Protein AF-0000000070552450 (afdb_homodimer)

Structure (mmCIF, N/CA/C/O backbone):
data_AF-0000000070552450-model_v1
#
loop_
_entity.id
_entity.type
_entity.pdbx_description
1 polymer 'ABC transporter substrate-binding protein'
#
loop_
_atom_site.group_PDB
_atom_site.id
_atom_site.type_symbol
_atom_site.label_atom_id
_atom_site.label_alt_id
_atom_site.label_comp_id
_atom_site.label_asym_id
_atom_site.label_entity_id
_atom_site.label_seq_id
_atom_site.pdbx_PDB_ins_code
_atom_site.Cartn_x
_atom_site.Cartn_y
_atom_site.Cartn_z
_atom_site.occupancy
_atom_site.B_iso_or_equiv
_atom_site.auth_seq_id
_atom_site.auth_comp_id
_atom_site.auth_asym_id
_atom_site.auth_atom_id
_atom_site.pdbx_PDB_model_num
ATOM 1 N N . MET A 1 1 ? 31.75 38.344 5.277 1 32.97 1 MET A N 1
ATOM 2 C CA . MET A 1 1 ? 31.078 38.344 6.57 1 32.97 1 MET A CA 1
ATOM 3 C C . MET A 1 1 ? 29.906 37.344 6.559 1 32.97 1 MET A C 1
ATOM 5 O O . MET A 1 1 ? 29.719 36.594 7.512 1 32.97 1 MET A O 1
ATOM 9 N N . ILE A 1 2 ? 29.094 37.375 5.457 1 36.75 2 ILE A N 1
ATOM 10 C CA . ILE A 1 2 ? 27.906 36.531 5.332 1 36.75 2 ILE A CA 1
ATOM 11 C C . ILE A 1 2 ? 28.328 35.062 5.145 1 36.75 2 ILE A C 1
ATOM 13 O O . ILE A 1 2 ? 27.734 34.156 5.73 1 36.75 2 ILE A O 1
ATOM 17 N N . GLU A 1 3 ? 29.312 34.781 4.375 1 39.75 3 GLU A N 1
ATOM 18 C CA . GLU A 1 3 ? 29.844 33.406 4.215 1 39.75 3 GLU A CA 1
ATOM 19 C C . GLU A 1 3 ? 30.438 32.906 5.523 1 39.75 3 GLU A C 1
ATOM 21 O O . GLU A 1 3 ? 30.312 31.719 5.84 1 39.75 3 GLU A O 1
ATOM 26 N N . TYR A 1 4 ? 31.203 33.719 6.293 1 37.31 4 TYR A N 1
ATOM 27 C CA . TYR A 1 4 ? 31.812 33.312 7.555 1 37.31 4 TYR A CA 1
ATOM 28 C C . TYR A 1 4 ? 30.766 33 8.609 1 37.31 4 TYR A C 1
ATOM 30 O O . TYR A 1 4 ? 30.875 32.031 9.359 1 37.31 4 TYR A O 1
ATOM 38 N N . ILE A 1 5 ? 29.656 33.812 8.766 1 35.19 5 ILE A N 1
ATOM 39 C CA . ILE A 1 5 ? 28.594 33.625 9.734 1 35.19 5 ILE A CA 1
ATOM 40 C C . ILE A 1 5 ? 27.828 32.344 9.414 1 35.19 5 ILE A C 1
ATOM 42 O O . ILE A 1 5 ? 27.438 31.594 10.32 1 35.19 5 ILE A O 1
ATOM 46 N N . TYR A 1 6 ? 27.672 32 8.109 1 36.88 6 TYR A N 1
ATOM 47 C CA . TYR A 1 6 ? 27.047 30.75 7.785 1 36.88 6 TYR A CA 1
ATOM 48 C C . TYR A 1 6 ? 27.859 29.578 8.305 1 36.88 6 TYR A C 1
ATOM 50 O O . TYR A 1 6 ? 27.312 28.531 8.68 1 36.88 6 TYR A O 1
ATOM 58 N N . LYS A 1 7 ? 29.125 29.641 8.266 1 39.72 7 LYS A N 1
ATOM 59 C CA . LYS A 1 7 ? 30.016 28.578 8.719 1 39.72 7 LYS A CA 1
ATOM 60 C C . LYS A 1 7 ? 29.984 28.438 10.242 1 39.72 7 LYS A C 1
ATOM 62 O O . LYS A 1 7 ? 30.109 27.344 10.781 1 39.72 7 LYS A O 1
ATOM 67 N N . ARG A 1 8 ? 30.094 29.438 11.062 1 38.69 8 ARG A N 1
ATOM 68 C CA . ARG A 1 8 ? 30.156 29.375 12.516 1 38.69 8 ARG A CA 1
ATOM 69 C C . ARG A 1 8 ? 28.828 28.906 13.102 1 38.69 8 ARG A C 1
ATOM 71 O O . ARG A 1 8 ? 28.781 28.25 14.141 1 38.69 8 ARG A O 1
ATOM 78 N N . LEU A 1 9 ? 27.625 29.453 12.703 1 36.81 9 LEU A N 1
ATOM 79 C CA . LEU A 1 9 ? 26.344 28.984 13.195 1 36.81 9 LEU A CA 1
ATOM 80 C C . LEU A 1 9 ? 26.125 27.516 12.867 1 36.81 9 LEU A C 1
ATOM 82 O O . LEU A 1 9 ? 25.297 26.844 13.477 1 36.81 9 LEU A O 1
ATOM 86 N N . ILE A 1 10 ? 26.75 27 11.805 1 35.97 10 ILE A N 1
ATOM 87 C CA . ILE A 1 10 ? 26.75 25.578 11.5 1 35.97 10 ILE A CA 1
ATOM 88 C C . ILE A 1 10 ? 27.797 24.875 12.352 1 35.97 10 ILE A C 1
ATOM 90 O O . ILE A 1 10 ? 27.984 23.656 12.242 1 35.97 10 ILE A O 1
ATOM 94 N N . LYS A 1 11 ? 28.703 25.547 12.961 1 40.5 11 LYS A N 1
ATOM 95 C CA . LYS A 1 11 ? 29.781 24.812 13.617 1 40.5 11 LYS A CA 1
ATOM 96 C C . LYS A 1 11 ? 29.219 23.844 14.656 1 40.5 11 LYS A C 1
ATOM 98 O O . LYS A 1 11 ? 29.922 22.938 15.109 1 40.5 11 LYS A O 1
ATOM 103 N N . GLY A 1 12 ? 28.281 24.156 15.328 1 39.03 12 GLY A N 1
ATOM 104 C CA . GLY A 1 12 ? 27.781 23.234 16.328 1 39.03 12 GLY A CA 1
ATOM 105 C C . GLY A 1 12 ? 27 22.078 15.742 1 39.03 12 GLY A C 1
ATOM 106 O O . GLY A 1 12 ? 26.469 21.234 16.484 1 39.03 12 GLY A O 1
ATOM 107 N N . VAL A 1 13 ? 26.203 22.203 14.562 1 44.97 13 VAL A N 1
ATOM 108 C CA . VAL A 1 13 ? 25.578 21.062 13.938 1 44.97 13 VAL A CA 1
ATOM 109 C C . VAL A 1 13 ? 26.625 20.156 13.305 1 44.97 13 VAL A C 1
ATOM 111 O O . VAL A 1 13 ? 27.453 20.625 12.516 1 44.97 13 VAL A O 1
ATOM 114 N N . PRO A 1 14 ? 26.938 19.016 13.656 1 46.59 14 PRO A N 1
ATOM 115 C CA . PRO A 1 14 ? 27.891 18.141 12.945 1 46.59 14 PRO A CA 1
ATOM 116 C C . PRO A 1 14 ? 27.641 18.125 11.438 1 46.59 14 PRO A C 1
ATOM 118 O O . PRO A 1 14 ? 26.516 18.344 10.992 1 46.59 14 PRO A O 1
ATOM 121 N N . MET A 1 15 ? 28.766 18.219 10.602 1 45.84 15 MET A N 1
ATOM 122 C CA . MET A 1 15 ? 28.844 18.266 9.141 1 45.84 15 MET A CA 1
ATOM 123 C C . MET A 1 15 ? 27.766 17.375 8.523 1 45.84 15 MET A C 1
ATOM 125 O O . MET A 1 15 ? 27.156 17.734 7.523 1 45.84 15 MET A O 1
ATOM 129 N N . LYS A 1 16 ? 27.672 16.234 9.039 1 46.72 16 LYS A N 1
ATOM 130 C CA . LYS A 1 16 ? 26.766 15.25 8.461 1 46.72 16 LYS A CA 1
ATOM 131 C C . LYS A 1 16 ? 25.312 15.711 8.539 1 46.72 16 LYS A C 1
ATOM 133 O O . LYS A 1 16 ? 24.516 15.422 7.656 1 46.72 16 LYS A O 1
ATOM 138 N N . GLU A 1 17 ? 24.922 16.516 9.539 1 54.97 17 GLU A N 1
ATOM 139 C CA . GLU A 1 17 ? 23.562 17.016 9.742 1 54.97 17 GLU A CA 1
ATOM 140 C C . GLU A 1 17 ? 23.266 18.203 8.82 1 54.97 17 GLU A C 1
ATOM 142 O O . GLU A 1 17 ? 22.125 18.422 8.445 1 54.97 17 GLU A O 1
ATOM 147 N N . LYS A 1 18 ? 24.312 18.812 8.32 1 63.5 18 LYS A N 1
ATOM 148 C CA . LYS A 1 18 ? 24.109 19.984 7.488 1 63.5 18 LYS A CA 1
ATOM 149 C C . LYS A 1 18 ? 23.484 19.609 6.148 1 63.5 18 LYS A C 1
ATOM 151 O O . LYS A 1 18 ? 22.656 20.359 5.605 1 63.5 18 LYS A O 1
ATOM 156 N N . ILE A 1 19 ? 23.688 18.422 5.871 1 78.5 19 ILE A N 1
ATOM 157 C CA . ILE A 1 19 ? 23.25 18.047 4.535 1 78.5 19 ILE A CA 1
ATOM 158 C C . ILE A 1 19 ? 21.734 17.875 4.516 1 78.5 19 ILE A C 1
ATOM 160 O O . ILE A 1 19 ? 21.078 18.141 3.504 1 78.5 19 ILE A O 1
ATOM 164 N N . TYR A 1 20 ? 21.109 17.609 5.676 1 91.5 20 TYR A N 1
ATOM 165 C CA . TYR A 1 20 ? 19.672 17.328 5.703 1 91.5 20 TYR A CA 1
ATOM 166 C C . TYR A 1 20 ? 18.891 18.594 6.043 1 91.5 20 TYR A C 1
ATOM 168 O O . TYR A 1 20 ? 17.672 18.641 5.887 1 91.5 20 TYR A O 1
ATOM 176 N N . THR A 1 21 ? 19.609 19.672 6.465 1 94.25 21 THR A N 1
ATOM 177 C CA . THR A 1 21 ? 18.906 20.891 6.859 1 94.25 21 THR A CA 1
ATOM 178 C C . THR A 1 21 ? 18.297 21.578 5.645 1 94.25 21 THR A C 1
ATOM 180 O O . THR A 1 21 ? 17.25 22.234 5.758 1 94.25 21 THR A O 1
ATOM 183 N N . ILE A 1 22 ? 18.844 21.422 4.535 1 94.19 22 ILE A N 1
ATOM 184 C CA . ILE A 1 22 ? 18.391 22.125 3.342 1 94.19 22 ILE A CA 1
ATOM 185 C C . ILE A 1 22 ? 17.047 21.562 2.885 1 94.19 22 ILE A C 1
ATOM 187 O O . ILE A 1 22 ? 16.062 22.297 2.807 1 94.19 22 ILE A O 1
ATOM 191 N N . PRO A 1 23 ? 17.016 20.203 2.646 1 96.06 23 PRO A N 1
ATOM 192 C CA . PRO A 1 23 ? 15.711 19.672 2.217 1 96.06 23 PRO A CA 1
ATOM 193 C C . PRO A 1 23 ? 14.617 19.875 3.264 1 96.06 23 PRO A C 1
ATOM 195 O O . PRO A 1 23 ? 13.453 20.078 2.912 1 96.06 23 PRO A O 1
ATOM 198 N N . VAL A 1 24 ? 14.969 19.844 4.5 1 97.88 24 VAL A N 1
ATOM 199 C CA . VAL A 1 24 ? 13.984 20.062 5.562 1 97.88 24 VAL A CA 1
ATOM 200 C C . VAL A 1 24 ? 13.508 21.516 5.531 1 97.88 24 VAL A C 1
ATOM 202 O O . VAL A 1 24 ? 12.305 21.781 5.551 1 97.88 24 VAL A O 1
ATOM 205 N N . ASN A 1 25 ? 14.484 22.438 5.469 1 96.56 25 ASN A N 1
ATOM 206 C CA . ASN A 1 25 ? 14.125 23.844 5.371 1 96.56 25 ASN A CA 1
ATOM 207 C C . ASN A 1 25 ? 13.266 24.125 4.145 1 96.56 25 ASN A C 1
ATOM 209 O O . ASN A 1 25 ? 12.289 24.875 4.219 1 96.56 25 ASN A O 1
ATOM 213 N N . ASP A 1 26 ? 13.617 23.547 3.029 1 96.19 26 ASP A N 1
ATOM 214 C CA . ASP A 1 26 ? 12.867 23.719 1.786 1 96.19 26 ASP A CA 1
ATOM 215 C C . ASP A 1 26 ? 11.438 23.219 1.926 1 96.19 26 ASP A C 1
ATOM 217 O O . ASP A 1 26 ? 10.492 23.875 1.473 1 96.19 26 ASP A O 1
ATOM 221 N N . ALA A 1 27 ? 11.273 22.062 2.553 1 97.56 27 ALA A N 1
ATOM 222 C CA . ALA A 1 27 ? 9.953 21.484 2.732 1 97.56 27 ALA A CA 1
ATOM 223 C C . ALA A 1 27 ? 9.07 22.375 3.602 1 97.56 27 ALA A C 1
ATOM 225 O O . ALA A 1 27 ? 7.898 22.609 3.281 1 97.56 27 ALA A O 1
ATOM 226 N N . PHE A 1 28 ? 9.602 22.969 4.648 1 98.12 28 PHE A N 1
ATOM 227 C CA . PHE A 1 28 ? 8.828 23.781 5.578 1 98.12 28 PHE A CA 1
ATOM 228 C C . PHE A 1 28 ? 8.625 25.188 5.023 1 98.12 28 PHE A C 1
ATOM 230 O O . PHE A 1 28 ? 7.809 25.953 5.539 1 98.12 28 PHE A O 1
ATOM 237 N N . SER A 1 29 ? 9.328 25.531 3.957 1 96.25 29 SER A N 1
ATOM 238 C CA . SER A 1 29 ? 9.148 26.812 3.295 1 96.25 29 SER A CA 1
ATOM 239 C C . SER A 1 29 ? 8.195 26.688 2.104 1 96.25 29 SER A C 1
ATOM 241 O O . SER A 1 29 ? 7.785 27.703 1.528 1 96.25 29 SER A O 1
ATOM 243 N N . SER A 1 30 ? 7.895 25.5 1.72 1 95.06 30 SER A N 1
ATOM 244 C CA . SER A 1 30 ? 7.039 25.266 0.56 1 95.06 30 SER A CA 1
ATOM 245 C C . SER A 1 30 ? 5.566 25.391 0.925 1 95.06 30 SER A C 1
ATOM 247 O O . SER A 1 30 ? 5.191 25.203 2.086 1 95.06 30 SER A O 1
ATOM 249 N N . ASP A 1 31 ? 4.754 25.781 -0.065 1 95.69 31 ASP A N 1
ATOM 250 C CA . ASP A 1 31 ? 3.307 25.828 0.115 1 95.69 31 ASP A CA 1
ATOM 251 C C . ASP A 1 31 ? 2.68 24.453 -0.054 1 95.69 31 ASP A C 1
ATOM 253 O O . ASP A 1 31 ? 2.125 24.141 -1.109 1 95.69 31 ASP A O 1
ATOM 257 N N . CYS A 1 32 ? 2.77 23.672 1.002 1 97.25 32 CYS A N 1
ATOM 258 C CA . CYS A 1 32 ? 2.244 22.312 0.949 1 97.25 32 CYS A CA 1
ATOM 259 C C . CYS A 1 32 ? 1.413 22 2.188 1 97.25 32 CYS A C 1
ATOM 261 O O . CYS A 1 32 ? 1.524 22.688 3.205 1 97.25 32 CYS A O 1
ATOM 263 N N . GLU A 1 33 ? 0.576 20.984 2.133 1 98.5 33 GLU A N 1
ATOM 264 C CA . GLU A 1 33 ? -0.358 20.641 3.201 1 98.5 33 GLU A CA 1
ATOM 265 C C . GLU A 1 33 ? 0.336 19.844 4.305 1 98.5 33 GLU A C 1
ATOM 267 O O . GLU A 1 33 ? -0.199 19.703 5.41 1 98.5 33 GLU A O 1
ATOM 272 N N . CYS A 1 34 ? 1.54 19.328 4.047 1 98.75 34 CYS A N 1
ATOM 273 C CA . CYS A 1 34 ? 2.344 18.578 5.004 1 98.75 34 CYS A CA 1
ATOM 274 C C . CYS A 1 34 ? 3.799 18.516 4.559 1 98.75 34 CYS A C 1
ATOM 276 O O . CYS A 1 34 ? 4.145 17.734 3.664 1 98.75 34 CYS A O 1
ATOM 278 N N . PRO A 1 35 ? 4.648 19.25 5.168 1 98.62 35 PRO A N 1
ATOM 279 C CA . PRO A 1 35 ? 6.059 19.25 4.773 1 98.62 35 PRO A CA 1
ATOM 280 C C . PRO A 1 35 ? 6.703 17.859 4.863 1 98.62 35 PRO A C 1
ATOM 282 O O . PRO A 1 35 ? 7.605 17.547 4.086 1 98.62 35 PRO A O 1
ATOM 285 N N . ILE A 1 36 ? 6.254 17.047 5.777 1 98.69 36 ILE A N 1
ATOM 286 C CA . ILE A 1 36 ? 6.836 15.719 5.945 1 98.69 36 ILE A CA 1
ATOM 287 C C . ILE A 1 36 ? 6.418 14.82 4.785 1 98.69 36 ILE A C 1
ATOM 289 O O . ILE A 1 36 ? 7.234 14.07 4.246 1 98.69 36 ILE A O 1
ATOM 293 N N . CYS A 1 37 ? 5.18 14.883 4.391 1 98.44 37 CYS A N 1
ATOM 294 C CA . CYS A 1 37 ? 4.758 14.188 3.18 1 98.44 37 CYS A CA 1
ATOM 295 C C . CYS A 1 37 ? 5.59 14.625 1.979 1 98.44 37 CYS A C 1
ATOM 297 O O . CYS A 1 37 ? 5.969 13.797 1.146 1 98.44 37 CYS A O 1
ATOM 299 N N . SER A 1 38 ? 5.797 15.906 1.887 1 97.81 38 SER A N 1
ATOM 300 C CA . SER A 1 38 ? 6.562 16.438 0.768 1 97.81 38 SER A CA 1
ATOM 301 C C . SER A 1 38 ? 7.984 15.891 0.757 1 97.81 38 SER A C 1
ATOM 303 O O . SER A 1 38 ? 8.508 15.539 -0.3 1 97.81 38 SER A O 1
ATOM 305 N N . MET A 1 39 ? 8.602 15.852 1.906 1 97.69 39 MET A N 1
ATOM 306 C CA . MET A 1 39 ? 9.945 15.289 2.018 1 97.69 39 MET A CA 1
ATOM 307 C C . MET A 1 39 ? 9.961 13.82 1.613 1 97.69 39 MET A C 1
ATOM 309 O O . MET A 1 39 ? 10.836 13.391 0.861 1 97.69 39 MET A O 1
ATOM 313 N N . TYR A 1 40 ? 8.977 13.094 2.096 1 97.81 40 TYR A N 1
ATOM 314 C CA . TYR A 1 40 ? 8.898 11.68 1.76 1 97.81 40 TYR A CA 1
ATOM 315 C C . TYR A 1 40 ? 8.734 11.484 0.257 1 97.81 40 TYR A C 1
ATOM 317 O O . TYR A 1 40 ? 9.406 10.641 -0.342 1 97.81 40 TYR A O 1
ATOM 325 N N . LYS A 1 41 ? 7.844 12.227 -0.317 1 97.5 41 LYS A N 1
ATOM 326 C CA . LYS A 1 41 ? 7.57 12.133 -1.748 1 97.5 41 LYS A CA 1
ATOM 327 C C . LYS A 1 41 ? 8.82 12.422 -2.568 1 97.5 41 LYS A C 1
ATOM 329 O O . LYS A 1 41 ? 9.094 11.742 -3.557 1 97.5 41 LYS A O 1
ATOM 334 N N . ALA A 1 42 ? 9.539 13.43 -2.203 1 96.38 42 ALA A N 1
ATOM 335 C CA . ALA A 1 42 ? 10.773 13.766 -2.9 1 96.38 42 ALA A CA 1
ATOM 336 C C . ALA A 1 42 ? 11.781 12.617 -2.818 1 96.38 42 ALA A C 1
ATOM 338 O O . ALA A 1 42 ? 12.406 12.258 -3.818 1 96.38 42 ALA A O 1
ATOM 339 N N . LEU A 1 43 ? 11.898 12.039 -1.591 1 97.38 43 LEU A N 1
ATOM 340 C CA . LEU A 1 43 ? 12.789 10.898 -1.401 1 97.38 43 LEU A CA 1
ATOM 341 C C . LEU A 1 43 ? 12.328 9.711 -2.244 1 97.38 43 LEU A C 1
ATOM 343 O O . LEU A 1 43 ? 13.156 9.023 -2.85 1 97.38 43 LEU A O 1
ATOM 347 N N . GLU A 1 44 ? 11.039 9.453 -2.258 1 97.31 44 GLU A N 1
ATOM 348 C CA . GLU A 1 44 ? 10.477 8.344 -3.02 1 97.31 44 GLU A CA 1
ATOM 349 C C . GLU A 1 44 ? 10.734 8.516 -4.516 1 97.31 44 GLU A C 1
ATOM 351 O O . GLU A 1 44 ? 11.172 7.582 -5.188 1 97.31 44 GLU A O 1
ATOM 356 N N . ASP A 1 45 ? 10.484 9.727 -5.016 1 96.12 45 ASP A N 1
ATOM 357 C CA . ASP A 1 45 ? 10.719 10.016 -6.426 1 96.12 45 ASP A CA 1
ATOM 358 C C . ASP A 1 45 ? 12.188 9.805 -6.789 1 96.12 45 ASP A C 1
ATOM 360 O O . ASP A 1 45 ? 12.5 9.219 -7.832 1 96.12 45 ASP A O 1
ATOM 364 N N . ASP A 1 46 ? 13.023 10.266 -5.961 1 95.44 46 ASP A N 1
ATOM 365 C CA . ASP A 1 46 ? 14.461 10.094 -6.18 1 95.44 46 ASP A CA 1
ATOM 366 C C . ASP A 1 46 ? 14.844 8.617 -6.164 1 95.44 46 ASP A C 1
ATOM 368 O O . ASP A 1 46 ? 15.633 8.172 -7 1 95.44 46 ASP A O 1
ATOM 372 N N . ALA A 1 47 ? 14.312 7.906 -5.195 1 96.19 47 ALA A N 1
ATOM 373 C CA . ALA A 1 47 ? 14.625 6.488 -5.055 1 96.19 47 ALA A CA 1
ATOM 374 C C . ALA A 1 47 ? 14.148 5.699 -6.27 1 96.19 47 ALA A C 1
ATOM 376 O O . ALA A 1 47 ? 14.867 4.824 -6.77 1 96.19 47 ALA A O 1
ATOM 377 N N . VAL A 1 48 ? 12.984 5.957 -6.742 1 96.12 48 VAL A N 1
ATOM 378 C CA . VAL A 1 48 ? 12.43 5.281 -7.91 1 96.12 48 VAL A CA 1
ATOM 379 C C . VAL A 1 48 ? 13.266 5.617 -9.148 1 96.12 48 VAL A C 1
ATOM 381 O O . VAL A 1 48 ? 13.633 4.727 -9.914 1 96.12 48 VAL A O 1
ATOM 384 N N . SER A 1 49 ? 13.594 6.898 -9.297 1 94.19 49 SER A N 1
ATOM 385 C CA . SER A 1 49 ? 14.422 7.336 -10.406 1 94.19 49 SER A CA 1
ATOM 386 C C . SER A 1 49 ? 15.797 6.672 -10.375 1 94.19 49 SER A C 1
ATOM 388 O O . SER A 1 49 ? 16.328 6.266 -11.414 1 94.19 49 SER A O 1
ATOM 390 N N . TYR A 1 50 ? 16.312 6.637 -9.258 1 94.19 50 TYR A N 1
ATOM 391 C CA . TYR A 1 50 ? 17.594 5.969 -9.078 1 94.19 50 TYR A CA 1
ATOM 392 C C . TYR A 1 50 ? 17.516 4.504 -9.492 1 94.19 50 TYR A C 1
ATOM 394 O O . TYR A 1 50 ? 18.391 4.004 -10.203 1 94.19 50 TYR A O 1
ATOM 402 N N . THR A 1 51 ? 16.5 3.836 -9.055 1 93.81 51 THR A N 1
ATOM 403 C CA . THR A 1 51 ? 16.297 2.414 -9.32 1 93.81 51 THR A CA 1
ATOM 404 C C . THR A 1 51 ? 16.219 2.145 -10.82 1 93.81 51 THR A C 1
ATOM 406 O O . THR A 1 51 ? 16.766 1.149 -11.305 1 93.81 51 THR A O 1
ATOM 409 N N . MET A 1 52 ? 15.602 3.016 -11.555 1 92.94 52 MET A N 1
ATOM 410 C CA . MET A 1 52 ? 15.375 2.793 -12.977 1 92.94 52 MET A CA 1
ATOM 411 C C . MET A 1 52 ? 16.375 3.594 -13.82 1 92.94 52 MET A C 1
ATOM 413 O O . MET A 1 52 ? 16.234 3.674 -15.039 1 92.94 52 MET A O 1
ATOM 417 N N . GLY A 1 53 ? 17.266 4.207 -13.102 1 88.56 53 GLY A N 1
ATOM 418 C CA . GLY A 1 53 ? 18.375 4.848 -13.805 1 88.56 53 GLY A CA 1
ATOM 419 C C . GLY A 1 53 ? 19.516 3.904 -14.102 1 88.56 53 GLY A C 1
ATOM 420 O O . GLY A 1 53 ? 19.312 2.717 -14.352 1 88.56 53 GLY A O 1
ATOM 421 N N . PRO A 1 54 ? 20.719 4.402 -14.18 1 83.06 54 PRO A N 1
ATOM 422 C CA . PRO A 1 54 ? 21.844 3.543 -14.516 1 83.06 54 PRO A CA 1
ATOM 423 C C . PRO A 1 54 ? 22.172 2.539 -13.414 1 83.06 54 PRO A C 1
ATOM 425 O O . PRO A 1 54 ? 22.891 1.562 -13.648 1 83.06 54 PRO A O 1
ATOM 428 N N . SER A 1 55 ? 21.578 2.625 -12.32 1 83.19 55 SER A N 1
ATOM 429 C CA . SER A 1 55 ? 21.906 1.812 -11.156 1 83.19 55 SER A CA 1
ATOM 430 C C . SER A 1 55 ? 21.531 0.351 -11.375 1 83.19 55 SER A C 1
ATOM 432 O O . SER A 1 55 ? 22.156 -0.548 -10.82 1 83.19 55 SER A O 1
ATOM 434 N N . TYR A 1 56 ? 20.547 0.067 -12.141 1 84.25 56 TYR A N 1
ATOM 435 C CA . TYR A 1 56 ? 20.109 -1.309 -12.328 1 84.25 56 TYR A CA 1
ATOM 436 C C . TYR A 1 56 ? 21.156 -2.119 -13.086 1 84.25 56 TYR A C 1
ATOM 438 O O . TYR A 1 56 ? 21.078 -3.35 -13.125 1 84.25 56 TYR A O 1
ATOM 446 N N . MET A 1 57 ? 22.141 -1.399 -13.617 1 88.56 57 MET A N 1
ATOM 447 C CA . MET A 1 57 ? 23.188 -2.08 -14.359 1 88.56 57 MET A CA 1
ATOM 448 C C . MET A 1 57 ? 24.344 -2.471 -13.438 1 88.56 57 MET A C 1
ATOM 450 O O . MET A 1 57 ? 25.203 -3.271 -13.812 1 88.56 57 MET A O 1
ATOM 454 N N . GLU A 1 58 ? 24.297 -1.885 -12.312 1 90.56 58 GLU A N 1
ATOM 455 C CA . GLU A 1 58 ? 25.359 -2.172 -11.352 1 90.56 58 GLU A CA 1
ATOM 456 C C . GLU A 1 58 ? 25.109 -3.488 -10.625 1 90.56 58 GLU A C 1
ATOM 458 O O . GLU A 1 58 ? 24.062 -3.678 -10.016 1 90.56 58 GLU A O 1
ATOM 463 N N . ASP A 1 59 ? 26.125 -4.301 -10.547 1 91.69 59 ASP A N 1
ATOM 464 C CA . ASP A 1 59 ? 25.984 -5.66 -10.031 1 91.69 59 ASP A CA 1
ATOM 465 C C . ASP A 1 59 ? 25.578 -5.652 -8.562 1 91.69 59 ASP A C 1
ATOM 467 O O . ASP A 1 59 ? 24.766 -6.469 -8.133 1 91.69 59 ASP A O 1
ATOM 471 N N . ASP A 1 60 ? 26.234 -4.809 -7.816 1 93.12 60 ASP A N 1
ATOM 472 C CA . ASP A 1 60 ? 25.938 -4.773 -6.387 1 93.12 60 ASP A CA 1
ATOM 473 C C . ASP A 1 60 ? 24.5 -4.328 -6.133 1 93.12 60 ASP A C 1
ATOM 475 O O . ASP A 1 60 ? 23.828 -4.852 -5.242 1 93.12 60 ASP A O 1
ATOM 479 N N . ILE A 1 61 ? 24.047 -3.42 -6.926 1 93.5 61 ILE A N 1
ATOM 480 C CA . ILE A 1 61 ? 22.672 -2.951 -6.809 1 93.5 61 ILE A CA 1
ATOM 481 C C . ILE A 1 61 ? 21.719 -4.047 -7.273 1 93.5 61 ILE A C 1
ATOM 483 O O . ILE A 1 61 ? 20.703 -4.312 -6.621 1 93.5 61 ILE A O 1
ATOM 487 N N . ARG A 1 62 ? 22.078 -4.703 -8.352 1 94.38 62 ARG A N 1
ATOM 488 C CA . ARG A 1 62 ? 21.25 -5.789 -8.883 1 94.38 62 ARG A CA 1
ATOM 489 C C . ARG A 1 62 ? 21.125 -6.922 -7.867 1 94.38 62 ARG A C 1
ATOM 491 O O . ARG A 1 62 ? 20.047 -7.512 -7.723 1 94.38 62 ARG A O 1
ATOM 498 N N . ALA A 1 63 ? 22.172 -7.203 -7.176 1 96 63 ALA A N 1
ATOM 499 C CA . ALA A 1 63 ? 22.141 -8.242 -6.156 1 96 63 ALA A CA 1
ATOM 500 C C . ALA A 1 63 ? 21.141 -7.906 -5.059 1 96 63 ALA A C 1
ATOM 502 O O . ALA A 1 63 ? 20.422 -8.781 -4.57 1 96 63 ALA A O 1
ATOM 503 N N . VAL A 1 64 ? 21.078 -6.637 -4.688 1 96.81 64 VAL A N 1
ATOM 504 C CA . VAL A 1 64 ? 20.156 -6.199 -3.635 1 96.81 64 VAL A CA 1
ATOM 505 C C . VAL A 1 64 ? 18.719 -6.25 -4.141 1 96.81 64 VAL A C 1
ATOM 507 O O . VAL A 1 64 ? 17.828 -6.738 -3.445 1 96.81 64 VAL A O 1
ATOM 510 N N . THR A 1 65 ? 18.484 -5.754 -5.371 1 97.19 65 THR A N 1
ATOM 511 C CA . THR A 1 65 ? 17.141 -5.793 -5.93 1 97.19 65 THR A CA 1
ATOM 512 C C . THR A 1 65 ? 16.688 -7.238 -6.145 1 97.19 65 THR A C 1
ATOM 514 O O . THR A 1 65 ? 15.508 -7.555 -5.996 1 97.19 65 THR A O 1
ATOM 517 N N . ASP A 1 66 ? 17.609 -8.156 -6.492 1 97.69 66 ASP A N 1
ATOM 518 C CA . ASP A 1 66 ? 17.297 -9.57 -6.641 1 97.69 66 ASP A CA 1
ATOM 519 C C . ASP A 1 66 ? 16.766 -10.156 -5.336 1 97.69 66 ASP A C 1
ATOM 521 O O . ASP A 1 66 ? 15.789 -10.914 -5.34 1 97.69 66 ASP A O 1
ATOM 525 N N . LYS A 1 67 ? 17.391 -9.711 -4.297 1 97.62 67 LYS A N 1
ATOM 526 C CA . LYS A 1 67 ? 17.078 -10.289 -2.99 1 97.62 67 LYS A CA 1
ATOM 527 C C . LYS A 1 67 ? 15.812 -9.664 -2.402 1 97.62 67 LYS A C 1
ATOM 529 O O . LYS A 1 67 ? 14.969 -10.367 -1.849 1 97.62 67 LYS A O 1
ATOM 534 N N . LYS A 1 68 ? 15.641 -8.383 -2.553 1 97.69 68 LYS A N 1
ATOM 535 C CA . LYS A 1 68 ? 14.617 -7.66 -1.793 1 97.69 68 LYS A CA 1
ATOM 536 C C . LYS A 1 68 ? 13.344 -7.48 -2.613 1 97.69 68 LYS A C 1
ATOM 538 O O . LYS A 1 68 ? 12.25 -7.402 -2.057 1 97.69 68 LYS A O 1
ATOM 543 N N . GLY A 1 69 ? 13.562 -7.328 -3.941 1 97.81 69 GLY A N 1
ATOM 544 C CA . GLY A 1 69 ? 12.422 -6.992 -4.777 1 97.81 69 GLY A CA 1
ATOM 545 C C . GLY A 1 69 ? 11.789 -5.656 -4.422 1 97.81 69 GLY A C 1
ATOM 546 O O . GLY A 1 69 ? 12.492 -4.711 -4.059 1 97.81 69 GLY A O 1
ATOM 547 N N . PHE A 1 70 ? 10.484 -5.566 -4.656 1 98.19 70 PHE A N 1
ATOM 548 C CA . PHE A 1 70 ? 9.719 -4.344 -4.449 1 98.19 70 PHE A CA 1
ATOM 549 C C . PHE A 1 70 ? 8.375 -4.648 -3.801 1 98.19 70 PHE A C 1
ATOM 551 O O . PHE A 1 70 ? 7.75 -5.668 -4.098 1 98.19 70 PHE A O 1
ATOM 558 N N . CYS A 1 71 ? 7.996 -3.746 -2.875 1 97.62 71 CYS A N 1
ATOM 559 C CA . CYS A 1 71 ? 6.609 -3.836 -2.434 1 97.62 71 CYS A CA 1
ATOM 560 C C . CYS A 1 71 ? 5.652 -3.488 -3.568 1 97.62 71 CYS A C 1
ATOM 562 O O . CYS A 1 71 ? 6.062 -2.916 -4.578 1 97.62 71 CYS A O 1
ATOM 564 N N . GLN A 1 72 ? 4.426 -3.824 -3.395 1 96.25 72 GLN A N 1
ATOM 565 C CA . GLN A 1 72 ? 3.447 -3.658 -4.465 1 96.25 72 GLN A CA 1
ATOM 566 C C . GLN A 1 72 ? 3.395 -2.211 -4.945 1 96.25 72 GLN A C 1
ATOM 568 O O . GLN A 1 72 ? 3.363 -1.949 -6.148 1 96.25 72 GLN A O 1
ATOM 573 N N . LYS A 1 73 ? 3.395 -1.236 -3.996 1 95.12 73 LYS A N 1
ATOM 574 C CA . LYS A 1 73 ? 3.379 0.184 -4.336 1 95.12 73 LYS A CA 1
ATOM 575 C C . LYS A 1 73 ? 4.582 0.556 -5.199 1 95.12 73 LYS A C 1
ATOM 577 O O . LYS A 1 73 ? 4.43 1.195 -6.242 1 95.12 73 LYS A O 1
ATOM 582 N N . HIS A 1 74 ? 5.746 0.089 -4.797 1 97.5 74 HIS A N 1
ATOM 583 C CA . HIS A 1 74 ? 6.957 0.544 -5.469 1 97.5 74 HIS A CA 1
ATOM 584 C C . HIS A 1 74 ? 7.227 -0.271 -6.73 1 97.5 74 HIS A C 1
ATOM 586 O O . HIS A 1 74 ? 7.848 0.223 -7.672 1 97.5 74 HIS A O 1
ATOM 592 N N . LEU A 1 75 ? 6.66 -1.485 -6.789 1 97.44 75 LEU A N 1
ATOM 593 C CA . LEU A 1 75 ? 6.672 -2.24 -8.039 1 97.44 75 LEU A CA 1
ATOM 594 C C . LEU A 1 75 ? 5.949 -1.475 -9.141 1 97.44 75 LEU A C 1
ATOM 596 O O . LEU A 1 75 ? 6.48 -1.326 -10.242 1 97.44 75 LEU A O 1
ATOM 600 N N . LYS A 1 76 ? 4.812 -0.958 -8.82 1 95.56 76 LYS A N 1
ATOM 601 C CA . LYS A 1 76 ? 4.035 -0.181 -9.781 1 95.56 76 LYS A CA 1
ATOM 602 C C . LYS A 1 76 ? 4.766 1.104 -10.172 1 95.56 76 LYS A C 1
ATOM 604 O O . LYS A 1 76 ? 4.805 1.472 -11.344 1 95.56 76 LYS A O 1
ATOM 609 N N . LYS A 1 77 ? 5.301 1.795 -9.211 1 96.06 77 LYS A N 1
ATOM 610 C CA . LYS A 1 77 ? 5.977 3.061 -9.484 1 96.06 77 LYS A CA 1
ATOM 611 C C . LYS A 1 77 ? 7.188 2.854 -10.391 1 96.06 77 LYS A C 1
ATOM 613 O O . LYS A 1 77 ? 7.422 3.641 -11.312 1 96.06 77 LYS A O 1
ATOM 618 N N . VAL A 1 78 ? 7.945 1.791 -10.102 1 96.5 78 VAL A N 1
ATOM 619 C CA . VAL A 1 78 ? 9.117 1.496 -10.922 1 96.5 78 VAL A CA 1
ATOM 620 C C . VAL A 1 78 ? 8.68 1.117 -12.336 1 96.5 78 VAL A C 1
ATOM 622 O O . VAL A 1 78 ? 9.289 1.543 -13.32 1 96.5 78 VAL A O 1
ATOM 625 N N . TYR A 1 79 ? 7.625 0.378 -12.461 1 96.44 79 TYR A N 1
ATOM 626 C CA . TYR A 1 79 ? 7.078 0.025 -13.766 1 96.44 79 TYR A CA 1
ATOM 627 C C . TYR A 1 79 ? 6.617 1.268 -14.516 1 96.44 79 TYR A C 1
ATOM 629 O O . TYR A 1 79 ? 6.809 1.374 -15.734 1 96.44 79 TYR A O 1
ATOM 637 N N . ASP A 1 80 ? 6.117 2.238 -13.812 1 93.81 80 ASP A N 1
ATOM 638 C CA . ASP A 1 80 ? 5.539 3.436 -14.414 1 93.81 80 ASP A CA 1
ATOM 639 C C . ASP A 1 80 ? 6.633 4.383 -14.906 1 93.81 80 ASP A C 1
ATOM 641 O O . ASP A 1 80 ? 6.352 5.336 -15.641 1 93.81 80 ASP A O 1
ATOM 645 N N . CYS A 1 81 ? 7.852 4.242 -14.57 1 91.62 81 CYS A N 1
ATOM 646 C CA . CYS A 1 81 ? 8.953 5.074 -15.031 1 91.62 81 CYS A CA 1
ATOM 647 C C . CYS A 1 81 ? 9.219 4.852 -16.516 1 91.62 81 CYS A C 1
ATOM 649 O O . CYS A 1 81 ? 9.984 5.594 -17.141 1 91.62 81 CYS A O 1
ATOM 651 N N . GLU A 1 82 ? 8.688 3.98 -17.203 1 88.44 82 GLU A N 1
ATOM 652 C CA . GLU A 1 82 ? 8.656 3.701 -18.641 1 88.44 82 GLU A CA 1
ATOM 653 C C . GLU A 1 82 ? 10.039 3.311 -19.156 1 88.44 82 GLU A C 1
ATOM 655 O O . GLU A 1 82 ? 10.406 3.658 -20.281 1 88.44 82 GLU A O 1
ATOM 660 N N . ASN A 1 83 ? 10.914 2.861 -18.391 1 94.19 83 ASN A N 1
ATOM 661 C CA . ASN A 1 83 ? 12.109 2.121 -18.766 1 94.19 83 ASN A CA 1
ATOM 662 C C . ASN A 1 83 ? 11.875 0.615 -18.734 1 94.19 83 ASN A C 1
ATOM 664 O O . ASN A 1 83 ? 12.312 -0.071 -17.812 1 94.19 83 ASN A O 1
ATOM 668 N N . ARG A 1 84 ? 11.25 0.141 -19.859 1 95.88 84 ARG A N 1
ATOM 669 C CA . ARG A 1 84 ? 10.734 -1.224 -19.891 1 95.88 84 ARG A CA 1
ATOM 670 C C . ARG A 1 84 ? 11.867 -2.238 -19.906 1 95.88 84 ARG A C 1
ATOM 672 O O . ARG A 1 84 ? 11.781 -3.291 -19.266 1 95.88 84 ARG A O 1
ATOM 679 N N . LEU A 1 85 ? 12.883 -1.896 -20.641 1 96 85 LEU A N 1
ATOM 680 C CA . LEU A 1 85 ? 14.016 -2.82 -20.688 1 96 85 LEU A CA 1
ATOM 681 C C . LEU A 1 85 ? 14.688 -2.926 -19.328 1 96 85 LEU A C 1
ATOM 683 O O . LEU A 1 85 ?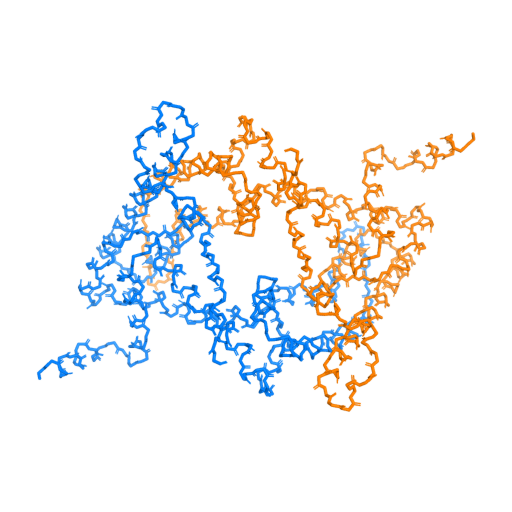 14.984 -4.027 -18.859 1 96 85 LEU A O 1
ATOM 687 N N . GLY A 1 86 ? 14.961 -1.716 -18.734 1 95.44 86 GLY A N 1
ATOM 688 C CA . GLY A 1 86 ? 15.523 -1.735 -17.391 1 95.44 86 GLY A CA 1
ATOM 689 C C . GLY A 1 86 ? 14.68 -2.512 -16.406 1 95.44 86 GLY A C 1
ATOM 690 O O . GLY A 1 86 ? 15.203 -3.309 -15.617 1 95.44 86 GLY A O 1
ATOM 691 N N . PHE A 1 87 ? 13.406 -2.314 -16.484 1 97.56 87 PHE A N 1
ATOM 692 C CA . PHE A 1 87 ? 12.484 -3.033 -15.609 1 97.56 87 PHE A CA 1
ATOM 693 C C . PHE A 1 87 ? 12.562 -4.535 -15.859 1 97.56 87 PHE A C 1
ATOM 695 O O . PHE A 1 87 ? 12.617 -5.324 -14.914 1 97.56 87 PHE A O 1
ATOM 702 N N . ALA A 1 88 ? 12.586 -4.91 -17.078 1 97.88 88 ALA A N 1
ATOM 703 C CA . ALA A 1 88 ? 12.641 -6.32 -17.453 1 97.88 88 ALA A CA 1
ATOM 704 C C . ALA A 1 88 ? 13.898 -6.988 -16.906 1 97.88 88 ALA A C 1
ATOM 706 O O . ALA A 1 88 ? 13.844 -8.117 -16.406 1 97.88 88 ALA A O 1
ATOM 707 N N . LEU A 1 89 ? 14.977 -6.336 -17.016 1 97.19 89 LEU A N 1
ATOM 708 C CA . LEU A 1 89 ? 16.25 -6.879 -16.547 1 97.19 89 LEU A CA 1
ATOM 709 C C . LEU A 1 89 ? 16.219 -7.102 -15.031 1 97.19 89 LEU A C 1
ATOM 711 O O . LEU A 1 89 ? 16.594 -8.172 -14.555 1 97.19 89 LEU A O 1
ATOM 715 N N . VAL A 1 90 ? 15.727 -6.109 -14.281 1 97.38 90 VAL A N 1
ATOM 716 C CA . VAL A 1 90 ? 15.633 -6.195 -12.828 1 97.38 90 VAL A CA 1
ATOM 717 C C . VAL A 1 90 ? 14.656 -7.301 -12.438 1 97.38 90 VAL A C 1
ATOM 719 O O . VAL A 1 90 ? 14.953 -8.125 -11.57 1 97.38 90 VAL A O 1
ATOM 722 N N . MET A 1 91 ? 13.57 -7.375 -13.125 1 98 91 MET A N 1
ATOM 723 C CA . MET A 1 91 ? 12.547 -8.367 -12.82 1 98 91 MET A CA 1
ATOM 724 C C . MET A 1 91 ? 13.039 -9.773 -13.117 1 98 91 MET A C 1
ATOM 726 O O . MET A 1 91 ? 12.836 -10.688 -12.312 1 98 91 MET A O 1
ATOM 730 N N . LYS A 1 92 ? 13.672 -9.922 -14.203 1 98.38 92 LYS A N 1
ATOM 731 C CA . LYS A 1 92 ? 14.141 -11.242 -14.617 1 98.38 92 LYS A CA 1
ATOM 732 C C . LYS A 1 92 ? 15.086 -11.844 -13.578 1 98.38 92 LYS A C 1
ATOM 734 O O . LYS A 1 92 ? 14.898 -12.977 -13.148 1 98.38 92 LYS A O 1
ATOM 739 N N . THR A 1 93 ? 16.031 -11.102 -13.172 1 97.81 93 THR A N 1
ATOM 740 C CA . THR A 1 93 ? 17.016 -11.633 -12.234 1 97.81 93 THR A CA 1
ATOM 741 C C . THR A 1 93 ? 16.406 -11.797 -10.844 1 97.81 93 THR A C 1
ATOM 743 O O . THR A 1 93 ? 16.766 -12.711 -10.102 1 97.81 93 THR A O 1
ATOM 746 N N . HIS A 1 94 ? 15.477 -10.914 -10.453 1 98.62 94 HIS A N 1
ATOM 747 C CA . HIS A 1 94 ? 14.742 -11.102 -9.203 1 98.62 94 HIS A CA 1
ATOM 748 C C . HIS A 1 94 ? 13.938 -12.398 -9.227 1 98.62 94 HIS A C 1
ATOM 750 O O . HIS A 1 94 ? 13.977 -13.18 -8.273 1 98.62 94 HIS A O 1
ATOM 756 N N . LEU A 1 95 ? 13.242 -12.656 -10.336 1 98.69 95 LEU A N 1
ATOM 757 C CA . LEU A 1 95 ? 12.484 -13.898 -10.477 1 98.69 95 LEU A CA 1
ATOM 758 C C . LEU A 1 95 ? 13.406 -15.109 -10.406 1 98.69 95 LEU A C 1
ATOM 760 O O . LEU A 1 95 ? 13.07 -16.109 -9.766 1 98.69 95 LEU A O 1
ATOM 764 N N . ASP A 1 96 ? 14.57 -15.031 -11.031 1 98.62 96 ASP A N 1
ATOM 765 C CA . ASP A 1 96 ? 15.539 -16.109 -10.961 1 98.62 96 ASP A CA 1
ATOM 766 C C . ASP A 1 96 ? 15.914 -16.422 -9.516 1 98.62 96 ASP A C 1
ATOM 768 O O . ASP A 1 96 ? 15.945 -17.594 -9.109 1 98.62 96 ASP A O 1
ATOM 772 N N . ARG A 1 97 ? 16.156 -15.367 -8.812 1 98.38 97 ARG A N 1
ATOM 773 C CA . ARG A 1 97 ? 16.562 -15.539 -7.418 1 98.38 97 ARG A CA 1
ATOM 774 C C . ARG A 1 97 ? 15.438 -16.172 -6.598 1 98.38 97 ARG A C 1
ATOM 776 O O . ARG A 1 97 ? 15.672 -17.109 -5.848 1 98.38 97 ARG A O 1
ATOM 783 N N . VAL A 1 98 ? 14.258 -15.656 -6.715 1 98.62 98 VAL A N 1
ATOM 784 C CA . VAL A 1 98 ? 13.109 -16.156 -5.957 1 98.62 98 VAL A CA 1
ATOM 785 C C . VAL A 1 98 ? 12.859 -17.625 -6.301 1 98.62 98 VAL A C 1
ATOM 787 O O . VAL A 1 98 ? 12.641 -18.438 -5.406 1 98.62 98 VAL A O 1
ATOM 790 N N . ILE A 1 99 ? 12.875 -17.953 -7.605 1 98.69 99 ILE A N 1
ATOM 791 C CA . ILE A 1 99 ? 12.68 -19.328 -8.055 1 98.69 99 ILE A CA 1
ATOM 792 C C . ILE A 1 99 ? 13.719 -20.234 -7.402 1 98.69 99 ILE A C 1
ATOM 794 O O . ILE A 1 99 ? 13.375 -21.281 -6.84 1 98.69 99 ILE A O 1
ATOM 798 N N . ASN A 1 100 ? 14.953 -19.812 -7.465 1 98.19 100 ASN A N 1
ATOM 799 C CA . ASN A 1 100 ? 16.031 -20.594 -6.891 1 98.19 100 ASN A CA 1
ATOM 800 C C . ASN A 1 100 ? 15.844 -20.797 -5.391 1 98.19 100 ASN A C 1
ATOM 802 O O . ASN A 1 100 ? 16 -21.906 -4.883 1 98.19 100 ASN A O 1
ATOM 806 N N . ASP A 1 101 ? 15.578 -19.719 -4.676 1 97.88 101 ASP A N 1
ATOM 807 C CA . ASP A 1 101 ? 15.375 -19.797 -3.232 1 97.88 101 ASP A CA 1
ATOM 808 C C . ASP A 1 101 ? 14.227 -20.75 -2.893 1 97.88 101 ASP A C 1
ATOM 810 O O . ASP A 1 101 ? 14.359 -21.594 -2.008 1 97.88 101 ASP A O 1
ATOM 814 N N . ILE A 1 102 ? 13.148 -20.641 -3.586 1 98.12 102 ILE A N 1
ATOM 815 C CA . ILE A 1 102 ? 11.953 -21.422 -3.275 1 98.12 102 ILE A CA 1
ATOM 816 C C . ILE A 1 102 ? 12.203 -22.891 -3.613 1 98.12 102 ILE A C 1
ATOM 818 O O . ILE A 1 102 ? 11.773 -23.781 -2.879 1 98.12 102 ILE A O 1
ATOM 822 N N . GLU A 1 103 ? 12.812 -23.203 -4.719 1 97.62 103 GLU A N 1
ATOM 823 C CA . GLU A 1 103 ? 13.156 -24.578 -5.047 1 97.62 103 GLU A CA 1
ATOM 824 C C . GLU A 1 103 ? 13.945 -25.234 -3.918 1 97.62 103 GLU A C 1
ATOM 826 O O . GLU A 1 103 ? 13.734 -26.406 -3.602 1 97.62 103 GLU A O 1
ATOM 831 N N . GLY A 1 104 ? 14.812 -24.453 -3.32 1 95.88 104 GLY A N 1
ATOM 832 C CA . GLY A 1 104 ? 15.602 -24.953 -2.213 1 95.88 104 GLY A CA 1
ATOM 833 C C . GLY A 1 104 ? 14.789 -25.219 -0.962 1 95.88 104 GLY A C 1
ATOM 834 O O . GLY A 1 104 ? 15.156 -26.047 -0.129 1 95.88 104 GLY A O 1
ATOM 835 N N . LEU A 1 105 ? 13.695 -24.516 -0.847 1 95.88 105 LEU A N 1
ATOM 836 C CA . LEU A 1 105 ? 12.875 -24.594 0.355 1 95.88 105 LEU A CA 1
ATOM 837 C C . LEU A 1 105 ? 11.797 -25.672 0.207 1 95.88 105 LEU A C 1
ATOM 839 O O . LEU A 1 105 ? 11.195 -26.094 1.197 1 95.88 105 LEU A O 1
ATOM 843 N N . GLN A 1 106 ? 11.477 -26.094 -1.064 1 93.25 106 GLN A N 1
ATOM 844 C CA . GLN A 1 106 ? 10.391 -27.047 -1.322 1 93.25 106 GLN A CA 1
ATOM 845 C C . GLN A 1 106 ? 10.742 -28.438 -0.829 1 93.25 106 GLN A C 1
ATOM 847 O O . GLN A 1 106 ? 9.867 -29.281 -0.663 1 93.25 106 GLN A O 1
ATOM 852 N N . ASP A 1 107 ? 11.961 -28.719 -0.562 1 81.56 107 ASP A N 1
ATOM 853 C CA . ASP A 1 107 ? 12.414 -30.062 -0.187 1 81.56 107 ASP A CA 1
ATOM 854 C C . ASP A 1 107 ? 11.969 -30.406 1.229 1 81.56 107 ASP A C 1
ATOM 856 O O . ASP A 1 107 ? 11.961 -31.578 1.608 1 81.56 107 ASP A O 1
ATOM 860 N N . GLY A 1 108 ? 11.477 -29.438 1.921 1 75.69 108 GLY A N 1
ATOM 861 C CA . GLY A 1 108 ? 11.047 -29.719 3.279 1 75.69 108 GLY A CA 1
ATOM 862 C C . GLY A 1 108 ? 9.617 -30.219 3.355 1 75.69 108 GLY A C 1
ATOM 863 O O . GLY A 1 108 ? 8.781 -29.859 2.523 1 75.69 108 GLY A O 1
ATOM 864 N N . LYS A 1 109 ? 9.422 -31.281 4.254 1 78.06 109 LYS A N 1
ATOM 865 C CA . LYS A 1 109 ? 8.07 -31.797 4.48 1 78.06 109 LYS A CA 1
ATOM 866 C C . LYS A 1 109 ? 7.195 -30.734 5.152 1 78.06 109 LYS A C 1
ATOM 868 O O . LYS A 1 109 ? 7.656 -30.016 6.039 1 78.06 109 LYS A O 1
ATOM 873 N N . VAL A 1 110 ? 5.973 -30.562 4.555 1 83.75 110 VAL A N 1
ATOM 874 C CA . VAL A 1 110 ? 4.969 -29.734 5.199 1 83.75 110 VAL A CA 1
ATOM 875 C C . VAL A 1 110 ? 4.109 -30.578 6.137 1 83.75 110 VAL A C 1
ATOM 877 O O . VAL A 1 110 ? 3.42 -31.5 5.691 1 83.75 110 VAL A O 1
ATOM 880 N N . ALA A 1 111 ? 4.211 -30.25 7.422 1 83.56 111 ALA A N 1
ATOM 881 C CA . ALA A 1 111 ? 3.479 -31.016 8.422 1 83.56 111 ALA A CA 1
ATOM 882 C C . ALA A 1 111 ? 2.066 -30.469 8.609 1 83.56 111 ALA A C 1
ATOM 884 O O . ALA A 1 111 ? 1.861 -29.25 8.633 1 83.56 111 ALA A O 1
ATOM 885 N N . GLY A 1 112 ? 1.132 -31.391 8.617 1 84.12 112 GLY A N 1
ATOM 886 C CA . GLY A 1 112 ? -0.248 -31 8.867 1 84.12 112 GLY A CA 1
ATOM 887 C C . GLY A 1 112 ? -0.533 -30.703 10.328 1 84.12 112 GLY A C 1
ATOM 888 O O . GLY A 1 112 ? 0.338 -30.875 11.18 1 84.12 112 GLY A O 1
ATOM 889 N N . LYS A 1 113 ? -1.697 -30.109 10.492 1 82.62 113 LYS A N 1
ATOM 890 C CA . LYS A 1 113 ? -2.129 -29.797 11.852 1 82.62 113 LYS A CA 1
ATOM 891 C C . LYS A 1 113 ? -2.344 -31.078 12.664 1 82.62 113 LYS A C 1
ATOM 893 O O . LYS A 1 113 ? -2.672 -32.125 12.102 1 82.62 113 LYS A O 1
ATOM 898 N N . SER A 1 114 ? -1.915 -30.953 13.906 1 81.88 114 SER A N 1
ATOM 899 C CA . SER A 1 114 ? -2.232 -32.031 14.836 1 81.88 114 SER A CA 1
ATOM 900 C C . SER A 1 114 ? -3.477 -31.703 15.656 1 81.88 114 SER A C 1
ATOM 902 O O . SER A 1 114 ? -4.008 -30.594 15.57 1 81.88 114 SER A O 1
ATOM 904 N N . MET A 1 115 ? -4.047 -32.719 16.266 1 79.31 115 MET A N 1
ATOM 905 C CA . MET A 1 115 ? -5.281 -32.562 17.031 1 79.31 115 MET A CA 1
ATOM 906 C C . MET A 1 115 ? -5.18 -31.422 18.031 1 79.31 115 MET A C 1
ATOM 908 O O . MET A 1 115 ? -6.164 -30.734 18.297 1 79.31 115 MET A O 1
ATOM 912 N N . PHE A 1 116 ? -4.012 -31.047 18.547 1 81.5 116 PHE A N 1
ATOM 913 C CA . PHE A 1 116 ? -3.895 -30.109 19.641 1 81.5 116 PHE A CA 1
ATOM 914 C C . PHE A 1 116 ? -3.102 -28.875 19.219 1 81.5 116 PHE A C 1
ATOM 916 O O . PHE A 1 116 ? -2.957 -27.922 19.984 1 81.5 116 PHE A O 1
ATOM 923 N N . LYS A 1 117 ? -2.559 -29.031 18.031 1 82.44 117 LYS A N 1
ATOM 924 C CA . LYS A 1 117 ? -1.687 -27.922 17.672 1 82.44 117 LYS A CA 1
ATOM 925 C C . LYS A 1 117 ? -1.876 -27.531 16.203 1 82.44 117 LYS A C 1
ATOM 927 O O . LYS A 1 117 ? -2.012 -28.391 15.336 1 82.44 117 LYS A O 1
ATOM 932 N N . LYS A 1 118 ? -1.862 -26.25 16.016 1 85.81 118 LYS A N 1
ATOM 933 C CA . LYS A 1 118 ? -1.84 -25.75 14.648 1 85.81 118 LYS A CA 1
ATOM 934 C C . LYS A 1 118 ? -0.563 -26.172 13.93 1 85.81 118 LYS A C 1
ATOM 936 O O . LYS A 1 118 ? 0.459 -26.438 14.57 1 85.81 118 LYS A O 1
ATOM 941 N N . ALA A 1 119 ? -0.721 -26.375 12.672 1 88.12 119 ALA A N 1
ATOM 942 C CA . ALA A 1 119 ? 0.454 -26.75 11.883 1 88.12 119 ALA A CA 1
ATOM 943 C C . ALA A 1 119 ? 1.54 -25.688 11.977 1 88.12 119 ALA A C 1
ATOM 945 O O . ALA A 1 119 ? 1.241 -24.5 12.094 1 88.12 119 ALA A O 1
ATOM 946 N N . ASP A 1 120 ? 2.74 -26.141 12.016 1 89.56 120 ASP A N 1
ATOM 947 C CA . ASP A 1 120 ? 3.852 -25.203 11.922 1 89.56 120 ASP A CA 1
ATOM 948 C C . ASP A 1 120 ? 3.836 -24.469 10.586 1 89.56 120 ASP A C 1
ATOM 950 O O . ASP A 1 120 ? 3.443 -25.031 9.562 1 89.56 120 ASP A O 1
ATOM 954 N N . LYS A 1 121 ? 4.27 -23.312 10.648 1 92.94 121 LYS A N 1
ATOM 955 C CA . LYS A 1 121 ? 4.355 -22.547 9.414 1 92.94 121 LYS A CA 1
ATOM 956 C C . LYS A 1 121 ? 5.367 -23.156 8.445 1 92.94 121 LYS A C 1
ATOM 958 O O . LYS A 1 121 ? 6.535 -23.344 8.805 1 92.94 121 LYS A O 1
ATOM 963 N N . PRO A 1 122 ? 4.984 -23.438 7.223 1 95 122 PRO A N 1
ATOM 964 C CA . PRO A 1 122 ? 5.941 -23.953 6.242 1 95 122 PRO A CA 1
ATOM 965 C C . PRO A 1 122 ? 7.066 -22.969 5.938 1 95 122 PRO A C 1
ATOM 967 O O . PRO A 1 122 ? 6.852 -21.766 5.949 1 95 122 PRO A O 1
ATOM 970 N N . SER A 1 123 ? 8.258 -23.5 5.668 1 95.19 123 SER A N 1
ATOM 971 C CA . SER A 1 123 ? 9.422 -22.672 5.367 1 95.19 123 SER A CA 1
ATOM 972 C C . SER A 1 123 ? 9.156 -21.75 4.172 1 95.19 123 SER A C 1
ATOM 974 O O . SER A 1 123 ? 9.594 -20.609 4.156 1 95.19 123 SER A O 1
ATOM 976 N N . VAL A 1 124 ? 8.477 -22.281 3.207 1 96.69 124 VAL A N 1
ATOM 977 C CA . VAL A 1 124 ? 8.141 -21.5 2.016 1 96.69 124 VAL A CA 1
ATOM 978 C C . VAL A 1 124 ? 7.266 -20.312 2.404 1 96.69 124 VAL A C 1
ATOM 980 O O . VAL A 1 124 ? 7.477 -19.203 1.923 1 96.69 124 VAL A O 1
ATOM 983 N N . THR A 1 125 ? 6.301 -20.578 3.254 1 97.06 125 THR A N 1
ATOM 984 C CA . THR A 1 125 ? 5.422 -19.516 3.711 1 97.06 125 THR A CA 1
ATOM 985 C C . THR A 1 125 ? 6.211 -18.438 4.453 1 97.06 125 THR A C 1
ATOM 987 O O . THR A 1 125 ? 6.016 -17.25 4.219 1 97.06 125 THR A O 1
ATOM 990 N N . ALA A 1 126 ? 7.082 -18.875 5.336 1 96.94 126 ALA A N 1
ATOM 991 C CA . ALA A 1 126 ? 7.922 -17.922 6.059 1 96.94 126 ALA A CA 1
ATOM 992 C C . ALA A 1 126 ? 8.734 -17.062 5.094 1 96.94 126 ALA A C 1
ATOM 994 O O . ALA A 1 126 ? 8.852 -15.844 5.281 1 96.94 126 ALA A O 1
ATOM 995 N N . TYR A 1 127 ? 9.281 -17.688 4.082 1 97.69 127 TYR A N 1
ATOM 996 C CA . TYR A 1 127 ? 10.078 -17 3.074 1 97.69 127 TYR A CA 1
ATOM 997 C C . TYR A 1 127 ? 9.242 -15.977 2.322 1 97.69 127 TYR A C 1
ATOM 999 O O . TYR A 1 127 ? 9.656 -14.828 2.15 1 97.69 127 TYR A O 1
ATOM 1007 N N . THR A 1 128 ? 8.078 -16.375 1.868 1 98.06 128 THR A N 1
ATOM 1008 C CA . THR A 1 128 ? 7.246 -15.477 1.068 1 98.06 128 THR A CA 1
ATOM 1009 C C . THR A 1 128 ? 6.742 -14.305 1.91 1 98.06 128 THR A C 1
ATOM 1011 O O . THR A 1 128 ? 6.598 -13.188 1.408 1 98.06 128 THR A O 1
ATOM 1014 N N . GLU A 1 129 ? 6.449 -14.523 3.215 1 97.38 129 GLU A N 1
ATOM 1015 C CA . GLU A 1 129 ? 6.062 -13.445 4.125 1 97.38 129 GLU A CA 1
ATOM 1016 C C . GLU A 1 129 ? 7.203 -12.445 4.312 1 97.38 129 GLU A C 1
ATOM 1018 O O . GLU A 1 129 ? 6.973 -11.234 4.348 1 97.38 129 GLU A O 1
ATOM 1023 N N . GLN A 1 130 ? 8.375 -12.969 4.473 1 97.31 130 GLN A N 1
ATOM 1024 C CA . GLN A 1 130 ? 9.539 -12.102 4.59 1 97.31 130 GLN A CA 1
ATOM 1025 C C . GLN A 1 130 ? 9.719 -11.258 3.33 1 97.31 130 GLN A C 1
ATOM 1027 O O . GLN A 1 130 ? 9.977 -10.055 3.412 1 97.31 130 GLN A O 1
ATOM 1032 N N . LEU A 1 131 ? 9.617 -11.906 2.186 1 97.44 131 LEU A N 1
ATOM 1033 C CA . LEU A 1 131 ? 9.781 -11.219 0.908 1 97.44 131 LEU A CA 1
ATOM 1034 C C . LEU A 1 131 ? 8.75 -10.109 0.755 1 97.44 131 LEU A C 1
ATOM 1036 O O . LEU A 1 131 ? 9.07 -9.031 0.25 1 97.44 131 LEU A O 1
ATOM 1040 N N . GLU A 1 132 ? 7.551 -10.32 1.224 1 94.94 132 GLU A N 1
ATOM 1041 C CA . GLU A 1 132 ? 6.48 -9.336 1.158 1 94.94 132 GLU A CA 1
ATOM 1042 C C . GLU A 1 132 ? 6.824 -8.094 1.979 1 94.94 132 GLU A C 1
ATOM 1044 O O . GLU A 1 132 ? 6.32 -7.004 1.706 1 94.94 132 GLU A O 1
ATOM 1049 N N . GLY A 1 133 ? 7.707 -8.203 2.939 1 95 133 GLY A N 1
ATOM 1050 C CA . GLY A 1 133 ? 8.07 -7.109 3.83 1 95 133 GLY A CA 1
ATOM 1051 C C . GLY A 1 133 ? 9.336 -6.387 3.404 1 95 133 GLY A C 1
ATOM 1052 O O . GLY A 1 133 ? 9.797 -5.473 4.094 1 95 133 GLY A O 1
ATOM 1053 N N . THR A 1 134 ? 9.906 -6.836 2.256 1 96.94 134 THR A N 1
ATOM 1054 C CA . THR A 1 134 ? 11.141 -6.223 1.786 1 96.94 134 THR A CA 1
ATOM 1055 C C . THR A 1 134 ? 10.898 -5.422 0.511 1 96.94 134 THR A C 1
ATOM 1057 O O . THR A 1 134 ? 10.055 -5.785 -0.305 1 96.94 134 THR A O 1
ATOM 1060 N N . CYS A 1 135 ? 11.648 -4.375 0.358 1 98.5 135 CYS A N 1
ATOM 1061 C CA . CYS A 1 135 ? 11.555 -3.494 -0.801 1 98.5 135 CYS A CA 1
ATOM 1062 C C . CYS A 1 135 ? 12.805 -2.639 -0.94 1 98.5 135 CYS A C 1
ATOM 1064 O O . CYS A 1 135 ? 13.156 -1.893 -0.025 1 98.5 135 CYS A O 1
ATOM 1066 N N . PHE A 1 136 ? 13.391 -2.73 -2.07 1 98 136 PHE A N 1
ATOM 1067 C CA . PHE A 1 136 ? 14.602 -1.97 -2.338 1 98 136 PHE A CA 1
ATOM 1068 C C . PHE A 1 136 ? 14.344 -0.473 -2.217 1 98 136 PHE A C 1
ATOM 1070 O O . PHE A 1 136 ? 15.117 0.246 -1.579 1 98 136 PHE A O 1
ATOM 1077 N N . VAL A 1 137 ? 13.258 -0.02 -2.73 1 97.38 137 VAL A N 1
ATOM 1078 C CA . VAL A 1 137 ? 12.93 1.401 -2.756 1 97.38 137 VAL A CA 1
ATOM 1079 C C . VAL A 1 137 ? 12.609 1.885 -1.344 1 97.38 137 VAL A C 1
ATOM 1081 O O . VAL A 1 137 ? 13.125 2.914 -0.901 1 97.38 137 VAL A O 1
ATOM 1084 N N . CYS A 1 138 ? 11.773 1.17 -0.579 1 97.94 138 CYS A N 1
ATOM 1085 C CA . CYS A 1 138 ? 11.445 1.54 0.793 1 97.94 138 CYS A CA 1
ATOM 1086 C C . CYS A 1 138 ? 12.703 1.689 1.636 1 97.94 138 CYS A C 1
ATOM 1088 O O . CYS A 1 138 ? 12.844 2.654 2.391 1 97.94 138 CYS A O 1
ATOM 1090 N N . GLU A 1 139 ? 13.562 0.743 1.514 1 96.62 139 GLU A N 1
ATOM 1091 C CA . GLU A 1 139 ? 14.758 0.732 2.35 1 96.62 139 GLU A CA 1
ATOM 1092 C C . GLU A 1 139 ? 15.656 1.926 2.041 1 96.62 139 GLU A C 1
ATOM 1094 O O . GLU A 1 139 ? 16.312 2.471 2.938 1 96.62 139 GLU A O 1
ATOM 1099 N N . ARG A 1 140 ? 15.688 2.238 0.754 1 94.38 140 ARG A N 1
ATOM 1100 C CA . ARG A 1 140 ? 16.5 3.379 0.346 1 94.38 140 ARG A CA 1
ATOM 1101 C C . ARG A 1 140 ? 15.961 4.676 0.947 1 94.38 140 ARG A C 1
ATOM 1103 O O . ARG A 1 140 ? 16.734 5.59 1.25 1 94.38 140 ARG A O 1
ATOM 1110 N N . ILE A 1 141 ? 14.648 4.758 1.142 1 97.25 141 ILE A N 1
ATOM 1111 C CA . ILE A 1 141 ? 13.992 5.973 1.615 1 97.25 141 ILE A CA 1
ATOM 1112 C C . ILE A 1 141 ? 14.086 6.051 3.137 1 97.25 141 ILE A C 1
ATOM 1114 O O . ILE A 1 141 ? 14.32 7.129 3.695 1 97.25 141 ILE A O 1
ATOM 1118 N N . ASP A 1 142 ? 13.992 4.953 3.764 1 95.62 142 ASP A N 1
ATOM 1119 C CA . ASP A 1 142 ? 13.68 4.891 5.188 1 95.62 142 ASP A CA 1
ATOM 1120 C C . ASP A 1 142 ? 14.781 5.543 6.02 1 95.62 142 ASP A C 1
ATOM 1122 O O . ASP A 1 142 ? 14.5 6.355 6.906 1 95.62 142 ASP A O 1
ATOM 1126 N N . ASN A 1 143 ? 15.969 5.289 5.727 1 91.62 143 ASN A N 1
ATOM 1127 C CA . ASN A 1 143 ? 17.062 5.828 6.531 1 91.62 143 ASN A CA 1
ATOM 1128 C C . ASN A 1 143 ? 17.156 7.344 6.406 1 91.62 143 ASN A C 1
ATOM 1130 O O . ASN A 1 143 ? 17.25 8.047 7.414 1 91.62 143 ASN A O 1
ATOM 1134 N N . THR A 1 144 ? 17.125 7.82 5.168 1 95.38 144 THR A N 1
ATOM 1135 C CA . THR A 1 144 ? 17.203 9.266 4.949 1 95.38 144 THR A CA 1
ATOM 1136 C C . THR A 1 144 ? 15.977 9.961 5.535 1 95.38 144 THR A C 1
ATOM 1138 O O . THR A 1 144 ? 16.094 11.047 6.105 1 95.38 144 THR A O 1
ATOM 1141 N N . PHE A 1 145 ? 14.859 9.359 5.422 1 97.5 145 PHE A N 1
ATOM 1142 C CA . PHE A 1 145 ? 13.641 9.938 5.969 1 97.5 145 PHE A CA 1
ATOM 1143 C C . PHE A 1 145 ? 13.75 10.102 7.48 1 97.5 145 PHE A C 1
ATOM 1145 O O . PHE A 1 145 ? 13.383 11.148 8.023 1 97.5 145 PHE A O 1
ATOM 1152 N N . GLN A 1 146 ? 14.281 9.133 8.148 1 96.81 146 GLN A N 1
ATOM 1153 C CA . GLN A 1 146 ? 14.484 9.219 9.586 1 96.81 146 GLN A CA 1
ATOM 1154 C C . GLN A 1 146 ? 15.453 10.344 9.945 1 96.81 146 GLN A C 1
ATOM 1156 O O . GLN A 1 146 ? 15.25 11.055 10.93 1 96.81 146 GLN A O 1
ATOM 1161 N N . ARG A 1 147 ? 16.438 10.508 9.133 1 96.38 147 ARG A N 1
ATOM 1162 C CA . ARG A 1 147 ? 17.375 11.602 9.352 1 96.38 147 ARG A CA 1
ATOM 1163 C C . ARG A 1 147 ? 16.688 12.953 9.188 1 96.38 147 ARG A C 1
ATOM 1165 O O . ARG A 1 147 ? 16.984 13.898 9.922 1 96.38 147 ARG A O 1
ATOM 1172 N N . TYR A 1 148 ? 15.789 13.016 8.195 1 97.06 148 TYR A N 1
ATOM 1173 C CA . TYR A 1 148 ? 15.016 14.234 8.023 1 97.06 148 TYR A CA 1
ATOM 1174 C C . TYR A 1 148 ? 14.203 14.547 9.273 1 97.06 148 TYR A C 1
ATOM 1176 O O . TYR A 1 148 ? 14.188 15.688 9.742 1 97.06 148 TYR A O 1
ATOM 1184 N N . LEU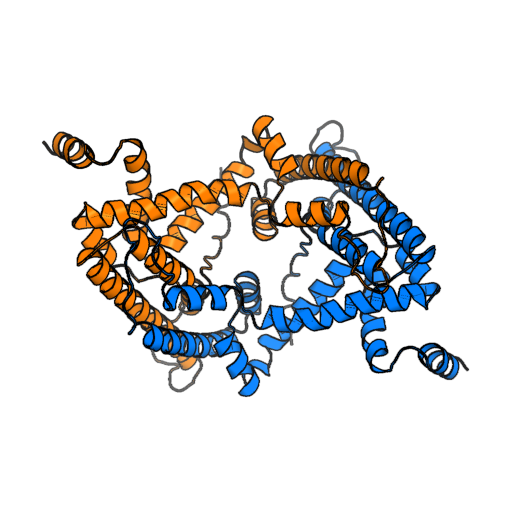 A 1 149 ? 13.586 13.586 9.852 1 97.56 149 LEU A N 1
ATOM 1185 C CA . LEU A 1 149 ? 12.789 13.781 11.062 1 97.56 149 LEU A CA 1
ATOM 1186 C C . LEU A 1 149 ? 13.656 14.242 12.219 1 97.56 149 LEU A C 1
ATOM 1188 O O . LEU A 1 149 ? 13.305 15.188 12.93 1 97.56 149 LEU A O 1
ATOM 1192 N N . ASP A 1 150 ? 14.781 13.641 12.352 1 97.06 150 ASP A N 1
ATOM 1193 C CA . ASP A 1 150 ? 15.711 14.039 13.406 1 97.06 150 ASP A CA 1
ATOM 1194 C C . ASP A 1 150 ? 16.156 15.484 13.219 1 97.06 150 ASP A C 1
ATOM 1196 O O . ASP A 1 150 ? 16.297 16.234 14.195 1 97.06 150 ASP A O 1
ATOM 1200 N N . THR A 1 151 ? 16.406 15.773 12 1 97.56 151 THR A N 1
ATOM 1201 C CA . THR A 1 151 ? 16.875 17.109 11.656 1 97.56 151 THR A CA 1
ATOM 1202 C C . THR A 1 151 ? 15.836 18.156 12.023 1 97.56 151 THR A C 1
ATOM 1204 O O . THR A 1 151 ? 16.188 19.266 12.445 1 97.56 151 THR A O 1
ATOM 1207 N N . ILE A 1 152 ? 14.57 17.891 11.867 1 98.12 152 ILE A N 1
ATOM 1208 C CA . ILE A 1 152 ? 13.5 18.797 12.266 1 98.12 152 ILE A CA 1
ATOM 1209 C C . ILE A 1 152 ? 13.688 19.203 13.727 1 98.12 152 ILE A C 1
ATOM 1211 O O . ILE A 1 152 ? 13.672 20.391 14.062 1 98.12 152 ILE A O 1
ATOM 1215 N N . PHE A 1 153 ? 13.906 18.266 14.586 1 97.56 153 PHE A N 1
ATOM 1216 C CA . PHE A 1 153 ? 13.992 18.547 16.016 1 97.56 153 PHE A CA 1
ATOM 1217 C C . PHE A 1 153 ? 15.32 19.203 16.359 1 97.56 153 PHE A C 1
ATOM 1219 O O . PHE A 1 153 ? 15.383 20.047 17.266 1 97.56 153 PHE A O 1
ATOM 1226 N N . HIS A 1 154 ? 16.344 18.797 15.633 1 96.06 154 HIS A N 1
ATOM 1227 C CA . HIS A 1 154 ? 17.609 19.5 15.797 1 96.06 154 HIS A CA 1
ATOM 1228 C C . HIS A 1 154 ? 17.469 20.984 15.469 1 96.06 154 HIS A C 1
ATOM 1230 O O . HIS A 1 154 ? 17.906 21.828 16.25 1 96.06 154 HIS A O 1
ATOM 1236 N N . MET A 1 155 ? 16.875 21.219 14.336 1 96.88 155 MET A N 1
ATOM 1237 C CA . MET A 1 155 ? 16.703 22.609 13.906 1 96.88 155 MET A CA 1
ATOM 1238 C C . MET A 1 155 ? 15.703 23.344 14.805 1 96.88 155 MET A C 1
ATOM 1240 O O . MET A 1 155 ? 15.906 24.5 15.133 1 96.88 155 MET A O 1
ATOM 1244 N N . TYR A 1 156 ? 14.719 22.688 15.227 1 97.06 156 TYR A N 1
ATOM 1245 C CA . TYR A 1 156 ? 13.758 23.312 16.125 1 97.06 156 TYR A CA 1
ATOM 1246 C C . TYR A 1 156 ? 14.422 23.75 17.422 1 97.06 156 TYR A C 1
ATOM 1248 O O . TYR A 1 156 ? 14.117 24.812 17.953 1 97.06 156 TYR A O 1
ATOM 1256 N N . LYS A 1 157 ? 15.359 23.016 17.953 1 95.25 157 LYS A N 1
ATOM 1257 C CA . LYS A 1 157 ? 16.062 23.281 19.203 1 95.25 157 LYS A CA 1
ATOM 1258 C C . LYS A 1 157 ? 17.062 24.438 19.031 1 95.25 157 LYS A C 1
ATOM 1260 O O . LYS A 1 157 ? 17.234 25.25 19.938 1 95.25 157 LYS A O 1
ATOM 1265 N N . HIS A 1 158 ? 17.625 24.531 17.859 1 94.38 158 HIS A N 1
ATOM 1266 C CA . HIS A 1 158 ? 18.844 25.344 17.797 1 94.38 158 HIS A CA 1
ATOM 1267 C C . HIS A 1 158 ? 18.672 26.5 16.812 1 94.38 158 HIS A C 1
ATOM 1269 O O . HIS A 1 158 ? 19.531 27.391 16.766 1 94.38 158 HIS A O 1
ATOM 1275 N N . ASP A 1 159 ? 17.609 26.484 16.047 1 94.69 159 ASP A N 1
ATOM 1276 C CA . ASP A 1 159 ? 17.422 27.484 15 1 94.69 159 ASP A CA 1
ATOM 1277 C C . ASP A 1 159 ? 16.109 28.234 15.18 1 94.69 159 ASP A C 1
ATOM 1279 O O . ASP A 1 159 ? 15.047 27.719 14.812 1 94.69 159 ASP A O 1
ATOM 1283 N N . SER A 1 160 ? 16.172 29.469 15.609 1 95.25 160 SER A N 1
ATOM 1284 C CA . SER A 1 160 ? 14.969 30.25 15.867 1 95.25 160 SER A CA 1
ATOM 1285 C C . SER A 1 160 ? 14.219 30.547 14.578 1 95.25 160 SER A C 1
ATOM 1287 O O . SER A 1 160 ? 12.984 30.641 14.57 1 95.25 160 SER A O 1
ATOM 1289 N N . ASP A 1 161 ? 14.914 30.719 13.5 1 95.5 161 ASP A N 1
ATOM 1290 C CA . ASP A 1 161 ? 14.266 30.922 12.211 1 95.5 161 ASP A CA 1
ATOM 1291 C C . ASP A 1 161 ? 13.43 29.703 11.812 1 95.5 161 ASP A C 1
ATOM 1293 O O . ASP A 1 161 ? 12.344 29.859 11.258 1 95.5 161 ASP A O 1
ATOM 1297 N N . PHE A 1 162 ? 13.984 28.578 12.102 1 97.19 162 PHE A N 1
ATOM 1298 C CA . PHE A 1 162 ? 13.242 27.359 11.781 1 97.19 162 PHE A CA 1
ATOM 1299 C C . PHE A 1 162 ? 11.992 27.25 12.648 1 97.19 162 PHE A C 1
ATOM 1301 O O . PHE A 1 162 ? 10.938 26.812 12.18 1 97.19 162 PHE A O 1
ATOM 1308 N N . ARG A 1 163 ? 12.016 27.641 13.859 1 97.12 163 ARG A N 1
ATOM 1309 C CA . ARG A 1 163 ? 10.844 27.609 14.727 1 97.12 163 ARG A CA 1
ATOM 1310 C C . ARG A 1 163 ? 9.734 28.484 14.172 1 97.12 163 ARG A C 1
ATOM 1312 O O . ARG A 1 163 ? 8.555 28.125 14.227 1 97.12 163 ARG A O 1
ATOM 1319 N N . GLU A 1 164 ? 10.156 29.594 13.68 1 96.25 164 GLU A N 1
ATOM 1320 C CA . GLU A 1 164 ? 9.172 30.5 13.094 1 96.25 164 GLU A CA 1
ATOM 1321 C C . GLU A 1 164 ? 8.555 29.891 11.836 1 96.25 164 GLU A C 1
ATOM 1323 O O . GLU A 1 164 ? 7.34 29.969 11.633 1 96.25 164 GLU A O 1
ATOM 1328 N N . LYS A 1 165 ? 9.375 29.266 11.008 1 96.12 165 LYS A N 1
ATOM 1329 C CA . LYS A 1 165 ? 8.883 28.578 9.82 1 96.12 165 LYS A CA 1
ATOM 1330 C C . LYS A 1 165 ? 7.926 27.438 10.195 1 96.12 165 LYS A C 1
ATOM 1332 O O . LYS A 1 165 ? 6.887 27.266 9.555 1 96.12 165 LYS A O 1
ATOM 1337 N N . TYR A 1 166 ? 8.312 26.734 11.195 1 98.31 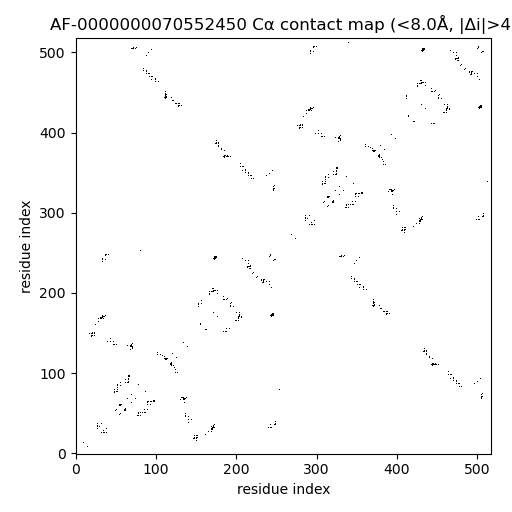166 TYR A N 1
ATOM 1338 C CA . TYR A 1 166 ? 7.496 25.625 11.688 1 98.31 166 TYR A CA 1
ATOM 1339 C C . TYR A 1 166 ? 6.102 26.109 12.078 1 98.31 166 TYR A C 1
ATOM 1341 O O . TYR A 1 166 ? 5.102 25.5 11.688 1 98.31 166 TYR A O 1
ATOM 1349 N N . LYS A 1 167 ? 6 27.203 12.719 1 97.31 167 LYS A N 1
ATOM 1350 C CA . LYS A 1 167 ? 4.754 27.734 13.266 1 97.31 167 LYS A CA 1
ATOM 1351 C C . LYS A 1 167 ? 3.838 28.234 12.156 1 97.31 167 LYS A C 1
ATOM 1353 O O . LYS A 1 167 ? 2.633 28.406 12.367 1 97.31 167 LYS A O 1
ATOM 1358 N N . THR A 1 168 ? 4.395 28.469 11 1 96.56 168 THR A N 1
ATOM 1359 C CA . THR A 1 168 ? 3.609 29.141 9.969 1 96.56 168 THR A CA 1
ATOM 1360 C C . THR A 1 168 ? 3.271 28.172 8.836 1 96.56 168 THR A C 1
ATOM 1362 O O . THR A 1 168 ? 2.625 28.562 7.859 1 96.56 168 THR A O 1
ATOM 1365 N N . CYS A 1 169 ? 3.75 26.953 8.914 1 97.88 169 CYS A N 1
ATOM 1366 C CA . CYS A 1 169 ? 3.424 26 7.863 1 97.88 169 CYS A CA 1
ATOM 1367 C C . CYS A 1 169 ? 1.945 25.641 7.898 1 97.88 169 CYS A C 1
ATOM 1369 O O . CYS A 1 169 ? 1.21 26.078 8.781 1 97.88 169 CYS A O 1
ATOM 1371 N N . LYS A 1 170 ? 1.453 24.828 6.977 1 98.19 170 LYS A N 1
ATOM 1372 C CA . LYS A 1 170 ? 0.033 24.516 6.852 1 98.19 170 LYS A CA 1
ATOM 1373 C C . LYS A 1 170 ? -0.307 23.219 7.574 1 98.19 170 LYS A C 1
ATOM 1375 O O . LYS A 1 170 ? -1.161 22.453 7.121 1 98.19 170 LYS A O 1
ATOM 1380 N N . GLY A 1 171 ? 0.453 22.875 8.578 1 98.38 171 GLY A N 1
ATOM 1381 C CA . GLY A 1 171 ? 0.174 21.703 9.391 1 98.38 171 GLY A CA 1
ATOM 1382 C C . GLY A 1 171 ? 0.662 20.406 8.766 1 98.38 171 GLY A C 1
ATOM 1383 O O . GLY A 1 171 ? 1.66 20.406 8.047 1 98.38 171 GLY A O 1
ATOM 1384 N N . PHE A 1 172 ? 0.005 19.312 9.18 1 98.88 172 PHE A N 1
ATOM 1385 C CA . PHE A 1 172 ? 0.482 17.969 8.852 1 98.88 172 PHE A CA 1
ATOM 1386 C C . PHE A 1 172 ? -0.686 17.031 8.562 1 98.88 172 PHE A C 1
ATOM 1388 O O . PHE A 1 172 ? -1.824 17.328 8.938 1 98.88 172 PHE A O 1
ATOM 1395 N N . CYS A 1 173 ? -0.352 16.062 7.836 1 98.75 173 CYS A N 1
ATOM 1396 C CA . CYS A 1 173 ? -1.333 14.992 7.723 1 98.75 173 CYS A CA 1
ATOM 1397 C C . CYS A 1 173 ? -1.468 14.234 9.039 1 98.75 173 CYS A C 1
ATOM 1399 O O . CYS A 1 173 ? -0.639 14.391 9.938 1 98.75 173 CYS A O 1
ATOM 1401 N N . THR A 1 174 ? -2.471 13.438 9.125 1 98.69 174 THR A N 1
ATOM 1402 C CA . THR A 1 174 ? -2.805 12.758 10.375 1 98.69 174 THR A CA 1
ATOM 1403 C C . THR A 1 174 ? -1.678 11.82 10.797 1 98.69 174 THR A C 1
ATOM 1405 O O . THR A 1 174 ? -1.267 11.828 11.961 1 98.69 174 THR A O 1
ATOM 1408 N N . LYS A 1 175 ? -1.161 11.094 9.875 1 98.31 175 LYS A N 1
ATOM 1409 C CA . LYS A 1 175 ? -0.075 10.164 10.164 1 98.31 175 LYS A CA 1
ATOM 1410 C C . LYS A 1 175 ? 1.158 10.898 10.68 1 98.31 175 LYS A C 1
ATOM 1412 O O . LYS A 1 175 ? 1.717 10.531 11.711 1 98.31 175 LYS A O 1
ATOM 1417 N N . HIS A 1 176 ? 1.576 11.906 10 1 98.75 176 HIS A N 1
ATOM 1418 C CA . HIS A 1 176 ? 2.822 12.586 10.344 1 98.75 176 HIS A CA 1
ATOM 1419 C C . HIS A 1 176 ? 2.662 13.438 11.594 1 98.75 176 HIS A C 1
ATOM 1421 O O . HIS A 1 176 ? 3.617 13.617 12.352 1 98.75 176 HIS A O 1
ATOM 1427 N N . TYR A 1 177 ? 1.447 13.914 11.812 1 98.69 177 TYR A N 1
ATOM 1428 C CA . TYR A 1 177 ? 1.122 14.562 13.086 1 98.69 177 TYR A CA 1
ATOM 1429 C C . TYR A 1 177 ? 1.422 13.633 14.258 1 98.69 177 TYR A C 1
ATOM 1431 O O . TYR A 1 177 ? 2.121 14.023 15.195 1 98.69 177 TYR A O 1
ATOM 1439 N N . GLY A 1 178 ? 0.951 12.398 14.156 1 98.12 178 GLY A N 1
ATOM 1440 C CA . GLY A 1 178 ? 1.235 11.422 15.195 1 98.12 178 GLY A CA 1
ATOM 1441 C C . GLY A 1 178 ? 2.717 11.133 15.359 1 98.12 178 GLY A C 1
ATOM 1442 O O . GLY A 1 178 ? 3.223 11.078 16.484 1 98.12 178 GLY A O 1
ATOM 1443 N N . ILE A 1 179 ? 3.406 11.008 14.305 1 98.19 179 ILE A N 1
ATOM 1444 C CA . ILE A 1 179 ? 4.836 10.711 14.305 1 98.19 179 ILE A CA 1
ATOM 1445 C C . ILE A 1 179 ? 5.594 11.852 14.992 1 98.19 179 ILE A C 1
ATOM 1447 O O . ILE A 1 179 ? 6.492 11.602 15.805 1 98.19 179 ILE A O 1
ATOM 1451 N N . LEU A 1 180 ? 5.227 13.117 14.656 1 98.44 180 LEU A N 1
ATOM 1452 C CA . LEU A 1 180 ? 5.902 14.281 15.227 1 98.44 180 LEU A CA 1
ATOM 1453 C C . LEU A 1 180 ? 5.738 14.312 16.734 1 98.44 180 LEU A C 1
ATOM 1455 O O . LEU A 1 180 ? 6.695 14.594 17.469 1 98.44 180 LEU A O 1
ATOM 1459 N N . LEU A 1 181 ? 4.531 14.031 17.203 1 97.81 181 LEU A N 1
ATOM 1460 C CA . LEU A 1 181 ? 4.293 14.07 18.641 1 97.81 181 LEU A CA 1
ATOM 1461 C C . LEU A 1 181 ? 5.129 13.008 19.359 1 97.81 181 LEU A C 1
ATOM 1463 O O . LEU A 1 181 ? 5.715 13.281 20.406 1 97.81 181 LEU A O 1
ATOM 1467 N N . GLU A 1 182 ? 5.184 11.844 18.797 1 97.19 182 GLU A N 1
ATOM 1468 C CA . GLU A 1 182 ? 5.973 10.773 19.391 1 97.19 182 GLU A CA 1
ATOM 1469 C C . GLU A 1 182 ? 7.457 11.117 19.406 1 97.19 182 GLU A C 1
ATOM 1471 O O . GLU A 1 182 ? 8.133 10.938 20.422 1 97.19 182 GLU A O 1
ATOM 1476 N N . GLN A 1 183 ? 7.941 11.562 18.312 1 97.06 183 GLN A N 1
ATOM 1477 C CA . GLN A 1 183 ? 9.359 11.906 18.219 1 97.06 183 GLN A CA 1
ATOM 1478 C C . GLN A 1 183 ? 9.703 13.078 19.141 1 97.06 183 GLN A C 1
ATOM 1480 O O . GLN A 1 183 ? 10.797 13.133 19.703 1 97.06 183 GLN A O 1
ATOM 1485 N N . ALA A 1 184 ? 8.812 14.039 19.219 1 97.44 184 ALA A N 1
ATOM 1486 C CA . ALA A 1 184 ? 9.031 15.172 20.109 1 97.44 184 ALA A CA 1
ATOM 1487 C C . ALA A 1 184 ? 9.219 14.703 21.562 1 97.44 184 ALA A C 1
ATOM 1489 O O . ALA A 1 184 ? 10.102 15.18 22.266 1 97.44 184 ALA A O 1
ATOM 1490 N N . ALA A 1 185 ? 8.375 13.758 22 1 95.38 185 ALA A N 1
ATOM 1491 C CA . ALA A 1 185 ? 8.438 13.227 23.359 1 95.38 185 ALA A CA 1
ATOM 1492 C C . ALA A 1 185 ? 9.805 12.617 23.641 1 95.38 185 ALA A C 1
ATOM 1494 O O . ALA A 1 185 ? 10.25 12.594 24.797 1 95.38 185 ALA A O 1
ATOM 1495 N N . ASN A 1 186 ? 10.477 12.211 22.562 1 94.88 186 ASN A N 1
ATOM 1496 C CA . ASN A 1 186 ? 11.766 11.539 22.734 1 94.88 186 ASN A CA 1
ATOM 1497 C C . ASN A 1 186 ? 12.93 12.484 22.453 1 94.88 186 ASN A C 1
ATOM 1499 O O . ASN A 1 186 ? 14.078 12.156 22.734 1 94.88 186 ASN A O 1
ATOM 1503 N N . SER A 1 187 ? 12.656 13.602 21.891 1 94.5 187 SER A N 1
ATOM 1504 C CA . SER A 1 187 ? 13.742 14.453 21.406 1 94.5 187 SER A CA 1
ATOM 1505 C C . SER A 1 187 ? 13.789 15.773 22.188 1 94.5 187 SER A C 1
ATOM 1507 O O . SER A 1 187 ? 14.812 16.469 22.172 1 94.5 187 SER A O 1
ATOM 1509 N N . LEU A 1 188 ? 12.703 16.188 22.703 1 95.06 188 LEU A N 1
ATOM 1510 C CA . LEU A 1 188 ? 12.594 17.453 23.438 1 95.06 188 LEU A CA 1
ATOM 1511 C C . LEU A 1 188 ? 12.258 17.203 24.906 1 95.06 188 LEU A C 1
ATOM 1513 O O . LEU A 1 188 ? 11.953 16.062 25.297 1 95.06 188 LEU A O 1
ATOM 1517 N N . LYS A 1 189 ? 12.406 18.281 25.75 1 92.31 189 LYS A N 1
ATOM 1518 C CA . LYS A 1 189 ? 12.109 18.156 27.172 1 92.31 189 LYS A CA 1
ATOM 1519 C C . LYS A 1 189 ? 11.617 19.484 27.75 1 92.31 189 LYS A C 1
ATOM 1521 O O . LYS A 1 189 ? 11.781 20.531 27.141 1 92.31 189 LYS A O 1
ATOM 1526 N N . GLY A 1 190 ? 10.891 19.375 28.812 1 92.25 190 GLY A N 1
ATOM 1527 C CA . GLY A 1 190 ? 10.484 20.547 29.578 1 92.25 190 GLY A CA 1
ATOM 1528 C C . GLY A 1 190 ? 9.617 21.5 28.781 1 92.25 190 GLY A C 1
ATOM 1529 O O . GLY A 1 190 ? 8.664 21.078 28.109 1 92.25 190 GLY A O 1
ATOM 1530 N N . ASP A 1 191 ? 9.969 22.734 28.875 1 94.19 191 ASP A N 1
ATOM 1531 C CA . ASP A 1 191 ? 9.156 23.797 28.281 1 94.19 191 ASP A CA 1
ATOM 1532 C C . ASP A 1 191 ? 9.156 23.703 26.766 1 94.19 191 ASP A C 1
ATOM 1534 O O . ASP A 1 191 ? 8.148 24.016 26.109 1 94.19 191 ASP A O 1
ATOM 1538 N N . MET A 1 192 ? 10.258 23.328 26.25 1 95.62 192 MET A N 1
ATOM 1539 C CA . MET A 1 192 ? 10.352 23.234 24.797 1 95.62 192 MET A CA 1
ATOM 1540 C C . MET A 1 192 ? 9.422 22.156 24.25 1 95.62 192 MET A C 1
ATOM 1542 O O . MET A 1 192 ? 8.781 22.344 23.219 1 95.62 192 MET A O 1
ATOM 1546 N N . LEU A 1 193 ? 9.367 21 24.969 1 96.25 193 LEU A N 1
ATOM 1547 C CA . LEU A 1 193 ? 8.43 19.953 24.578 1 96.25 193 LEU A CA 1
ATOM 1548 C C . LEU A 1 193 ? 6.992 20.438 24.672 1 96.25 193 LEU A C 1
ATOM 1550 O O . LEU A 1 193 ? 6.207 20.25 23.734 1 96.25 193 LEU A O 1
ATOM 1554 N N . ASP A 1 194 ? 6.691 21.125 25.734 1 95.69 194 ASP A N 1
ATOM 1555 C CA . ASP A 1 194 ? 5.336 21.609 25.953 1 95.69 194 ASP A CA 1
ATOM 1556 C C . ASP A 1 194 ? 4.926 22.594 24.859 1 95.69 194 ASP A C 1
ATOM 1558 O O . ASP A 1 194 ? 3.812 22.516 24.328 1 95.69 194 ASP A O 1
ATOM 1562 N N . GLU A 1 195 ? 5.805 23.453 24.562 1 96.19 195 GLU A N 1
ATOM 1563 C CA . GLU A 1 195 ? 5.543 24.438 23.531 1 96.19 195 GLU A CA 1
ATOM 1564 C C . GLU A 1 195 ? 5.383 23.766 22.156 1 96.19 195 GLU A C 1
ATOM 1566 O O . GLU A 1 195 ? 4.48 24.109 21.391 1 96.19 195 GLU A O 1
ATOM 1571 N N . PHE A 1 196 ? 6.254 22.844 21.891 1 97.81 196 PHE A N 1
ATOM 1572 C CA . PHE A 1 196 ? 6.191 22.125 20.625 1 97.81 196 PHE A CA 1
ATOM 1573 C C . PHE A 1 196 ? 4.848 21.422 20.453 1 97.81 196 PHE A C 1
ATOM 1575 O O . PHE A 1 196 ? 4.223 21.5 19.406 1 97.81 196 PHE A O 1
ATOM 1582 N N . ILE A 1 197 ? 4.438 20.75 21.484 1 97.62 197 ILE A N 1
ATOM 1583 C CA . ILE A 1 197 ? 3.184 20 21.469 1 97.62 197 ILE A CA 1
ATOM 1584 C C . ILE A 1 197 ? 2.018 20.969 21.234 1 97.62 197 ILE A C 1
ATOM 1586 O O . ILE A 1 197 ? 1.15 20.719 20.406 1 97.62 197 ILE A O 1
ATOM 1590 N N . LYS A 1 198 ? 2 22.031 21.906 1 97.12 198 LYS A N 1
ATOM 1591 C CA . LYS A 1 198 ? 0.936 23.016 21.797 1 97.12 198 LYS A CA 1
ATOM 1592 C C . LYS A 1 198 ? 0.857 23.562 20.375 1 97.12 198 LYS A C 1
ATOM 1594 O O . LYS A 1 198 ? -0.224 23.625 19.781 1 97.12 198 LYS A O 1
ATOM 1599 N N . ILE A 1 199 ? 1.973 23.953 19.828 1 98.06 199 ILE A N 1
ATOM 1600 C CA . ILE A 1 199 ? 2.041 24.531 18.484 1 98.06 199 ILE A CA 1
ATOM 1601 C C . ILE A 1 199 ? 1.607 23.484 17.453 1 98.06 199 ILE A C 1
ATOM 1603 O O . ILE A 1 199 ? 0.799 23.781 16.578 1 98.06 199 ILE A O 1
ATOM 1607 N N . THR A 1 200 ? 2.152 22.266 17.578 1 98.5 200 THR A N 1
ATOM 1608 C CA . THR A 1 200 ? 1.854 21.203 16.625 1 98.5 200 THR A CA 1
ATOM 1609 C C . THR A 1 200 ? 0.376 20.828 16.688 1 98.5 200 THR A C 1
ATOM 1611 O O . THR A 1 200 ? -0.256 20.625 15.648 1 98.5 200 THR A O 1
ATOM 1614 N N . ASN A 1 201 ? -0.204 20.734 17.906 1 98.31 201 ASN A N 1
ATOM 1615 C CA . ASN A 1 201 ? -1.628 20.469 18.078 1 98.31 201 ASN A CA 1
ATOM 1616 C C . ASN A 1 201 ? -2.484 21.531 17.391 1 98.31 201 ASN A C 1
ATOM 1618 O O . ASN A 1 201 ? -3.422 21.203 16.656 1 98.31 201 ASN A O 1
ATOM 1622 N N . SER A 1 202 ? -2.152 22.734 17.625 1 98.19 202 SER A N 1
ATOM 1623 C CA . SER A 1 202 ? -2.9 23.844 17.031 1 98.19 202 SER A CA 1
ATOM 1624 C C . SER A 1 202 ? -2.793 23.828 15.508 1 98.19 202 SER A C 1
ATOM 1626 O O . SER A 1 202 ? -3.795 23.984 14.805 1 98.19 202 SER A O 1
ATOM 1628 N N . LEU A 1 203 ? -1.559 23.641 15.008 1 98.62 203 LEU A N 1
ATOM 1629 C CA . LEU A 1 203 ? -1.329 23.594 13.562 1 98.62 203 LEU A CA 1
ATOM 1630 C C . LEU A 1 203 ? -2.164 22.484 12.922 1 98.62 203 LEU A C 1
ATOM 1632 O O . LEU A 1 203 ? -2.785 22.703 11.883 1 98.62 203 LEU A O 1
ATOM 1636 N N . TYR A 1 204 ? -2.182 21.312 13.555 1 98.69 204 TYR A N 1
ATOM 1637 C CA . TYR A 1 204 ? -2.922 20.188 13.008 1 98.69 204 TYR A CA 1
ATOM 1638 C C . TYR A 1 204 ? -4.414 20.484 12.945 1 98.69 204 TYR A C 1
ATOM 1640 O O . TYR A 1 204 ? -5.027 20.406 11.875 1 98.69 204 TYR A O 1
ATOM 1648 N N . ILE A 1 205 ? -5 20.922 14.055 1 98.75 205 ILE A N 1
ATOM 1649 C CA . ILE A 1 205 ? -6.441 21.109 14.148 1 98.75 205 ILE A CA 1
ATOM 1650 C C . ILE A 1 205 ? -6.883 22.234 13.227 1 98.75 205 ILE A C 1
ATOM 1652 O O . ILE A 1 205 ? -7.832 22.078 12.453 1 98.75 205 ILE A O 1
ATOM 1656 N N . GLU A 1 206 ? -6.188 23.328 13.266 1 98.75 206 GLU A N 1
ATOM 1657 C CA . GLU A 1 206 ? -6.555 24.5 12.469 1 98.75 206 GLU A CA 1
ATOM 1658 C C . GLU A 1 206 ? -6.523 24.172 10.977 1 98.75 206 GLU A C 1
ATOM 1660 O O . GLU A 1 206 ? -7.445 24.531 10.242 1 98.75 206 GLU A O 1
ATOM 1665 N N . ASN A 1 207 ? -5.535 23.516 10.578 1 98.81 207 ASN A N 1
ATOM 1666 C CA . ASN A 1 207 ? -5.371 23.281 9.148 1 98.81 207 ASN A CA 1
ATOM 1667 C C . ASN A 1 207 ? -6.211 22.094 8.672 1 98.81 207 ASN A C 1
ATOM 1669 O O . ASN A 1 207 ? -6.629 22.047 7.516 1 98.81 207 ASN A O 1
ATOM 1673 N N . MET A 1 208 ? -6.52 21.094 9.531 1 98.81 208 MET A N 1
ATOM 1674 C CA . MET A 1 208 ? -7.496 20.062 9.195 1 98.81 208 MET A CA 1
ATOM 1675 C C . MET A 1 208 ? -8.883 20.672 9 1 98.81 208 MET A C 1
ATOM 1677 O O . MET A 1 208 ? -9.578 20.328 8.039 1 98.81 208 MET A O 1
ATOM 1681 N N . LYS A 1 209 ? -9.234 21.562 9.883 1 98.88 209 LYS A N 1
ATOM 1682 C CA . LYS A 1 209 ? -10.523 22.25 9.766 1 98.88 209 LYS A CA 1
ATOM 1683 C C . LYS A 1 209 ? -10.578 23.094 8.5 1 98.88 209 LYS A C 1
ATOM 1685 O O . LYS A 1 209 ? -11.609 23.141 7.824 1 98.88 209 LYS A O 1
ATOM 1690 N N . ARG A 1 210 ? -9.484 23.781 8.234 1 98.81 210 ARG A N 1
ATOM 1691 C CA . ARG A 1 210 ? -9.406 24.578 7.016 1 98.81 210 ARG A CA 1
ATOM 1692 C C . ARG A 1 210 ? -9.703 23.734 5.785 1 98.81 210 ARG A C 1
ATOM 1694 O O . ARG A 1 210 ? -10.547 24.094 4.961 1 98.81 210 ARG A O 1
ATOM 1701 N N . VAL A 1 211 ? -9.031 22.578 5.66 1 98.81 211 VAL A N 1
ATOM 1702 C CA . VAL A 1 211 ? -9.211 21.703 4.508 1 98.81 211 VAL A CA 1
ATOM 1703 C C . VAL A 1 211 ? -10.625 21.125 4.523 1 98.81 211 VAL A C 1
ATOM 1705 O O . VAL A 1 211 ? -11.289 21.062 3.488 1 98.81 211 VAL A O 1
ATOM 1708 N N . ARG A 1 212 ? -11.07 20.688 5.715 1 98.81 212 ARG A N 1
ATOM 1709 C CA . ARG A 1 212 ? -12.43 20.172 5.863 1 98.81 212 ARG A CA 1
ATOM 1710 C C . ARG A 1 212 ? -13.453 21.219 5.406 1 98.81 212 ARG A C 1
ATOM 1712 O O . ARG A 1 212 ? -14.414 20.875 4.711 1 98.81 212 ARG A O 1
ATOM 1719 N N . ASP A 1 213 ? -13.281 22.469 5.738 1 98.88 213 ASP A N 1
ATOM 1720 C CA . ASP A 1 213 ? -14.188 23.531 5.336 1 98.88 213 ASP A CA 1
ATOM 1721 C C . ASP A 1 213 ? -14.156 23.734 3.824 1 98.88 213 ASP A C 1
ATOM 1723 O O . ASP A 1 213 ? -15.188 24.031 3.213 1 98.88 213 ASP A O 1
ATOM 1727 N N . ASP A 1 214 ? -12.984 23.641 3.219 1 98.81 214 ASP A N 1
ATOM 1728 C CA . ASP A 1 214 ? -12.883 23.719 1.766 1 98.81 214 ASP A CA 1
ATOM 1729 C C . ASP A 1 214 ? -13.633 22.578 1.091 1 98.81 214 ASP A C 1
ATOM 1731 O O . ASP A 1 214 ? -14.273 22.781 0.058 1 98.81 214 ASP A O 1
ATOM 1735 N N . VAL A 1 215 ? -13.562 21.375 1.642 1 98.81 215 VAL A N 1
ATOM 1736 C CA . VAL A 1 215 ? -14.305 20.219 1.124 1 98.81 215 VAL A CA 1
ATOM 1737 C C . VAL A 1 215 ? -15.805 20.484 1.258 1 98.81 215 VAL A C 1
ATOM 1739 O O . VAL A 1 215 ? -16.578 20.172 0.346 1 98.81 215 VAL A O 1
ATOM 1742 N N . GLU A 1 216 ? -16.203 21.016 2.373 1 98.62 216 GLU A N 1
ATOM 1743 C CA . GLU A 1 216 ? -17.609 21.375 2.57 1 98.62 216 GLU A CA 1
ATOM 1744 C C . GLU A 1 216 ? -18.078 22.359 1.514 1 98.62 216 GLU A C 1
ATOM 1746 O O . GLU A 1 216 ? -19.188 22.234 0.976 1 98.62 216 GLU A O 1
ATOM 1751 N N . TRP A 1 217 ? -17.281 23.359 1.253 1 98.75 217 TRP A N 1
ATOM 1752 C CA . TRP A 1 217 ? -17.656 24.328 0.229 1 98.75 217 TRP A CA 1
ATOM 1753 C C . TRP A 1 217 ? -17.719 23.672 -1.146 1 98.75 217 TRP A C 1
ATOM 1755 O O . TRP A 1 217 ? -18.578 24.031 -1.96 1 98.75 217 TRP A O 1
ATOM 1765 N N . PHE A 1 218 ? -16.828 22.766 -1.463 1 98.56 218 PHE A N 1
ATOM 1766 C CA . PHE A 1 218 ? -16.891 21.953 -2.68 1 98.56 218 PHE A CA 1
ATOM 1767 C C . PHE A 1 218 ? -18.266 21.297 -2.814 1 98.56 218 PHE A C 1
ATOM 1769 O O . PHE A 1 218 ? -18.891 21.359 -3.877 1 98.56 218 PHE A O 1
ATOM 1776 N N . ILE A 1 219 ? -18.734 20.688 -1.744 1 98.12 219 ILE A N 1
ATOM 1777 C CA . ILE A 1 219 ? -20.031 20.016 -1.722 1 98.12 219 ILE A CA 1
ATOM 1778 C C . ILE A 1 219 ? -21.141 21.031 -2.012 1 98.12 219 ILE A C 1
ATOM 1780 O O . ILE A 1 219 ? -22.031 20.781 -2.834 1 98.12 219 ILE A O 1
ATOM 1784 N N . ASN A 1 220 ? -21.062 22.172 -1.361 1 97.94 220 ASN A N 1
ATOM 1785 C CA . ASN A 1 220 ? -22.062 23.219 -1.534 1 97.94 220 ASN A CA 1
ATOM 1786 C C . ASN A 1 220 ? -22.156 23.672 -2.99 1 97.94 220 ASN A C 1
ATOM 1788 O O . ASN A 1 220 ? -23.25 24.016 -3.461 1 97.94 220 ASN A O 1
ATOM 1792 N N . LYS A 1 221 ? -21.109 23.656 -3.727 1 97.62 221 LYS A N 1
ATOM 1793 C CA . LYS A 1 221 ? -21.062 24.125 -5.105 1 97.62 221 LYS A CA 1
ATOM 1794 C C . LYS A 1 221 ? -21.875 23.219 -6.027 1 97.62 221 LYS A C 1
ATOM 1796 O O . LYS A 1 221 ? -22.125 23.578 -7.184 1 97.62 221 LYS A O 1
ATOM 1801 N N . PHE A 1 222 ? -22.297 22.078 -5.531 1 95.94 222 PHE A N 1
ATOM 1802 C CA . PHE A 1 222 ? -23.156 21.188 -6.297 1 95.94 222 PHE A CA 1
ATOM 1803 C C . PHE A 1 222 ? -24.625 21.469 -5.996 1 95.94 222 PHE A C 1
ATOM 1805 O O . PHE A 1 222 ? -25.516 20.875 -6.605 1 95.94 222 PHE A O 1
ATOM 1812 N N . ASP A 1 223 ? -24.859 22.344 -5.078 1 95.25 223 ASP A N 1
ATOM 1813 C CA . ASP A 1 223 ? -26.188 22.844 -4.766 1 95.25 223 ASP A CA 1
ATOM 1814 C C . ASP A 1 223 ? -26.516 24.078 -5.602 1 95.25 223 ASP A C 1
ATOM 1816 O O . ASP A 1 223 ? -25.719 25 -5.703 1 95.25 223 ASP A O 1
ATOM 1820 N N . HIS A 1 224 ? -27.703 24.125 -6.062 1 95.44 224 HIS A N 1
ATOM 1821 C CA . HIS A 1 224 ? -28.156 25.203 -6.914 1 95.44 224 HIS A CA 1
ATOM 1822 C C . HIS A 1 224 ? -28.109 26.547 -6.176 1 95.44 224 HIS A C 1
ATOM 1824 O O . HIS A 1 224 ? -27.938 27.594 -6.793 1 95.44 224 HIS A O 1
ATOM 1830 N N . LYS A 1 225 ? -28.188 26.469 -4.926 1 96.31 225 LYS A N 1
ATOM 1831 C CA . LYS A 1 225 ? -28.172 27.656 -4.078 1 96.31 225 LYS A CA 1
ATOM 1832 C C . LYS A 1 225 ? -26.844 28.391 -4.184 1 96.31 225 LYS A C 1
ATOM 1834 O O . LYS A 1 225 ? -26.797 29.609 -4.012 1 96.31 225 LYS A O 1
ATOM 1839 N N . TYR A 1 226 ? -25.828 27.641 -4.535 1 97.06 226 TYR A N 1
ATOM 1840 C CA . TYR A 1 226 ? -24.484 28.234 -4.488 1 97.06 226 TYR A CA 1
ATOM 1841 C C . TYR A 1 226 ? -23.859 28.266 -5.875 1 97.06 226 TYR A C 1
ATOM 1843 O O . TYR A 1 226 ? -22.641 28.484 -6.004 1 97.06 226 TYR A O 1
ATOM 1851 N N . ILE A 1 227 ? -24.594 28.031 -6.887 1 91.62 227 ILE A N 1
ATOM 1852 C CA . ILE A 1 227 ? -24.094 27.844 -8.242 1 91.62 227 ILE A CA 1
ATOM 1853 C C . ILE A 1 227 ? -23.359 29.094 -8.711 1 91.62 227 ILE A C 1
ATOM 1855 O O . ILE A 1 227 ? -22.359 29.016 -9.422 1 91.62 227 ILE A O 1
ATOM 1859 N N . ASP A 1 228 ? -23.766 30.297 -8.242 1 95.19 228 ASP A N 1
ATOM 1860 C CA . ASP A 1 228 ? -23.203 31.547 -8.719 1 95.19 228 ASP A CA 1
ATOM 1861 C C . ASP A 1 228 ? -22.094 32.062 -7.789 1 95.19 228 ASP A C 1
ATOM 1863 O O . ASP A 1 228 ? -21.438 33.062 -8.078 1 95.19 228 ASP A O 1
ATOM 1867 N N . GLU A 1 229 ? -21.906 31.375 -6.703 1 97.25 229 GLU A N 1
ATOM 1868 C CA . GLU A 1 229 ? -20.844 31.75 -5.777 1 97.25 229 GLU A CA 1
ATOM 1869 C C . GLU A 1 229 ? -19.469 31.281 -6.277 1 97.25 229 GLU A C 1
ATOM 1871 O O . GLU A 1 229 ? -19.375 30.266 -6.973 1 97.25 229 GLU A O 1
ATOM 1876 N N . PRO A 1 230 ? -18.438 32.062 -5.996 1 97.81 230 PRO A N 1
ATOM 1877 C CA . PRO A 1 230 ? -17.094 31.609 -6.406 1 97.81 230 PRO A CA 1
ATOM 1878 C C . PRO A 1 230 ? -16.672 30.328 -5.711 1 97.81 230 PRO A C 1
ATOM 1880 O O . PRO A 1 230 ? -17.141 30.031 -4.613 1 97.81 230 PRO A O 1
ATOM 1883 N N . TRP A 1 231 ? -15.758 29.562 -6.273 1 97.38 231 TRP A N 1
ATOM 1884 C CA . TRP A 1 231 ? -15.281 28.281 -5.754 1 97.38 231 TRP A CA 1
ATOM 1885 C C . TRP A 1 231 ? -14.336 28.484 -4.574 1 97.38 231 TRP A C 1
ATOM 1887 O O . TRP A 1 231 ? -14.094 27.578 -3.791 1 97.38 231 TRP A O 1
ATOM 1897 N N . LYS A 1 232 ? -13.734 29.656 -4.488 1 96.56 232 LYS A N 1
ATOM 1898 C CA . LYS A 1 232 ? -12.719 29.906 -3.471 1 96.56 232 LYS A CA 1
ATOM 1899 C C . LYS A 1 232 ? -11.602 28.859 -3.545 1 96.56 232 LYS A C 1
ATOM 1901 O O . LYS A 1 232 ? -11.016 28.641 -4.609 1 96.56 232 LYS A O 1
ATOM 1906 N N . ASN A 1 233 ? -11.234 28.281 -2.42 1 96.25 233 ASN A N 1
ATOM 1907 C CA . ASN A 1 233 ? -10.156 27.297 -2.385 1 96.25 233 ASN A CA 1
ATOM 1908 C C . ASN A 1 233 ? -10.703 25.875 -2.432 1 96.25 233 ASN A C 1
ATOM 1910 O O . ASN A 1 233 ? -10.047 24.938 -1.97 1 96.25 233 ASN A O 1
ATOM 1914 N N . ALA A 1 234 ? -11.828 25.641 -3.1 1 98 234 ALA A N 1
ATOM 1915 C CA . ALA A 1 234 ? -12.508 24.359 -2.957 1 98 234 ALA A CA 1
ATOM 1916 C C . ALA A 1 234 ? -12.188 23.438 -4.129 1 98 234 ALA A C 1
ATOM 1918 O O . ALA A 1 234 ? -12.367 22.219 -4.035 1 98 234 ALA A O 1
ATOM 1919 N N . LYS A 1 235 ? -11.75 23.938 -5.219 1 96.69 235 LYS A N 1
ATOM 1920 C CA . LYS A 1 235 ? -11.609 23.156 -6.441 1 96.69 235 LYS A CA 1
ATOM 1921 C C . LYS A 1 235 ? -10.648 21.984 -6.23 1 96.69 235 LYS A C 1
ATOM 1923 O O . LYS A 1 235 ? -10.922 20.875 -6.672 1 96.69 235 LYS A O 1
ATOM 1928 N N . ASP A 1 236 ? -9.539 22.219 -5.527 1 97.12 236 ASP A N 1
ATOM 1929 C CA . ASP A 1 236 ? -8.555 21.156 -5.324 1 97.12 236 ASP A CA 1
ATOM 1930 C C . ASP A 1 236 ? -8.617 20.625 -3.896 1 97.12 236 ASP A C 1
ATOM 1932 O O . ASP A 1 236 ? -7.652 20.016 -3.414 1 97.12 236 ASP A O 1
ATOM 1936 N N . SER A 1 237 ? -9.734 20.891 -3.184 1 98.44 237 SER A N 1
ATOM 1937 C CA . SER A 1 237 ? -9.844 20.547 -1.771 1 98.44 237 SER A CA 1
ATOM 1938 C C . SER A 1 237 ? -9.82 19.031 -1.567 1 98.44 237 SER A C 1
ATOM 1940 O O . SER A 1 237 ? -9.312 18.547 -0.555 1 98.44 237 SER A O 1
ATOM 1942 N N . LEU A 1 238 ? -10.297 18.297 -2.555 1 98.12 238 LEU A N 1
ATOM 1943 C CA . LEU A 1 238 ? -10.344 16.844 -2.404 1 98.12 238 LEU A CA 1
ATOM 1944 C C . LEU A 1 238 ? -8.945 16.25 -2.432 1 98.12 238 LEU A C 1
ATOM 1946 O O . LEU A 1 238 ? -8.633 15.344 -1.646 1 98.12 238 LEU A O 1
ATOM 1950 N N . VAL A 1 239 ? -8.109 16.719 -3.275 1 97.69 239 VAL A N 1
ATOM 1951 C CA . VAL A 1 239 ? -6.734 16.234 -3.35 1 97.69 239 VAL A CA 1
ATOM 1952 C C . VAL A 1 239 ? -5.98 16.625 -2.08 1 97.69 239 VAL A C 1
ATOM 1954 O O . VAL A 1 239 ? -5.203 15.828 -1.544 1 97.69 239 VAL A O 1
ATOM 1957 N N . ARG A 1 240 ? -6.23 17.828 -1.574 1 98.44 240 ARG A N 1
ATOM 1958 C CA . ARG A 1 240 ? -5.609 18.266 -0.327 1 98.44 240 ARG A CA 1
ATOM 1959 C C . ARG A 1 240 ? -6.094 17.422 0.847 1 98.44 240 ARG A C 1
ATOM 1961 O O . ARG A 1 240 ? -5.32 17.109 1.758 1 98.44 240 ARG A O 1
ATOM 1968 N N . ALA A 1 241 ? -7.383 17.031 0.785 1 98.69 241 ALA A N 1
ATOM 1969 C CA . ALA A 1 241 ? -7.934 16.156 1.823 1 98.69 241 ALA A CA 1
ATOM 1970 C C . ALA A 1 241 ? -7.266 14.789 1.801 1 98.69 241 ALA A C 1
ATOM 1972 O O . ALA A 1 241 ? -7.039 14.188 2.852 1 98.69 241 ALA A O 1
ATOM 1973 N N . MET A 1 242 ? -6.906 14.297 0.643 1 98.31 242 MET A N 1
ATOM 1974 C CA . MET A 1 242 ? -6.215 13.023 0.525 1 98.31 242 MET A CA 1
ATOM 1975 C C . MET A 1 242 ? -4.832 13.094 1.163 1 98.31 242 MET A C 1
ATOM 1977 O O . MET A 1 242 ? -4.359 12.109 1.74 1 98.31 242 MET A O 1
ATOM 1981 N N . ILE A 1 243 ? -4.195 14.234 1.044 1 98.44 243 ILE A N 1
ATOM 1982 C CA . ILE A 1 243 ? -2.904 14.422 1.701 1 98.44 243 ILE A CA 1
ATOM 1983 C C . ILE A 1 243 ? -3.092 14.398 3.217 1 98.44 243 ILE A C 1
ATOM 1985 O O . ILE A 1 243 ? -2.412 13.648 3.922 1 98.44 243 ILE A O 1
ATOM 1989 N N . LYS A 1 244 ? -4.07 15.156 3.723 1 98.62 244 LYS A N 1
ATOM 1990 C CA . LYS A 1 244 ? -4.289 15.312 5.156 1 98.62 244 LYS A CA 1
ATOM 1991 C C . LYS A 1 244 ? -4.695 13.984 5.797 1 98.62 244 LYS A C 1
ATOM 1993 O O . LYS A 1 244 ? -4.234 13.648 6.887 1 98.62 244 LYS A O 1
ATOM 1998 N N . ASP A 1 245 ? -5.516 13.297 5.07 1 97.12 245 ASP A N 1
ATOM 1999 C CA . ASP A 1 245 ? -6.117 12.086 5.633 1 97.12 245 ASP A CA 1
ATOM 2000 C C . ASP A 1 245 ? -5.25 10.867 5.359 1 97.12 245 ASP A C 1
ATOM 2002 O O . ASP A 1 245 ? -5.117 9.984 6.215 1 97.12 245 ASP A O 1
ATOM 2006 N N . GLY A 1 246 ? -4.68 10.805 4.219 1 95.5 246 GLY A N 1
ATOM 2007 C CA . GLY A 1 246 ? -4.066 9.555 3.783 1 95.5 246 GLY A CA 1
ATOM 2008 C C . GLY A 1 246 ? -2.586 9.695 3.486 1 95.5 246 GLY A C 1
ATOM 2009 O O . GLY A 1 246 ? -1.959 8.75 2.994 1 95.5 246 GLY A O 1
ATOM 2010 N N . SER A 1 247 ? -2.01 10.867 3.707 1 96.75 247 SER A N 1
ATOM 2011 C CA . SER A 1 247 ? -0.607 11.094 3.371 1 96.75 247 SER A CA 1
ATOM 2012 C C . SER A 1 247 ? -0.322 10.742 1.917 1 96.75 247 SER A C 1
ATOM 2014 O O . SER A 1 247 ? 0.722 10.164 1.607 1 96.75 247 SER A O 1
ATOM 2016 N N . TYR A 1 248 ? -1.306 10.992 1.07 1 94.56 248 TYR A N 1
ATOM 2017 C CA . TYR A 1 248 ? -1.189 10.609 -0.331 1 94.56 248 TYR A CA 1
ATOM 2018 C C . TYR A 1 248 ? -0.88 11.82 -1.206 1 94.56 248 TYR A C 1
ATOM 2020 O O . TYR A 1 248 ? -1.666 12.766 -1.265 1 94.56 248 TYR A O 1
ATOM 2028 N N . ILE A 1 249 ? 0.206 11.836 -1.826 1 92.62 249 ILE A N 1
ATOM 2029 C CA . ILE A 1 249 ? 0.537 12.82 -2.854 1 92.62 249 ILE A CA 1
ATOM 2030 C C . ILE A 1 249 ? 0.602 12.141 -4.219 1 92.62 249 ILE A C 1
ATOM 2032 O O . ILE A 1 249 ? 1.354 11.18 -4.402 1 92.62 249 ILE A O 1
ATOM 2036 N N . ALA A 1 250 ? -0.238 12.578 -5.145 1 87.12 250 ALA A N 1
ATOM 2037 C CA . ALA A 1 250 ? -0.301 11.984 -6.477 1 87.12 250 ALA A CA 1
ATOM 2038 C C . ALA A 1 250 ? 1.012 12.18 -7.23 1 87.12 250 ALA A C 1
ATOM 2040 O O . ALA A 1 250 ? 1.723 13.164 -7 1 87.12 250 ALA A O 1
ATOM 2041 N N . ASP A 1 251 ? 1.243 11.18 -8.039 1 82.81 251 ASP A N 1
ATOM 2042 C CA . ASP A 1 251 ? 2.402 11.312 -8.914 1 82.81 251 ASP A CA 1
ATOM 2043 C C . ASP A 1 251 ? 2.133 12.312 -10.039 1 82.81 251 ASP A C 1
ATOM 2045 O O . ASP A 1 251 ? 1.005 12.414 -10.523 1 82.81 251 ASP A O 1
ATOM 2049 N N . GLU A 1 252 ? 3.031 13.234 -10.227 1 63.66 252 GLU A N 1
ATOM 2050 C CA . GLU A 1 252 ? 2.891 14.117 -11.383 1 63.66 252 GLU A CA 1
ATOM 2051 C C . GLU A 1 252 ? 3.09 13.352 -12.688 1 63.66 252 GLU A C 1
ATOM 2053 O O . GLU A 1 252 ? 3.93 12.453 -12.766 1 63.66 252 GLU A O 1
ATOM 2058 N N . PRO A 1 253 ? 2.082 13.406 -13.633 1 53.88 253 PRO A N 1
ATOM 2059 C CA . PRO A 1 253 ? 2.336 12.719 -14.906 1 53.88 253 PRO A CA 1
ATOM 2060 C C . PRO A 1 253 ? 3.744 12.969 -15.438 1 53.88 253 PRO A C 1
ATOM 2062 O O . PRO A 1 253 ? 4.312 14.039 -15.219 1 53.88 253 PRO A O 1
ATOM 2065 N N . GLY A 1 254 ? 4.547 11.953 -15.586 1 44.78 254 GLY A N 1
ATOM 2066 C CA . GLY A 1 254 ? 5.906 12.008 -16.109 1 44.78 254 GLY A CA 1
ATOM 2067 C C . GLY A 1 254 ? 6.125 13.156 -17.062 1 44.78 254 GLY A C 1
ATOM 2068 O O . GLY A 1 254 ? 5.246 13.484 -17.875 1 44.78 254 GLY A O 1
ATOM 2069 N N . LYS A 1 255 ? 6.965 14.141 -16.812 1 39.12 255 LYS A N 1
ATOM 2070 C CA . LYS A 1 255 ? 7.555 14.961 -17.859 1 39.12 255 LYS A CA 1
ATOM 2071 C C . LYS A 1 255 ? 8.18 14.094 -18.953 1 39.12 255 LYS A C 1
ATOM 2073 O O . LYS A 1 255 ? 9.008 13.227 -18.656 1 39.12 255 LYS A O 1
ATOM 2078 N N . LYS A 1 256 ? 7.559 13.664 -20.156 1 38.44 256 LYS A N 1
ATOM 2079 C CA . LYS A 1 256 ? 8.297 13.297 -21.359 1 38.44 256 LYS A CA 1
ATOM 2080 C C . LYS A 1 256 ? 9.648 14.008 -21.406 1 38.44 256 LYS A C 1
ATOM 2082 O O . LYS A 1 256 ? 9.711 15.234 -21.312 1 38.44 256 LYS A O 1
ATOM 2087 N N . ASN A 1 257 ? 10.578 13.422 -20.859 1 30.23 257 ASN A N 1
ATOM 2088 C CA . ASN A 1 257 ? 11.914 13.883 -21.203 1 30.23 257 ASN A CA 1
ATOM 2089 C C . ASN A 1 257 ? 12.023 14.211 -22.688 1 30.23 257 ASN A C 1
ATOM 2091 O O . ASN A 1 257 ? 11.992 13.312 -23.531 1 30.23 257 ASN A O 1
ATOM 2095 N N . ASN A 1 258 ? 11.406 15.266 -23.219 1 27.75 258 ASN A N 1
ATOM 2096 C CA . ASN A 1 258 ? 11.844 15.797 -24.5 1 27.75 258 ASN A CA 1
ATOM 2097 C C . ASN A 1 258 ? 13.359 15.992 -24.531 1 27.75 258 ASN A C 1
ATOM 2099 O O . ASN A 1 258 ? 13.859 16.875 -25.234 1 27.75 258 ASN A O 1
ATOM 2103 N N . ARG A 1 259 ? 14.188 15.117 -23.797 1 21.78 259 ARG A N 1
ATOM 2104 C CA . ARG A 1 259 ? 15.477 15.266 -24.453 1 21.78 259 ARG A CA 1
ATOM 2105 C C . ARG A 1 259 ? 15.547 14.414 -25.719 1 21.78 259 ARG A C 1
ATOM 2107 O O . ARG A 1 259 ? 15.102 13.266 -25.719 1 21.78 259 ARG A O 1
ATOM 2114 N N . MET B 1 1 ? -33.344 -34.688 -14.039 1 32.97 1 MET B N 1
ATOM 2115 C CA . MET B 1 1 ? -32.25 -35.5 -13.523 1 32.97 1 MET B CA 1
ATOM 2116 C C . MET B 1 1 ? -31.031 -34.656 -13.242 1 32.97 1 MET B C 1
ATOM 2118 O O . MET B 1 1 ? -30.375 -34.812 -12.211 1 32.97 1 MET B O 1
ATOM 2122 N N . ILE B 1 2 ? -30.688 -33.719 -14.172 1 38.03 2 ILE B N 1
ATOM 2123 C CA . ILE B 1 2 ? -29.516 -32.844 -14.039 1 38.03 2 ILE B CA 1
ATOM 2124 C C . ILE B 1 2 ? -29.734 -31.828 -12.93 1 38.03 2 ILE B C 1
ATOM 2126 O O . ILE B 1 2 ? -28.844 -31.547 -12.133 1 38.03 2 ILE B O 1
ATOM 2130 N N . GLU B 1 3 ? -30.906 -31.25 -12.789 1 40.16 3 GLU B N 1
ATOM 2131 C CA . GLU B 1 3 ? -31.234 -30.328 -11.711 1 40.16 3 GLU B CA 1
ATOM 2132 C C . GLU B 1 3 ? -31.203 -31.031 -10.359 1 40.16 3 GLU B C 1
ATOM 2134 O O . GLU B 1 3 ? -30.781 -30.453 -9.359 1 40.16 3 GLU B O 1
ATOM 2139 N N . TYR B 1 4 ? -31.766 -32.25 -10.234 1 38 4 TYR B N 1
ATOM 2140 C CA . TYR B 1 4 ? -31.797 -33 -8.992 1 38 4 TYR B CA 1
ATOM 2141 C C . TYR B 1 4 ? -30.406 -33.406 -8.547 1 38 4 TYR B C 1
ATOM 2143 O O . TYR B 1 4 ? -30.078 -33.312 -7.359 1 38 4 TYR B O 1
ATOM 2151 N N . ILE B 1 5 ? -29.469 -33.875 -9.453 1 36.03 5 ILE B N 1
ATOM 2152 C CA . ILE B 1 5 ? -28.094 -34.25 -9.133 1 36.03 5 ILE B CA 1
ATOM 2153 C C . ILE B 1 5 ? -27.312 -33.031 -8.664 1 36.03 5 ILE B C 1
ATOM 2155 O O . ILE B 1 5 ? -26.516 -33.125 -7.73 1 36.03 5 ILE B O 1
ATOM 2159 N N . TYR B 1 6 ? -27.609 -31.844 -9.234 1 37.25 6 TYR B N 1
ATOM 2160 C CA . TYR B 1 6 ? -26.938 -30.656 -8.742 1 37.25 6 TYR B CA 1
ATOM 2161 C C . TYR B 1 6 ? -27.312 -30.391 -7.285 1 37.25 6 TYR B C 1
ATOM 2163 O O . TYR B 1 6 ? -26.5 -29.875 -6.516 1 37.25 6 TYR B O 1
ATOM 2171 N N . LYS B 1 7 ? -28.484 -30.625 -6.902 1 39.81 7 LYS B N 1
ATOM 2172 C CA . LYS B 1 7 ? -28.969 -30.391 -5.539 1 39.81 7 LYS B CA 1
ATOM 2173 C C . LYS B 1 7 ? -28.375 -31.406 -4.57 1 39.81 7 LYS B C 1
ATOM 2175 O O . LYS B 1 7 ? -28.109 -31.094 -3.408 1 39.81 7 LYS B O 1
ATOM 2180 N N . ARG B 1 8 ? -28.328 -32.688 -4.781 1 39.44 8 ARG B N 1
ATOM 2181 C CA . ARG B 1 8 ? -27.844 -33.719 -3.869 1 39.44 8 ARG B CA 1
ATOM 2182 C C . ARG B 1 8 ? -26.328 -33.594 -3.684 1 39.44 8 ARG B C 1
ATOM 2184 O O . ARG B 1 8 ? -25.812 -33.906 -2.615 1 39.44 8 ARG B O 1
ATOM 2191 N N . LEU B 1 9 ? -25.469 -33.469 -4.738 1 37.22 9 LEU B N 1
ATOM 2192 C CA . LEU B 1 9 ? -24.031 -33.281 -4.582 1 37.22 9 LEU B CA 1
ATOM 2193 C C . LEU B 1 9 ? -23.734 -32.031 -3.77 1 37.22 9 LEU B C 1
ATOM 2195 O O . LEU B 1 9 ? -22.641 -31.875 -3.221 1 37.22 9 LEU B O 1
ATOM 2199 N N . ILE B 1 10 ? -24.641 -31.016 -3.801 1 36.03 10 ILE B N 1
ATOM 2200 C CA . ILE B 1 10 ? -24.516 -29.844 -2.947 1 36.03 10 ILE B CA 1
ATOM 2201 C C . ILE B 1 10 ? -25.062 -30.156 -1.555 1 36.03 10 ILE B C 1
ATOM 2203 O O . ILE B 1 10 ? -25.062 -29.297 -0.671 1 36.03 10 ILE B O 1
ATOM 2207 N N . LYS B 1 11 ? -25.797 -31.203 -1.392 1 41 11 LYS B N 1
ATOM 2208 C CA . LYS B 1 11 ? -26.422 -31.375 -0.082 1 41 11 LYS B CA 1
ATOM 2209 C C . LYS B 1 11 ? -25.375 -31.406 1.026 1 41 11 LYS B C 1
ATOM 2211 O O . LYS B 1 11 ? -25.703 -31.266 2.205 1 41 11 LYS B O 1
ATOM 2216 N N . GLY B 1 12 ? -24.312 -31.938 0.836 1 39.16 12 GLY B N 1
ATOM 2217 C CA . GLY B 1 12 ? -23.328 -31.984 1.9 1 39.16 12 GLY B CA 1
ATOM 2218 C C . GLY B 1 12 ? -22.625 -30.656 2.117 1 39.16 12 GLY B C 1
ATOM 2219 O O . GLY B 1 12 ? -21.719 -30.562 2.961 1 39.16 12 GLY B O 1
ATOM 2220 N N . VAL B 1 13 ? -22.344 -29.766 1.036 1 45.12 13 VAL B N 1
ATOM 2221 C CA . VAL B 1 13 ? -21.781 -28.453 1.288 1 45.12 13 VAL B CA 1
ATOM 2222 C C . VAL B 1 13 ? -22.828 -27.562 1.947 1 45.12 13 VAL B C 1
ATOM 2224 O O . VAL B 1 13 ? -23.953 -27.422 1.438 1 45.12 13 VAL B O 1
ATOM 2227 N N . PRO B 1 14 ? -22.812 -27.109 3.111 1 46.78 14 PRO B N 1
ATOM 2228 C CA . PRO B 1 14 ? -23.797 -26.172 3.658 1 46.78 14 PRO B CA 1
ATOM 2229 C C . PRO B 1 14 ? -24.078 -25 2.713 1 46.78 14 PRO B C 1
ATOM 2231 O O . PRO B 1 14 ? -23.234 -24.641 1.899 1 46.78 14 PRO B O 1
ATOM 2234 N N . MET B 1 15 ? -25.438 -24.625 2.559 1 46.03 15 MET B N 1
ATOM 2235 C CA . MET B 1 15 ? -26.016 -23.578 1.713 1 46.03 15 MET B CA 1
ATOM 2236 C C . MET B 1 15 ? -25.094 -22.375 1.639 1 46.03 15 MET B C 1
ATOM 2238 O O . MET B 1 15 ? -24.922 -21.781 0.572 1 46.03 15 MET B O 1
ATOM 2242 N N . LYS B 1 16 ? -24.641 -22.016 2.73 1 46.5 16 LYS B N 1
ATOM 2243 C CA . LYS B 1 16 ? -23.844 -20.797 2.797 1 46.5 16 LYS B CA 1
ATOM 2244 C C . LYS B 1 16 ? -22.547 -20.938 1.992 1 46.5 16 LYS B C 1
ATOM 2246 O O . LYS B 1 16 ? -22.062 -19.969 1.404 1 46.5 16 LYS B O 1
ATOM 2251 N N . GLU B 1 17 ? -21.969 -22.141 1.831 1 54.75 17 GLU B N 1
ATOM 2252 C CA . GLU B 1 17 ? -20.734 -22.406 1.096 1 54.75 17 GLU B CA 1
ATOM 2253 C C . GLU B 1 17 ? -21 -22.453 -0.409 1 54.75 17 GLU B C 1
ATOM 2255 O O . GLU B 1 17 ? -20.109 -22.141 -1.202 1 54.75 17 GLU B O 1
ATOM 2260 N N . LYS B 1 18 ? -22.234 -22.656 -0.772 1 63.38 18 LYS B N 1
ATOM 2261 C CA . LYS B 1 18 ? -22.531 -22.766 -2.195 1 63.38 18 LYS B CA 1
ATOM 2262 C C . LYS B 1 18 ? -22.359 -21.422 -2.9 1 63.38 18 LYS B C 1
ATOM 2264 O O . LYS B 1 18 ? -21.922 -21.375 -4.051 1 63.38 18 LYS B O 1
ATOM 2269 N N . ILE B 1 19 ? -22.438 -20.484 -2.113 1 78.25 19 ILE B N 1
ATOM 2270 C CA . ILE B 1 19 ? -22.422 -19.156 -2.732 1 78.25 19 ILE B CA 1
ATOM 2271 C C . ILE B 1 19 ? -21 -18.781 -3.141 1 78.25 19 ILE B C 1
ATOM 2273 O O . ILE B 1 19 ? -20.797 -18.125 -4.156 1 78.25 19 ILE B O 1
ATOM 2277 N N . TYR B 1 20 ? -19.984 -19.375 -2.49 1 91.5 20 TYR B N 1
ATOM 2278 C CA . TYR B 1 20 ? -18.609 -18.984 -2.771 1 91.5 20 TYR B CA 1
ATOM 2279 C C . TYR B 1 20 ? -17.984 -19.938 -3.791 1 91.5 20 TYR B C 1
ATOM 2281 O O . TYR B 1 20 ? -16.922 -19.641 -4.348 1 91.5 20 TYR B O 1
ATOM 2289 N N . THR B 1 21 ? -18.672 -21.062 -4.098 1 94.25 21 THR B N 1
ATOM 2290 C CA . THR B 1 21 ? -18.094 -22.031 -5.023 1 94.25 21 THR B CA 1
ATOM 2291 C C . THR B 1 21 ? -18.078 -21.469 -6.441 1 94.25 21 THR B C 1
ATOM 2293 O O . THR B 1 21 ? -17.188 -21.797 -7.23 1 94.25 21 THR B O 1
ATOM 2296 N N . ILE B 1 22 ? -18.953 -20.641 -6.77 1 94.25 22 ILE B N 1
ATOM 2297 C CA . ILE B 1 22 ? -19.078 -20.141 -8.133 1 94.25 22 ILE B CA 1
ATOM 2298 C C . ILE B 1 22 ? -17.906 -19.203 -8.453 1 94.25 22 ILE B C 1
ATOM 2300 O O . ILE B 1 22 ? -17.156 -19.453 -9.391 1 94.25 22 ILE B O 1
ATOM 2304 N N . PRO B 1 23 ? -17.734 -18.141 -7.59 1 96 23 PRO B N 1
ATOM 2305 C CA . PRO B 1 23 ? -16.609 -17.266 -7.906 1 96 23 PRO B CA 1
ATOM 2306 C C . PRO B 1 23 ? -15.266 -17.984 -7.848 1 96 23 PRO B C 1
ATOM 2308 O O . PRO B 1 23 ? -14.352 -17.672 -8.609 1 96 23 PRO B O 1
ATOM 2311 N N . VAL B 1 24 ? -15.133 -18.938 -6.992 1 97.88 24 VAL B N 1
ATOM 2312 C CA . VAL B 1 24 ? -13.891 -19.703 -6.898 1 97.88 24 VAL B CA 1
ATOM 2313 C C . VAL B 1 24 ? -13.703 -20.547 -8.156 1 97.88 24 VAL B C 1
ATOM 2315 O O . VAL B 1 24 ? -12.633 -20.531 -8.773 1 97.88 24 VAL B O 1
ATOM 2318 N N . ASN B 1 25 ? -14.781 -21.25 -8.531 1 96.56 25 ASN B N 1
ATOM 2319 C CA . ASN B 1 25 ? -14.727 -22.047 -9.758 1 96.56 25 ASN B CA 1
ATOM 2320 C C . ASN B 1 25 ? -14.414 -21.172 -10.969 1 96.56 25 ASN B C 1
ATOM 2322 O O . ASN B 1 25 ? -13.617 -21.547 -11.828 1 96.56 25 ASN B O 1
ATOM 2326 N N . ASP B 1 26 ? -15.031 -20.016 -11.047 1 96.19 26 ASP B N 1
ATOM 2327 C CA . ASP B 1 26 ? -14.82 -19.094 -12.156 1 96.19 26 ASP B CA 1
ATOM 2328 C C . ASP B 1 26 ? -13.367 -18.625 -12.211 1 96.19 26 ASP B C 1
ATOM 2330 O O . ASP B 1 26 ? -12.773 -18.562 -13.289 1 96.19 26 ASP B O 1
ATOM 2334 N N . ALA B 1 27 ? -12.797 -18.328 -11.062 1 97.62 27 ALA B N 1
ATOM 2335 C CA . ALA B 1 27 ? -11.422 -17.859 -11 1 97.62 27 ALA B CA 1
ATOM 2336 C C . ALA B 1 27 ? -10.445 -18.938 -11.477 1 97.62 27 ALA B C 1
ATOM 2338 O O . ALA B 1 27 ? -9.531 -18.641 -12.25 1 97.62 27 ALA B O 1
ATOM 2339 N N . PHE B 1 28 ? -10.664 -20.188 -11.133 1 98.12 28 PHE B N 1
ATOM 2340 C CA . PHE B 1 28 ? -9.766 -21.266 -11.484 1 98.12 28 PHE B CA 1
ATOM 2341 C C . PHE B 1 28 ? -10.016 -21.75 -12.914 1 98.12 28 PHE B C 1
ATOM 2343 O O . PHE B 1 28 ? -9.203 -22.484 -13.477 1 98.12 28 PHE B O 1
ATOM 2350 N N . SER B 1 29 ? -11.094 -21.281 -13.516 1 96.25 29 SER B N 1
ATOM 2351 C CA . SER B 1 29 ? -11.383 -21.594 -14.914 1 96.25 29 SER B CA 1
ATOM 2352 C C . SER B 1 29 ? -10.914 -20.484 -15.836 1 96.25 29 SER B C 1
ATOM 2354 O O . SER B 1 29 ? -10.914 -20.641 -17.062 1 96.25 29 SER B O 1
ATOM 2356 N N . SER B 1 30 ? -10.578 -19.375 -15.273 1 95.06 30 SER B N 1
ATOM 2357 C CA . SER B 1 30 ? -10.164 -18.219 -16.062 1 95.06 30 SER B CA 1
ATOM 2358 C C . SER B 1 30 ? -8.695 -18.328 -16.484 1 95.06 30 SER B C 1
ATOM 2360 O O . SER B 1 30 ? -7.91 -19 -15.82 1 95.06 30 SER B O 1
ATOM 2362 N N . ASP B 1 31 ? -8.359 -17.719 -17.625 1 95.75 31 ASP B N 1
ATOM 2363 C CA . ASP B 1 31 ? -6.977 -17.641 -18.078 1 95.75 31 ASP B CA 1
ATOM 2364 C C . ASP B 1 31 ? -6.227 -16.516 -17.375 1 95.75 31 ASP B C 1
ATOM 2366 O O . ASP B 1 31 ? -6.027 -15.445 -17.938 1 95.75 31 ASP B O 1
ATOM 2370 N N . CYS B 1 32 ? -5.816 -16.797 -16.141 1 97.25 32 CYS B N 1
ATOM 2371 C CA . CYS B 1 32 ? -5.125 -15.789 -15.359 1 97.25 32 CYS B CA 1
ATOM 2372 C C . CYS B 1 32 ? -3.865 -16.359 -14.719 1 97.25 32 CYS B C 1
ATOM 2374 O O . CYS B 1 32 ? -3.723 -17.578 -14.602 1 97.25 32 CYS B O 1
ATOM 2376 N N . GLU B 1 33 ? -2.936 -15.516 -14.305 1 98.56 33 GLU B N 1
ATOM 2377 C CA . GLU B 1 33 ? -1.638 -15.93 -13.773 1 98.56 33 GLU B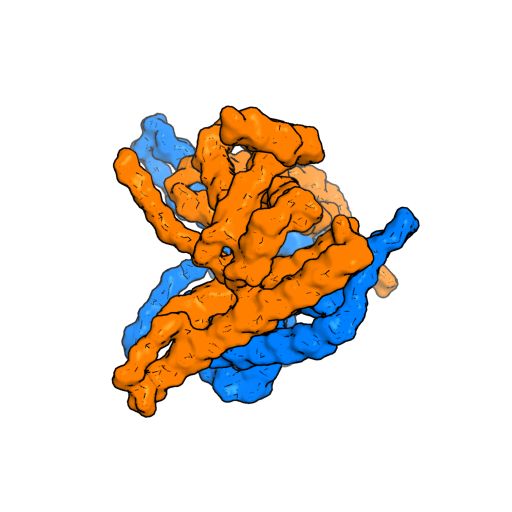 CA 1
ATOM 2378 C C . GLU B 1 33 ? -1.747 -16.359 -12.312 1 98.56 33 GLU B C 1
ATOM 2380 O O . GLU B 1 33 ? -0.84 -17 -11.781 1 98.56 33 GLU B O 1
ATOM 2385 N N . CYS B 1 34 ? -2.865 -16.016 -11.641 1 98.75 34 CYS B N 1
ATOM 2386 C CA . CYS B 1 34 ? -3.135 -16.375 -10.25 1 98.75 34 CYS B CA 1
ATOM 2387 C C . CYS B 1 34 ? -4.621 -16.25 -9.938 1 98.75 34 CYS B C 1
ATOM 2389 O O . CYS B 1 34 ? -5.129 -15.148 -9.75 1 98.75 34 CYS B O 1
ATOM 2391 N N . PRO B 1 35 ? -5.309 -17.328 -9.828 1 98.62 35 PRO B N 1
ATOM 2392 C CA . PRO B 1 35 ? -6.746 -17.266 -9.555 1 98.62 35 PRO B CA 1
ATOM 2393 C C . PRO B 1 35 ? -7.07 -16.547 -8.25 1 98.62 35 PRO B C 1
ATOM 2395 O O . PRO B 1 35 ? -8.125 -15.922 -8.133 1 98.62 35 PRO B O 1
ATOM 2398 N N . ILE B 1 36 ? -6.191 -16.609 -7.289 1 98.69 36 ILE B N 1
ATOM 2399 C CA . ILE B 1 36 ? -6.438 -15.977 -6.004 1 98.69 36 ILE B CA 1
ATOM 2400 C C . ILE B 1 36 ? -6.32 -14.461 -6.148 1 98.69 36 ILE B C 1
ATOM 2402 O O . ILE B 1 36 ? -7.141 -13.711 -5.609 1 98.69 36 ILE B O 1
ATOM 2406 N N . CYS B 1 37 ? -5.332 -14.008 -6.863 1 98.44 37 CYS B N 1
ATOM 2407 C CA . CYS B 1 37 ? -5.258 -12.586 -7.188 1 98.44 37 CYS B CA 1
ATOM 2408 C C . CYS B 1 37 ? -6.523 -12.117 -7.898 1 98.44 37 CYS B C 1
ATOM 2410 O O . CYS B 1 37 ? -7.031 -11.031 -7.625 1 98.44 37 CYS B O 1
ATOM 2412 N N . SER B 1 38 ? -6.965 -12.922 -8.828 1 97.81 38 SER B N 1
ATOM 2413 C CA . SER B 1 38 ? -8.164 -12.57 -9.586 1 97.81 38 SER B CA 1
ATOM 2414 C C . SER B 1 38 ? -9.383 -12.445 -8.68 1 97.81 38 SER B C 1
ATOM 2416 O O . SER B 1 38 ? -10.18 -11.523 -8.828 1 97.81 38 SER B O 1
ATOM 2418 N N . MET B 1 39 ? -9.531 -13.367 -7.773 1 97.69 39 MET B N 1
ATOM 2419 C CA . MET B 1 39 ? -10.633 -13.312 -6.816 1 97.69 39 MET B CA 1
ATOM 2420 C C . MET B 1 39 ? -10.539 -12.055 -5.953 1 97.69 39 MET B C 1
ATOM 2422 O O . MET B 1 39 ? -11.539 -11.367 -5.746 1 97.69 39 MET B O 1
ATOM 2426 N N . TYR B 1 40 ? -9.344 -11.781 -5.488 1 97.81 40 TYR B N 1
ATOM 2427 C CA . TYR B 1 40 ? -9.148 -10.602 -4.656 1 97.81 40 TYR B CA 1
ATOM 2428 C C . TYR B 1 40 ? -9.5 -9.328 -5.426 1 97.81 40 TYR B C 1
ATOM 2430 O O . TYR B 1 40 ? -10.188 -8.453 -4.902 1 97.81 40 TYR B O 1
ATOM 2438 N N . LYS B 1 41 ? -9.016 -9.242 -6.621 1 97.56 41 LYS B N 1
ATOM 2439 C CA . LYS B 1 41 ? -9.258 -8.07 -7.465 1 97.56 41 LYS B CA 1
ATOM 2440 C C . LYS B 1 41 ? -10.75 -7.867 -7.699 1 97.56 41 LYS B C 1
ATOM 2442 O O . LYS B 1 41 ? -11.242 -6.738 -7.656 1 97.56 41 LYS B O 1
ATOM 2447 N N . ALA B 1 42 ? -11.453 -8.914 -7.977 1 96.38 42 ALA B N 1
ATOM 2448 C CA . ALA B 1 42 ? -12.891 -8.82 -8.18 1 96.38 42 ALA B CA 1
ATOM 2449 C C . ALA B 1 42 ? -13.594 -8.305 -6.922 1 96.38 42 ALA B C 1
ATOM 2451 O O . ALA B 1 42 ? -14.469 -7.438 -7.004 1 96.38 42 ALA B O 1
ATOM 2452 N N . LEU B 1 43 ? -13.172 -8.852 -5.754 1 97.38 43 LEU B N 1
ATOM 2453 C CA . LEU B 1 43 ? -13.727 -8.398 -4.484 1 97.38 43 LEU B CA 1
ATOM 2454 C C . LEU B 1 43 ? -13.406 -6.93 -4.246 1 97.38 43 LEU B C 1
ATOM 2456 O O . LEU B 1 43 ? -14.258 -6.168 -3.785 1 97.38 43 LEU B O 1
ATOM 2460 N N . GLU B 1 44 ? -12.18 -6.539 -4.531 1 97.31 44 GLU B N 1
ATOM 2461 C CA . GLU B 1 44 ? -11.75 -5.16 -4.344 1 97.31 44 GLU B CA 1
ATOM 2462 C C . GLU B 1 44 ? -12.547 -4.207 -5.23 1 97.31 44 GLU B C 1
ATOM 2464 O O . GLU B 1 44 ? -13.031 -3.172 -4.762 1 97.31 44 GLU B O 1
ATOM 2469 N N . ASP B 1 45 ? -12.695 -4.578 -6.508 1 96.12 45 ASP B N 1
ATOM 2470 C CA . ASP B 1 45 ? -13.461 -3.756 -7.438 1 96.12 45 ASP B CA 1
ATOM 2471 C C . ASP B 1 45 ? -14.906 -3.596 -6.965 1 96.12 45 ASP B C 1
ATOM 2473 O O . ASP B 1 45 ? -15.461 -2.498 -7.012 1 96.12 45 ASP B O 1
ATOM 2477 N N . ASP B 1 46 ? -15.461 -4.645 -6.527 1 95.5 46 ASP B N 1
ATOM 2478 C CA . ASP B 1 46 ? -16.828 -4.613 -6.016 1 95.5 46 ASP B CA 1
ATOM 2479 C C . ASP B 1 46 ? -16.922 -3.73 -4.773 1 95.5 46 ASP B C 1
ATOM 2481 O O . ASP B 1 46 ? -17.875 -2.949 -4.637 1 95.5 46 ASP B O 1
ATOM 2485 N N . ALA B 1 47 ? -15.977 -3.902 -3.887 1 96.19 47 ALA B N 1
ATOM 2486 C CA . ALA B 1 47 ? -15.977 -3.137 -2.643 1 96.19 47 ALA B CA 1
ATOM 2487 C C . ALA B 1 47 ? -15.836 -1.642 -2.918 1 96.19 47 ALA B C 1
ATOM 2489 O O . ALA B 1 47 ? -16.516 -0.823 -2.301 1 96.19 47 ALA B O 1
ATOM 2490 N N . VAL B 1 48 ? -14.969 -1.261 -3.799 1 96.12 48 VAL B N 1
ATOM 2491 C CA . VAL B 1 48 ? -14.766 0.138 -4.16 1 96.12 48 VAL B CA 1
ATOM 2492 C C . VAL B 1 48 ? -16.031 0.695 -4.816 1 96.12 48 VAL B C 1
ATOM 2494 O O . VAL B 1 48 ? -16.484 1.782 -4.461 1 96.12 48 VAL B O 1
ATOM 2497 N N . SER B 1 49 ? -16.594 -0.081 -5.727 1 94.19 49 SER B N 1
ATOM 2498 C CA . SER B 1 49 ? -17.828 0.321 -6.391 1 94.19 49 SER B CA 1
ATOM 2499 C C . SER B 1 49 ? -18.969 0.495 -5.391 1 94.19 49 SER B C 1
ATOM 2501 O O . SER B 1 49 ? -19.75 1.439 -5.492 1 94.19 49 SER B O 1
ATOM 2503 N N . TYR B 1 50 ? -19.047 -0.392 -4.531 1 94.31 50 TYR B N 1
ATOM 2504 C CA . TYR B 1 50 ? -20.047 -0.312 -3.475 1 94.31 50 TYR B CA 1
ATOM 2505 C C . TYR B 1 50 ? -19.875 0.961 -2.656 1 94.31 50 TYR B C 1
ATOM 2507 O O . TYR B 1 50 ? -20.859 1.662 -2.375 1 94.31 50 TYR B O 1
ATOM 2515 N N . THR B 1 51 ? -18.672 1.235 -2.285 1 93.88 51 THR B N 1
ATOM 2516 C CA . THR B 1 51 ? -18.344 2.387 -1.451 1 93.88 51 THR B CA 1
ATOM 2517 C C . THR B 1 51 ? -18.766 3.686 -2.133 1 93.88 51 THR B C 1
ATOM 2519 O O . THR B 1 51 ? -19.25 4.605 -1.478 1 93.88 51 THR B O 1
ATOM 2522 N N . MET B 1 52 ? -18.609 3.764 -3.422 1 92.94 52 MET B N 1
ATOM 2523 C CA . MET B 1 52 ? -18.875 5.004 -4.148 1 92.94 52 MET B CA 1
ATOM 2524 C C . MET B 1 52 ? -20.219 4.941 -4.863 1 92.94 52 MET B C 1
ATOM 2526 O O . MET B 1 52 ? -20.547 5.824 -5.66 1 92.94 52 MET B O 1
ATOM 2530 N N . GLY B 1 53 ? -20.891 3.855 -4.594 1 88.56 53 GLY B N 1
ATOM 2531 C CA . GLY B 1 53 ? -22.266 3.775 -5.07 1 88.56 53 GLY B CA 1
ATOM 2532 C C . GLY B 1 53 ? -23.266 4.414 -4.125 1 88.56 53 GLY B C 1
ATOM 2533 O O . GLY B 1 53 ? -22.953 5.398 -3.455 1 88.56 53 GLY B O 1
ATOM 2534 N N . PRO B 1 54 ? -24.469 3.934 -4.121 1 83.19 54 PRO B N 1
ATOM 2535 C CA . PRO B 1 54 ? -25.5 4.547 -3.268 1 83.19 54 PRO B CA 1
ATOM 2536 C C . PRO B 1 54 ? -25.234 4.32 -1.78 1 83.19 54 PRO B C 1
ATOM 2538 O O . PRO B 1 54 ? -25.812 5.012 -0.937 1 83.19 54 PRO B O 1
ATOM 2541 N N . SER B 1 55 ? -24.297 3.561 -1.439 1 83.38 55 SER B N 1
ATOM 2542 C CA . SER B 1 55 ? -24.047 3.166 -0.057 1 83.38 55 SER B CA 1
ATOM 2543 C C . SER B 1 55 ? -23.547 4.344 0.772 1 83.38 55 SER B C 1
ATOM 2545 O O . SER B 1 55 ? -23.781 4.398 1.982 1 83.38 55 SER B O 1
ATOM 2547 N N . TYR B 1 56 ? -22.875 5.258 0.196 1 84.5 56 TYR B N 1
ATOM 2548 C CA . TYR B 1 56 ? -22.312 6.367 0.956 1 84.5 56 TYR B CA 1
ATOM 2549 C C . TYR B 1 56 ? -23.406 7.277 1.494 1 84.5 56 TYR B C 1
ATOM 2551 O O . TYR B 1 56 ? -23.156 8.109 2.365 1 84.5 56 TYR B O 1
ATOM 2559 N N . MET B 1 57 ? -24.625 7.035 1.008 1 88.88 57 MET B N 1
ATOM 2560 C CA . MET B 1 57 ? -25.75 7.844 1.466 1 88.88 57 MET B CA 1
ATOM 2561 C C . MET B 1 57 ? -26.406 7.223 2.693 1 88.88 57 MET B C 1
ATOM 2563 O O . MET B 1 57 ? -27.188 7.875 3.377 1 88.88 57 MET B O 1
ATOM 2567 N N . GLU B 1 58 ? -26.062 6.023 2.893 1 91.06 58 GLU B N 1
ATOM 2568 C CA . GLU B 1 58 ? -26.641 5.324 4.031 1 91.06 58 GLU B CA 1
ATOM 2569 C C . GLU B 1 58 ? -25.938 5.688 5.328 1 91.06 58 GLU B C 1
ATOM 2571 O O . GLU B 1 58 ? -24.703 5.547 5.434 1 91.06 58 GLU B O 1
ATOM 2576 N N . ASP B 1 59 ? -26.688 5.984 6.336 1 92 59 ASP B N 1
ATOM 2577 C CA . ASP B 1 59 ? -26.141 6.52 7.582 1 92 59 ASP B CA 1
ATOM 2578 C C . ASP B 1 59 ? -25.25 5.496 8.273 1 92 59 ASP B C 1
ATOM 2580 O O . ASP B 1 59 ? -24.203 5.848 8.82 1 92 59 ASP B O 1
ATOM 2584 N N . ASP B 1 60 ? -25.719 4.285 8.305 1 93.31 60 ASP B N 1
ATOM 2585 C CA . ASP B 1 60 ? -24.938 3.258 8.984 1 93.31 60 ASP B CA 1
ATOM 2586 C C . ASP B 1 60 ? -23.594 3.023 8.281 1 93.31 60 ASP B C 1
ATOM 2588 O O . ASP B 1 60 ? -22.578 2.818 8.938 1 93.31 60 ASP B O 1
ATOM 2592 N N . ILE B 1 61 ? -23.625 3.092 7 1 93.69 61 ILE B N 1
ATOM 2593 C CA . ILE B 1 61 ? -22.391 2.934 6.227 1 93.69 61 ILE B CA 1
ATOM 2594 C C . ILE B 1 61 ? -21.5 4.152 6.43 1 93.69 61 ILE B C 1
ATOM 2596 O O . ILE B 1 61 ? -20.297 4.012 6.641 1 93.69 61 ILE B O 1
ATOM 2600 N N . ARG B 1 62 ? -22.094 5.32 6.438 1 94.56 62 ARG B N 1
ATOM 2601 C CA . ARG B 1 62 ? -21.344 6.555 6.648 1 94.56 62 ARG B CA 1
ATOM 2602 C C . ARG B 1 62 ? -20.688 6.562 8.016 1 94.56 62 ARG B C 1
ATOM 2604 O O . ARG B 1 62 ? -19.547 7.02 8.164 1 94.56 62 ARG B O 1
ATOM 2611 N N . ALA B 1 63 ? -21.359 6.043 8.992 1 96.12 63 ALA B N 1
ATOM 2612 C CA . ALA B 1 63 ? -20.781 5.973 10.336 1 96.12 63 ALA B CA 1
ATOM 2613 C C . ALA B 1 63 ? -19.531 5.105 10.344 1 96.12 63 ALA B C 1
ATOM 2615 O O . ALA B 1 63 ? -18.547 5.438 11.016 1 96.12 63 ALA B O 1
ATOM 2616 N N . VAL B 1 64 ? -19.547 4.02 9.586 1 96.88 64 VAL B N 1
ATOM 2617 C CA . VAL B 1 64 ? -18.406 3.109 9.539 1 96.88 64 VAL B CA 1
ATOM 2618 C C . VAL B 1 64 ? -17.266 3.76 8.773 1 96.88 64 VAL B C 1
ATOM 2620 O O . VAL B 1 64 ? -16.109 3.715 9.219 1 96.88 64 VAL B O 1
ATOM 2623 N N . THR B 1 65 ? -17.562 4.387 7.629 1 97.25 65 THR B N 1
ATOM 2624 C CA . THR B 1 65 ? -16.516 5.055 6.859 1 97.25 65 THR B CA 1
ATOM 2625 C C . THR B 1 65 ? -15.945 6.23 7.645 1 97.25 65 THR B C 1
ATOM 2627 O O . THR B 1 65 ? -14.75 6.523 7.543 1 97.25 65 THR B O 1
ATOM 2630 N N . ASP B 1 66 ? -16.75 6.938 8.445 1 97.75 66 ASP B N 1
ATOM 2631 C CA . ASP B 1 66 ? -16.281 8.023 9.305 1 97.75 66 ASP B CA 1
ATOM 2632 C C . ASP B 1 66 ? -15.227 7.523 10.289 1 97.75 66 ASP B C 1
ATOM 2634 O O . ASP B 1 66 ? -14.211 8.188 10.5 1 97.75 66 ASP B O 1
ATOM 2638 N N . LYS B 1 67 ? -15.508 6.359 10.781 1 97.69 67 LYS B N 1
ATOM 2639 C CA . LYS B 1 67 ? -14.656 5.816 11.836 1 97.69 67 LYS B CA 1
ATOM 2640 C C . LYS B 1 67 ? -13.391 5.195 11.258 1 97.69 67 LYS B C 1
ATOM 2642 O O . LYS B 1 67 ? -12.297 5.387 11.789 1 97.69 67 LYS B O 1
ATOM 2647 N N . LYS B 1 68 ? -13.492 4.504 10.148 1 97.69 68 LYS B N 1
ATOM 2648 C CA . LYS B 1 68 ? -12.406 3.646 9.68 1 97.69 68 LYS B CA 1
ATOM 2649 C C . LYS B 1 68 ? -11.562 4.355 8.625 1 97.69 68 LYS B C 1
ATOM 2651 O O . LYS B 1 68 ? -10.375 4.082 8.492 1 97.69 68 LYS B O 1
ATOM 2656 N N . GLY B 1 69 ? -12.273 5.203 7.848 1 97.81 69 GLY B N 1
ATOM 2657 C CA . GLY B 1 69 ? -11.578 5.793 6.715 1 97.81 69 GLY B CA 1
ATOM 2658 C C . GLY B 1 69 ? -11.102 4.77 5.703 1 97.81 69 GLY B C 1
ATOM 2659 O O . GLY B 1 69 ? -11.773 3.77 5.457 1 97.81 69 GLY B O 1
ATOM 2660 N N . PHE B 1 70 ? -9.992 5.102 5.039 1 98.19 70 PHE B N 1
ATOM 2661 C CA . PHE B 1 70 ? -9.422 4.281 3.98 1 98.19 70 PHE B CA 1
ATOM 2662 C C . PHE B 1 70 ? -7.906 4.223 4.102 1 98.19 70 PHE B C 1
ATOM 2664 O O . PHE B 1 70 ? -7.27 5.211 4.473 1 98.19 70 PHE B O 1
ATOM 2671 N N . CYS B 1 71 ? -7.379 3.02 3.814 1 97.62 71 CYS B N 1
ATOM 2672 C CA . CYS B 1 71 ? -5.93 2.986 3.639 1 97.62 71 CYS B CA 1
ATOM 2673 C C . CYS B 1 71 ? -5.516 3.76 2.395 1 97.62 71 CYS B C 1
ATOM 2675 O O . CYS B 1 71 ? -6.348 4.074 1.544 1 97.62 71 CYS B O 1
ATOM 2677 N N . GLN B 1 72 ? -4.266 4.051 2.301 1 96.25 72 GLN B N 1
ATOM 2678 C CA . GLN B 1 72 ? -3.773 4.902 1.221 1 96.25 72 GLN B CA 1
ATOM 2679 C C . GLN B 1 72 ? -4.141 4.324 -0.143 1 96.25 72 GLN B C 1
ATOM 2681 O O . GLN B 1 72 ? -4.59 5.051 -1.032 1 96.25 72 GLN B O 1
ATOM 2686 N N . LYS B 1 73 ? -3.973 2.984 -0.323 1 95.12 73 LYS B N 1
ATOM 2687 C CA . LYS B 1 73 ? -4.316 2.316 -1.574 1 95.12 73 LYS B CA 1
ATOM 2688 C C . LYS B 1 73 ? -5.793 2.51 -1.912 1 95.12 73 LYS B C 1
ATOM 2690 O O . LYS B 1 73 ? -6.133 2.896 -3.031 1 95.12 73 LYS B O 1
ATOM 2695 N N . HIS B 1 74 ? -6.633 2.322 -0.915 1 97.5 74 HIS B N 1
ATOM 2696 C CA . HIS B 1 74 ? -8.062 2.318 -1.204 1 97.5 74 HIS B CA 1
ATOM 2697 C C . HIS B 1 74 ? -8.625 3.736 -1.223 1 97.5 74 HIS B C 1
ATOM 2699 O O . HIS B 1 74 ? -9.617 4.008 -1.903 1 97.5 74 HIS B O 1
ATOM 2705 N N . LEU B 1 75 ? -7.926 4.668 -0.563 1 97.38 75 LEU B N 1
ATOM 2706 C CA . LEU B 1 75 ? -8.258 6.078 -0.71 1 97.38 75 LEU B CA 1
ATOM 2707 C C . LEU B 1 75 ? -8.125 6.523 -2.164 1 97.38 75 LEU B C 1
ATOM 2709 O O . LEU B 1 75 ? -9.023 7.156 -2.713 1 97.38 75 LEU B O 1
ATOM 2713 N N . LYS B 1 76 ? -7.051 6.141 -2.766 1 95.62 76 LYS B N 1
ATOM 2714 C CA . LYS B 1 76 ? -6.809 6.477 -4.168 1 95.62 76 LYS B CA 1
ATOM 2715 C C . LYS B 1 76 ? -7.832 5.805 -5.078 1 95.62 76 LYS B C 1
ATOM 2717 O O . LYS B 1 76 ? -8.352 6.426 -6.004 1 95.62 76 LYS B O 1
ATOM 2722 N N . LYS B 1 77 ? -8.094 4.562 -4.855 1 96.06 77 LYS B N 1
ATOM 2723 C CA . LYS B 1 77 ? -9.023 3.824 -5.707 1 96.06 77 LYS B CA 1
ATOM 2724 C C . LYS B 1 77 ? -10.422 4.422 -5.637 1 96.06 77 LYS B C 1
ATOM 2726 O O . LYS B 1 77 ? -11.102 4.555 -6.66 1 96.06 77 LYS B O 1
ATOM 2731 N N . VAL B 1 78 ? -10.844 4.777 -4.418 1 96.5 78 VAL B N 1
ATOM 2732 C CA . VAL B 1 78 ? -12.156 5.375 -4.25 1 96.5 78 VAL B CA 1
ATOM 2733 C C . VAL B 1 78 ? -12.195 6.742 -4.93 1 96.5 78 VAL B C 1
ATOM 2735 O O . VAL B 1 78 ? -13.18 7.09 -5.586 1 96.5 78 VAL B O 1
ATOM 2738 N N . TYR B 1 79 ? -11.148 7.496 -4.828 1 96.44 79 TYR B N 1
ATOM 2739 C CA . TYR B 1 79 ? -11.055 8.789 -5.504 1 96.44 79 TYR B CA 1
ATOM 2740 C C . TYR B 1 79 ? -11.109 8.609 -7.016 1 96.44 79 TYR B C 1
ATOM 2742 O O . TYR B 1 79 ? -11.734 9.414 -7.715 1 96.44 79 TYR B O 1
ATOM 2750 N N . ASP B 1 80 ? -10.555 7.543 -7.523 1 93.75 80 ASP B N 1
ATOM 2751 C CA . ASP B 1 80 ? -10.445 7.312 -8.961 1 93.75 80 ASP B CA 1
ATOM 2752 C C . ASP B 1 80 ? -11.781 6.879 -9.555 1 93.75 80 ASP B C 1
ATOM 2754 O O . ASP B 1 80 ? -11.953 6.867 -10.773 1 93.75 80 ASP B O 1
ATOM 2758 N N . CYS B 1 81 ? -12.766 6.496 -8.828 1 91.62 81 CYS B N 1
ATOM 2759 C CA . CYS B 1 81 ? -14.086 6.117 -9.312 1 91.62 81 CYS B CA 1
ATOM 2760 C C . CYS B 1 81 ? -14.82 7.32 -9.898 1 91.62 81 CYS B C 1
ATOM 2762 O O . CYS B 1 81 ? -15.859 7.172 -10.531 1 91.62 81 CYS B O 1
ATOM 2764 N N . GLU B 1 82 ? -14.422 8.484 -9.828 1 88.44 82 GLU B N 1
ATOM 2765 C CA . GLU B 1 82 ? -14.859 9.734 -10.438 1 88.44 82 GLU B CA 1
ATOM 2766 C C . GLU B 1 82 ? -16.25 10.125 -9.953 1 88.44 82 GLU B C 1
ATOM 2768 O O . GLU B 1 82 ? -17.062 10.648 -10.727 1 88.44 82 GLU B O 1
ATOM 2773 N N . ASN B 1 83 ? -16.703 9.734 -8.867 1 94.12 83 ASN B N 1
ATOM 2774 C CA . ASN B 1 83 ? -17.812 10.281 -8.109 1 94.12 83 ASN B CA 1
ATOM 2775 C C . ASN B 1 83 ? -17.344 11.281 -7.059 1 94.12 83 ASN B C 1
ATOM 2777 O O . ASN B 1 83 ? -17.297 10.969 -5.867 1 94.12 83 ASN B O 1
ATOM 2781 N N . ARG B 1 84 ? -17.078 12.516 -7.578 1 95.88 84 ARG B N 1
ATOM 2782 C CA . ARG B 1 84 ? -16.391 13.516 -6.766 1 95.88 84 ARG B CA 1
ATOM 2783 C C . ARG B 1 84 ? -17.266 13.992 -5.617 1 95.88 84 ARG B C 1
ATOM 2785 O O . ARG B 1 84 ? -16.781 14.227 -4.512 1 95.88 84 ARG B O 1
ATOM 2792 N N . LEU B 1 85 ? -18.531 14.141 -5.93 1 96 85 LEU B N 1
ATOM 2793 C CA . LEU B 1 85 ? -19.422 14.586 -4.867 1 96 85 LEU B CA 1
ATOM 2794 C C . LEU B 1 85 ? -19.531 13.531 -3.773 1 96 85 LEU B C 1
ATOM 2796 O O . LEU B 1 85 ? -19.453 13.852 -2.586 1 96 85 LEU B O 1
ATOM 2800 N N . GLY B 1 86 ? -19.781 12.258 -4.234 1 95.5 86 GLY B N 1
ATOM 2801 C CA . GLY B 1 86 ? -19.812 11.18 -3.256 1 95.5 86 GLY B CA 1
ATOM 2802 C C . GLY B 1 86 ? -18.562 11.094 -2.418 1 95.5 86 GLY B C 1
ATOM 2803 O O . GLY B 1 86 ? -18.625 10.945 -1.196 1 95.5 86 GLY B O 1
ATOM 2804 N N . PHE B 1 87 ? -17.453 11.242 -3.061 1 97.56 87 PHE B N 1
ATOM 2805 C CA . PHE B 1 87 ? -16.172 11.227 -2.365 1 97.56 87 PHE B CA 1
ATOM 2806 C C . PHE B 1 87 ? -16.078 12.367 -1.365 1 97.56 87 PHE B C 1
ATOM 2808 O O . PHE B 1 87 ? -15.656 12.172 -0.225 1 97.56 87 PHE B O 1
ATOM 2815 N N . ALA B 1 88 ? -16.469 13.516 -1.768 1 97.94 88 ALA B N 1
ATOM 2816 C CA . ALA B 1 88 ? -16.422 14.703 -0.917 1 97.94 88 ALA B CA 1
ATOM 2817 C C . ALA B 1 88 ? -17.266 14.516 0.339 1 97.94 88 ALA B C 1
ATOM 2819 O O . ALA B 1 88 ? -16.844 14.898 1.437 1 97.94 88 ALA B O 1
ATOM 2820 N N . LEU B 1 89 ? -18.406 13.992 0.17 1 97.31 89 LEU B N 1
ATOM 2821 C CA . LEU B 1 89 ? -19.312 13.781 1.295 1 97.31 89 LEU B CA 1
ATOM 2822 C C . LEU B 1 89 ? -18.703 12.812 2.307 1 97.31 89 LEU B C 1
ATOM 2824 O O . LEU B 1 89 ? -18.703 13.086 3.51 1 97.31 89 LEU B O 1
ATOM 2828 N N . VAL B 1 90 ? -18.156 11.695 1.827 1 97.44 90 VAL B N 1
ATOM 2829 C CA . VAL B 1 90 ? -17.547 10.695 2.688 1 97.44 90 VAL B CA 1
ATOM 2830 C C . VAL B 1 90 ? -16.328 11.281 3.381 1 97.44 90 VAL B C 1
ATOM 2832 O O . VAL B 1 90 ? -16.141 11.125 4.59 1 97.44 90 VAL B O 1
ATOM 2835 N N . MET B 1 91 ? -15.562 12.016 2.656 1 98.06 91 MET B N 1
ATOM 2836 C CA . MET B 1 91 ? -14.336 12.609 3.195 1 98.06 91 MET B CA 1
ATOM 2837 C C . MET B 1 91 ? -14.664 13.664 4.254 1 98.06 91 MET B C 1
ATOM 2839 O O . MET B 1 91 ? -14.031 13.695 5.312 1 98.06 91 MET B O 1
ATOM 2843 N N . LYS B 1 92 ? -15.594 14.469 3.971 1 98.44 92 LYS B N 1
ATOM 2844 C CA . LYS B 1 92 ? -15.961 15.555 4.879 1 98.44 92 LYS B CA 1
ATOM 2845 C C . LYS B 1 92 ? -16.359 15.008 6.25 1 98.44 92 LYS B C 1
ATOM 2847 O O . LYS B 1 92 ? -15.844 15.461 7.273 1 98.44 92 LYS B O 1
ATOM 2852 N N . THR B 1 93 ? -17.203 14.055 6.27 1 97.88 93 THR B N 1
ATOM 2853 C CA . THR B 1 93 ? -17.672 13.547 7.551 1 97.88 93 THR B CA 1
ATOM 2854 C C . THR B 1 93 ? -16.594 12.727 8.242 1 97.88 93 THR B C 1
ATOM 2856 O O . THR B 1 93 ? -16.5 12.711 9.477 1 97.88 93 THR B O 1
ATOM 2859 N N . HIS B 1 94 ? -15.75 12.023 7.477 1 98.62 94 HIS B N 1
ATOM 2860 C CA . HIS B 1 94 ? -14.602 11.344 8.07 1 98.62 94 HIS B CA 1
ATOM 2861 C C . HIS B 1 94 ? -13.656 12.344 8.727 1 98.62 94 HIS B C 1
ATOM 2863 O O . HIS B 1 94 ? -13.219 12.125 9.859 1 98.62 94 HIS B O 1
ATOM 2869 N N . LEU B 1 95 ? -13.367 13.445 8.039 1 98.75 95 LEU B N 1
ATOM 2870 C CA . LEU B 1 95 ? -12.516 14.484 8.609 1 98.75 95 LEU B CA 1
ATOM 2871 C C . LEU B 1 95 ? -13.125 15.062 9.883 1 98.75 95 LEU B C 1
ATOM 2873 O O . LEU B 1 95 ? -12.422 15.305 10.859 1 98.75 95 LEU B O 1
ATOM 2877 N N . ASP B 1 96 ? -14.43 15.289 9.875 1 98.62 96 ASP B N 1
ATOM 2878 C CA . ASP B 1 96 ? -15.117 15.773 11.07 1 98.62 96 ASP B CA 1
ATOM 2879 C C . ASP B 1 96 ? -14.883 14.844 12.258 1 98.62 96 ASP B C 1
ATOM 2881 O O . ASP B 1 96 ? -14.57 15.297 13.359 1 98.62 96 ASP B O 1
ATOM 2885 N N . ARG B 1 97 ? -15.039 13.586 11.969 1 98.38 97 ARG B N 1
ATOM 2886 C CA . ARG B 1 97 ? -14.883 12.594 13.023 1 98.38 97 ARG B CA 1
ATOM 2887 C C . ARG B 1 97 ? -13.445 12.594 13.555 1 98.38 97 ARG B C 1
ATOM 2889 O O . ARG B 1 97 ? -13.227 12.609 14.766 1 98.38 97 ARG B O 1
ATOM 2896 N N . VAL B 1 98 ? -12.492 12.555 12.688 1 98.62 98 VAL B N 1
ATOM 2897 C CA . VAL B 1 98 ? -11.086 12.508 13.07 1 98.62 98 VAL B CA 1
ATOM 2898 C C . VAL B 1 98 ? -10.727 13.758 13.875 1 98.62 98 VAL B C 1
ATOM 2900 O O . VAL B 1 98 ? -10.07 13.664 14.914 1 98.62 98 VAL B O 1
ATOM 2903 N N . ILE B 1 99 ? -11.156 14.938 13.398 1 98.69 99 ILE B N 1
ATOM 2904 C CA . ILE B 1 99 ? -10.906 16.203 14.086 1 98.69 99 ILE B CA 1
ATOM 2905 C C . ILE B 1 99 ? -11.477 16.125 15.508 1 98.69 99 ILE B C 1
ATOM 2907 O O . ILE B 1 99 ? -10.781 16.453 16.469 1 98.69 99 ILE B O 1
ATOM 2911 N N . ASN B 1 100 ? -12.703 15.688 15.586 1 98.19 100 ASN B N 1
ATOM 2912 C CA . ASN B 1 100 ? -13.359 15.594 16.875 1 98.19 100 ASN B CA 1
ATOM 2913 C C . ASN B 1 100 ? -12.617 14.641 17.812 1 98.19 100 ASN B C 1
ATOM 2915 O O . ASN B 1 100 ? -12.398 14.969 18.984 1 98.19 100 ASN B O 1
ATOM 2919 N N . ASP B 1 101 ? -12.289 13.461 17.344 1 97.88 101 ASP B N 1
ATOM 2920 C CA . ASP B 1 101 ? -11.578 12.484 18.141 1 97.88 101 ASP B CA 1
ATOM 2921 C C . ASP B 1 101 ? -10.242 13.047 18.641 1 97.88 101 ASP B C 1
ATOM 2923 O O . ASP B 1 101 ? -9.906 12.922 19.812 1 97.88 101 ASP B O 1
ATOM 2927 N N . ILE B 1 102 ? -9.516 13.664 17.766 1 98.12 102 ILE B N 1
ATOM 2928 C CA . ILE B 1 102 ? -8.18 14.148 18.094 1 98.12 102 ILE B CA 1
ATOM 2929 C C . ILE B 1 102 ? -8.281 15.312 19.078 1 98.12 102 ILE B C 1
ATOM 2931 O O . ILE B 1 102 ? -7.477 15.422 20 1 98.12 102 ILE B O 1
ATOM 2935 N N . GLU B 1 103 ? -9.188 16.219 18.891 1 97.69 103 GLU B N 1
ATOM 2936 C CA . GLU B 1 103 ? -9.391 17.297 19.844 1 97.69 103 GLU B CA 1
ATOM 2937 C C . GLU B 1 103 ? -9.602 16.766 21.25 1 97.69 103 GLU B C 1
ATOM 2939 O O . GLU B 1 103 ? -9.094 17.328 22.234 1 97.69 103 GLU B O 1
ATOM 2944 N N . GLY B 1 104 ? -10.32 15.656 21.328 1 95.94 104 GLY B N 1
ATOM 2945 C CA . GLY B 1 104 ? -10.562 15.039 22.625 1 95.94 104 GLY B CA 1
ATOM 2946 C C . GLY B 1 104 ? -9.32 14.414 23.234 1 95.94 104 GLY B C 1
ATOM 2947 O O . GLY B 1 104 ? -9.219 14.289 24.453 1 95.94 104 GLY B O 1
ATOM 2948 N N . LEU B 1 105 ? -8.406 14.062 22.391 1 95.94 105 LEU B N 1
ATOM 2949 C CA . LEU B 1 105 ? -7.207 13.359 22.844 1 95.94 105 LEU B CA 1
ATOM 2950 C C . LEU B 1 105 ? -6.09 14.344 23.156 1 95.94 105 LEU B C 1
ATOM 2952 O O . LEU B 1 105 ? -5.113 13.992 23.828 1 95.94 105 LEU B O 1
ATOM 2956 N N . GLN B 1 106 ? -6.16 15.617 22.641 1 93.5 106 GLN B N 1
ATOM 2957 C CA . GLN B 1 106 ? -5.098 16.609 22.797 1 93.5 106 GLN B CA 1
ATOM 2958 C C . GLN B 1 106 ? -5.012 17.078 24.25 1 93.5 106 GLN B C 1
ATOM 2960 O O . GLN B 1 106 ? -3.996 17.641 24.656 1 93.5 106 GLN B O 1
ATOM 2965 N N . ASP B 1 107 ? -5.984 16.891 25.031 1 81.81 107 ASP B N 1
ATOM 2966 C CA . ASP B 1 107 ? -6.047 17.391 26.406 1 81.81 107 ASP B CA 1
ATOM 2967 C C . ASP B 1 107 ? -5.078 16.641 27.312 1 81.81 107 ASP B C 1
ATOM 2969 O O . ASP B 1 107 ? -4.727 17.125 28.391 1 81.81 107 ASP B O 1
ATOM 2973 N N . GLY B 1 108 ? -4.555 15.578 26.797 1 76.06 108 GLY B N 1
ATOM 2974 C CA . GLY B 1 108 ? -3.627 14.828 27.625 1 76.06 108 GLY B CA 1
ATOM 2975 C C . GLY B 1 108 ? -2.197 15.328 27.531 1 76.06 108 GLY B C 1
ATOM 2976 O O . GLY B 1 108 ? -1.789 15.852 26.484 1 76.06 108 GLY B O 1
ATOM 2977 N N . LYS B 1 109 ? -1.527 15.406 28.766 1 78.56 109 LYS B N 1
ATOM 2978 C CA . LYS B 1 109 ? -0.12 15.797 28.797 1 78.56 109 LYS B CA 1
ATOM 2979 C C . LYS B 1 109 ? 0.749 14.766 28.078 1 78.56 109 LYS B C 1
ATOM 2981 O O . LYS B 1 109 ? 0.53 13.555 28.234 1 78.56 109 LYS B O 1
ATOM 2986 N N . VAL B 1 110 ? 1.641 15.289 27.188 1 83.88 110 VAL B N 1
ATOM 2987 C CA . VAL B 1 110 ? 2.656 14.438 26.578 1 83.88 110 VAL B CA 1
ATOM 2988 C C . VAL B 1 110 ? 3.918 14.438 27.438 1 83.88 110 VAL B C 1
ATOM 2990 O O . VAL B 1 110 ? 4.547 15.484 27.625 1 83.88 110 VAL B O 1
ATOM 2993 N N . ALA B 1 111 ? 4.223 13.258 27.953 1 83.62 111 ALA B N 1
ATOM 2994 C CA . ALA B 1 111 ? 5.383 13.148 28.844 1 83.62 111 ALA B CA 1
ATOM 2995 C C . ALA B 1 111 ? 6.656 12.891 28.047 1 83.62 111 ALA B C 1
ATOM 2997 O O . ALA B 1 111 ? 6.648 12.117 27.078 1 83.62 111 ALA B O 1
ATOM 2998 N N . GLY B 1 112 ? 7.672 13.641 28.391 1 84.12 112 GLY B N 1
ATOM 2999 C CA . GLY B 1 112 ? 8.961 13.445 27.75 1 84.12 112 GLY B CA 1
ATOM 3000 C C . GLY B 1 112 ? 9.695 12.219 28.266 1 84.12 112 GLY B C 1
ATOM 3001 O O . GLY B 1 112 ? 9.234 11.555 29.188 1 84.12 112 GLY B O 1
ATOM 3002 N N . LYS B 1 113 ? 10.734 11.906 27.5 1 82.81 113 LYS B N 1
ATOM 3003 C CA . LYS B 1 113 ? 11.562 10.773 27.891 1 82.81 113 LYS B CA 1
ATOM 3004 C C . LYS B 1 113 ? 12.266 11.039 29.219 1 82.81 113 LYS B C 1
ATOM 3006 O O . LYS B 1 113 ? 12.531 12.195 29.562 1 82.81 113 LYS B O 1
ATOM 3011 N N . SER B 1 114 ? 12.312 9.969 29.984 1 82 114 SER B N 1
ATOM 3012 C CA . SER B 1 114 ? 13.117 10.031 31.203 1 82 114 SER B CA 1
ATOM 3013 C C . SER B 1 114 ? 14.508 9.438 30.969 1 82 114 SER B C 1
ATOM 3015 O O . SER B 1 114 ? 14.781 8.875 29.906 1 82 114 SER B O 1
ATOM 3017 N N . MET B 1 115 ? 15.422 9.719 31.844 1 79.5 115 MET B N 1
ATOM 3018 C CA . MET B 1 115 ? 16.812 9.281 31.734 1 79.5 115 MET B CA 1
ATOM 3019 C C . MET B 1 115 ? 16.891 7.781 31.5 1 79.5 115 MET B C 1
ATOM 3021 O O . MET B 1 115 ? 17.766 7.305 30.781 1 79.5 115 MET B O 1
ATOM 3025 N N . PHE B 1 116 ? 15.93 6.977 31.922 1 81.62 116 PHE B N 1
ATOM 3026 C CA . PHE B 1 116 ? 16.062 5.523 31.891 1 81.62 116 PHE B CA 1
ATOM 3027 C C . PHE B 1 116 ? 14.977 4.902 31.016 1 81.62 116 PHE B C 1
ATOM 3029 O O . PHE B 1 116 ? 14.977 3.688 30.797 1 81.62 116 PHE B O 1
ATOM 3036 N N . LYS B 1 117 ? 14.07 5.777 30.656 1 82.5 117 LYS B N 1
ATOM 3037 C CA . LYS B 1 117 ? 12.953 5.172 29.938 1 82.5 117 LYS B CA 1
ATOM 3038 C C . LYS B 1 117 ? 12.531 6.035 28.75 1 82.5 117 LYS B C 1
ATOM 3040 O O . LYS B 1 117 ? 12.484 7.262 28.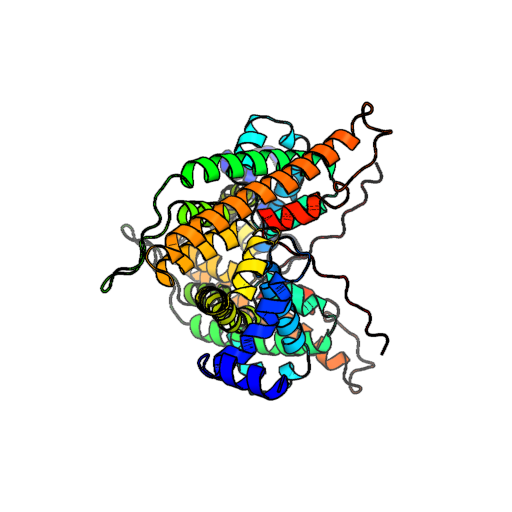859 1 82.5 117 LYS B O 1
ATOM 3045 N N . LYS B 1 118 ? 12.234 5.348 27.703 1 85.88 118 LYS B N 1
ATOM 3046 C CA . LYS B 1 118 ? 11.633 6.039 26.562 1 85.88 118 LYS B CA 1
ATOM 3047 C C . LYS B 1 118 ? 10.266 6.621 26.922 1 85.88 118 LYS B C 1
ATOM 3049 O O . LYS B 1 118 ? 9.609 6.137 27.844 1 85.88 118 LYS B O 1
ATOM 3054 N N . ALA B 1 119 ? 9.992 7.711 26.312 1 88.19 119 ALA B N 1
ATOM 3055 C CA . ALA B 1 119 ? 8.695 8.328 26.562 1 88.19 119 ALA B CA 1
ATOM 3056 C C . ALA B 1 119 ? 7.551 7.383 26.219 1 88.19 119 ALA B C 1
ATOM 3058 O O . ALA B 1 119 ? 7.668 6.57 25.297 1 88.19 119 ALA B O 1
ATOM 3059 N N . ASP B 1 120 ? 6.535 7.441 27.016 1 89.56 120 ASP B N 1
ATOM 3060 C CA . ASP B 1 120 ? 5.32 6.711 26.656 1 89.56 120 ASP B CA 1
ATOM 3061 C C . ASP B 1 120 ? 4.738 7.223 25.344 1 89.56 120 ASP B C 1
ATOM 3063 O O . ASP B 1 120 ? 4.832 8.414 25.031 1 89.56 120 ASP B O 1
ATOM 3067 N N . LYS B 1 121 ? 4.16 6.352 24.672 1 92.94 121 LYS B N 1
ATOM 3068 C CA . LYS B 1 121 ? 3.506 6.746 23.438 1 92.94 121 LYS B CA 1
ATOM 3069 C C . LYS B 1 121 ? 2.332 7.684 23.703 1 92.94 121 LYS B C 1
ATOM 3071 O O . LYS B 1 121 ? 1.421 7.348 24.453 1 92.94 121 LYS B O 1
ATOM 3076 N N . PRO B 1 122 ? 2.305 8.859 23.078 1 94.94 122 PRO B N 1
ATOM 3077 C CA . PRO B 1 122 ? 1.162 9.758 23.25 1 94.94 122 PRO B CA 1
ATOM 3078 C C . PRO B 1 122 ? -0.146 9.156 22.75 1 94.94 122 PRO B C 1
ATOM 3080 O O . PRO B 1 122 ? -0.145 8.391 21.781 1 94.94 122 PRO B O 1
ATOM 3083 N N . SER B 1 123 ? -1.243 9.492 23.406 1 95.12 123 SER B N 1
ATOM 3084 C CA . SER B 1 123 ? -2.559 8.977 23.031 1 95.12 123 SER B CA 1
ATOM 3085 C C . SER B 1 123 ? -2.896 9.32 21.594 1 95.12 123 SER B C 1
ATOM 3087 O O . SER B 1 123 ? -3.498 8.508 20.875 1 95.12 123 SER B O 1
ATOM 3089 N N . VAL B 1 124 ? -2.52 10.484 21.188 1 96.69 124 VAL B N 1
ATOM 3090 C CA . VAL B 1 124 ? -2.771 10.914 19.812 1 96.69 124 VAL B CA 1
ATOM 3091 C C . VAL B 1 124 ? -2.025 10.008 18.844 1 96.69 124 VAL B C 1
ATOM 3093 O O . VAL B 1 124 ? -2.576 9.602 17.812 1 96.69 124 VAL B O 1
ATOM 3096 N N . THR B 1 125 ? -0.792 9.703 19.188 1 97.06 125 THR B N 1
ATOM 3097 C CA . THR B 1 125 ? 0.002 8.82 18.328 1 97.06 125 THR B CA 1
ATOM 3098 C C . THR B 1 125 ? -0.642 7.441 18.234 1 97.06 125 THR B C 1
ATOM 3100 O O . THR B 1 125 ? -0.744 6.871 17.156 1 97.06 125 THR B O 1
ATOM 3103 N N . ALA B 1 126 ? -1.065 6.918 19.359 1 96.94 126 ALA B N 1
ATOM 3104 C CA . ALA B 1 126 ? -1.742 5.621 19.375 1 96.94 126 ALA B CA 1
ATOM 3105 C C . ALA B 1 126 ? -2.975 5.645 18.469 1 96.94 126 ALA B C 1
ATOM 3107 O O . ALA B 1 126 ? -3.221 4.695 17.719 1 96.94 126 ALA B O 1
ATOM 3108 N N . TYR B 1 127 ? -3.727 6.711 18.562 1 97.69 127 TYR B N 1
ATOM 3109 C CA . TYR B 1 127 ? -4.934 6.875 17.75 1 97.69 127 TYR B CA 1
ATOM 3110 C C . TYR B 1 127 ? -4.598 6.91 16.266 1 97.69 127 TYR B C 1
ATOM 3112 O O . TYR B 1 127 ? -5.234 6.219 15.461 1 97.69 127 TYR B O 1
ATOM 3120 N N . THR B 1 128 ? -3.621 7.699 15.883 1 98.06 128 THR B N 1
ATOM 3121 C CA . THR B 1 128 ? -3.293 7.848 14.469 1 98.06 128 THR B CA 1
ATOM 3122 C C . THR B 1 128 ? -2.729 6.547 13.906 1 98.06 128 THR B C 1
ATOM 3124 O O . THR B 1 128 ? -2.965 6.219 12.742 1 98.06 128 THR B O 1
ATOM 3127 N N . GLU B 1 129 ? -1.96 5.781 14.703 1 97.38 129 GLU B N 1
ATOM 3128 C CA . GLU B 1 129 ? -1.464 4.473 14.281 1 97.38 129 GLU B CA 1
ATOM 3129 C C . GLU B 1 129 ? -2.613 3.494 14.055 1 97.38 129 GLU B C 1
ATOM 3131 O O . GLU B 1 129 ? -2.596 2.721 13.102 1 97.38 129 GLU B O 1
ATOM 3136 N N . GLN B 1 130 ? -3.537 3.508 14.961 1 97.38 130 GLN B N 1
ATOM 3137 C CA . GLN B 1 130 ? -4.711 2.658 14.797 1 97.38 130 GLN B CA 1
ATOM 3138 C C . GLN B 1 130 ? -5.473 3.012 13.523 1 97.38 130 GLN B C 1
ATOM 3140 O O . GLN B 1 130 ? -5.883 2.125 12.766 1 97.38 130 GLN B O 1
ATOM 3145 N N . LEU B 1 131 ? -5.684 4.301 13.312 1 97.5 131 LEU B N 1
ATOM 3146 C CA . LEU B 1 131 ? -6.398 4.77 12.133 1 97.5 131 LEU B CA 1
ATOM 3147 C C . LEU B 1 131 ? -5.695 4.328 10.852 1 97.5 131 LEU B C 1
ATOM 3149 O O . LEU B 1 131 ? -6.348 3.945 9.875 1 97.5 131 LEU B O 1
ATOM 3153 N N . GLU B 1 132 ? -4.395 4.32 10.852 1 95 132 GLU B N 1
ATOM 3154 C CA . GLU B 1 132 ? -3.6 3.904 9.695 1 95 132 GLU B CA 1
ATOM 3155 C C . GLU B 1 132 ? -3.83 2.432 9.375 1 95 132 GLU B C 1
ATOM 3157 O O . GLU B 1 132 ? -3.646 2.006 8.227 1 95 132 GLU B O 1
ATOM 3162 N N . GLY B 1 133 ? -4.281 1.65 10.32 1 95.12 133 GLY B N 1
ATOM 3163 C CA . GLY B 1 133 ? -4.48 0.22 10.148 1 95.12 133 GLY B CA 1
ATOM 3164 C C . GLY B 1 133 ? -5.914 -0.148 9.82 1 95.12 133 GLY B C 1
ATOM 3165 O O . GLY B 1 133 ? -6.25 -1.33 9.711 1 95.12 133 GLY B O 1
ATOM 3166 N N . THR B 1 134 ? -6.77 0.898 9.695 1 97 134 THR B N 1
ATOM 3167 C CA . THR B 1 134 ? -8.18 0.639 9.414 1 97 134 THR B CA 1
ATOM 3168 C C . THR B 1 134 ? -8.547 1.104 8.008 1 97 134 THR B C 1
ATOM 3170 O O . THR B 1 134 ? -7.992 2.084 7.508 1 97 134 THR B O 1
ATOM 3173 N N . CYS B 1 135 ? -9.461 0.409 7.418 1 98.5 135 CYS B N 1
ATOM 3174 C CA . CYS B 1 135 ? -9.938 0.712 6.074 1 98.5 135 CYS B CA 1
ATOM 3175 C C . CYS B 1 135 ? -11.281 0.046 5.809 1 98.5 135 CYS B C 1
ATOM 3177 O O . CYS B 1 135 ? -11.406 -1.177 5.902 1 98.5 135 CYS B O 1
ATOM 3179 N N . PHE B 1 136 ? -12.203 0.856 5.445 1 98 136 PHE B N 1
ATOM 3180 C CA . PHE B 1 136 ? -13.547 0.355 5.164 1 98 136 PHE B CA 1
ATOM 3181 C C . PHE B 1 136 ? -13.516 -0.666 4.035 1 98 136 PHE B C 1
ATOM 3183 O O . PHE B 1 136 ? -14.125 -1.734 4.141 1 98 136 PHE B O 1
ATOM 3190 N N . VAL B 1 137 ? -12.789 -0.395 3.014 1 97.44 137 VAL B N 1
ATOM 3191 C CA . VAL B 1 137 ? -12.734 -1.246 1.83 1 97.44 137 VAL B CA 1
ATOM 3192 C C . VAL B 1 137 ? -12.016 -2.553 2.162 1 97.44 137 VAL B C 1
ATOM 3194 O O . VAL B 1 137 ? -12.5 -3.637 1.837 1 97.44 137 VAL B O 1
ATOM 3197 N N . CYS B 1 138 ? -10.852 -2.512 2.826 1 97.94 138 CYS B N 1
ATOM 3198 C CA . CYS B 1 138 ? -10.117 -3.713 3.217 1 97.94 138 CYS B CA 1
ATOM 3199 C C . CYS B 1 138 ? -11 -4.648 4.031 1 97.94 138 CYS B C 1
ATOM 3201 O O . CYS B 1 138 ? -11.023 -5.855 3.793 1 97.94 138 CYS B O 1
ATOM 3203 N N . GLU B 1 139 ? -11.688 -4.09 4.977 1 96.69 139 GLU B N 1
ATOM 3204 C CA . GLU B 1 139 ? -12.484 -4.902 5.883 1 96.69 139 GLU B CA 1
ATOM 3205 C C . GLU B 1 139 ? -13.625 -5.602 5.141 1 96.69 139 GLU B C 1
ATOM 3207 O O . GLU B 1 139 ? -13.984 -6.73 5.473 1 96.69 139 GLU B O 1
ATOM 3212 N N . ARG B 1 140 ? -14.156 -4.852 4.191 1 94.5 140 ARG B N 1
ATOM 3213 C CA . ARG B 1 140 ? -15.242 -5.426 3.402 1 94.5 140 ARG B CA 1
ATOM 3214 C C . ARG B 1 140 ? -14.758 -6.625 2.596 1 94.5 140 ARG B C 1
ATOM 3216 O O . ARG B 1 140 ? -15.508 -7.574 2.371 1 94.5 140 ARG B O 1
ATOM 3223 N N . ILE B 1 141 ? -13.5 -6.609 2.17 1 97.25 141 ILE B N 1
ATOM 3224 C CA . ILE B 1 141 ? -12.938 -7.641 1.305 1 97.25 141 ILE B CA 1
ATOM 3225 C C . ILE B 1 141 ? -12.5 -8.836 2.146 1 97.25 141 ILE B C 1
ATOM 3227 O O . ILE B 1 141 ? -12.695 -9.992 1.75 1 97.25 141 ILE B O 1
ATOM 3231 N N . ASP B 1 142 ? -12 -8.57 3.281 1 95.75 142 ASP B N 1
ATOM 3232 C CA . ASP B 1 142 ? -11.195 -9.539 4.027 1 95.75 142 ASP B CA 1
ATOM 3233 C C . ASP B 1 142 ? -12.016 -10.766 4.41 1 95.75 142 ASP B C 1
ATOM 3235 O O . ASP B 1 142 ? -11.578 -11.898 4.215 1 95.75 142 ASP B O 1
ATOM 3239 N N . ASN B 1 143 ? -13.172 -10.578 4.855 1 91.88 143 ASN B N 1
ATOM 3240 C CA . ASN B 1 143 ? -13.977 -11.703 5.301 1 91.88 143 ASN B CA 1
ATOM 3241 C C . ASN B 1 143 ? -14.359 -12.617 4.141 1 91.88 143 ASN B C 1
ATOM 3243 O O . ASN B 1 143 ? -14.211 -13.836 4.223 1 91.88 143 ASN B O 1
ATOM 3247 N N . THR B 1 144 ? -14.859 -11.992 3.072 1 95.44 144 THR B N 1
ATOM 3248 C CA . THR B 1 144 ? -15.25 -12.781 1.907 1 95.44 144 THR B CA 1
ATOM 3249 C C . THR B 1 144 ? -14.031 -13.469 1.288 1 95.44 144 THR B C 1
ATOM 3251 O O . THR B 1 144 ? -14.125 -14.617 0.848 1 95.44 144 THR B O 1
ATOM 3254 N N . PHE B 1 145 ? -12.945 -12.805 1.269 1 97.56 145 PHE B N 1
ATOM 3255 C CA . PHE B 1 145 ? -11.719 -13.383 0.72 1 97.56 145 PHE B CA 1
ATOM 3256 C C . PHE B 1 145 ? -11.312 -14.625 1.497 1 97.56 145 PHE B C 1
ATOM 3258 O O . PHE B 1 145 ? -10.961 -15.648 0.903 1 97.56 145 PHE B O 1
ATOM 3265 N N . GLN B 1 146 ? -11.414 -14.578 2.789 1 96.81 146 GLN B N 1
ATOM 3266 C CA . GLN B 1 146 ? -11.094 -15.734 3.613 1 96.81 146 GLN B CA 1
ATOM 3267 C C . GLN B 1 146 ? -12.047 -16.891 3.322 1 96.81 146 GLN B C 1
ATOM 3269 O O . GLN B 1 146 ? -11.633 -18.047 3.277 1 96.81 146 GLN B O 1
ATOM 3274 N N . ARG B 1 147 ? -13.266 -16.562 3.094 1 96.38 147 ARG B N 1
ATOM 3275 C CA . ARG B 1 147 ? -14.234 -17.609 2.74 1 96.38 147 ARG B CA 1
ATOM 3276 C C . ARG B 1 147 ? -13.883 -18.25 1.401 1 96.38 147 ARG B C 1
ATOM 3278 O O . ARG B 1 147 ? -14.047 -19.453 1.224 1 96.38 147 ARG B O 1
ATOM 3285 N N . TYR B 1 148 ? -13.422 -17.391 0.471 1 97.06 148 TYR B N 1
ATOM 3286 C CA . TYR B 1 148 ? -12.977 -17.938 -0.81 1 97.06 148 TYR B CA 1
ATOM 3287 C C . TYR B 1 148 ? -11.836 -18.922 -0.616 1 97.06 148 TYR B C 1
ATOM 3289 O O . TYR B 1 148 ? -11.844 -20.016 -1.197 1 97.06 148 TYR B O 1
ATOM 3297 N N . LEU B 1 149 ? -10.898 -18.625 0.204 1 97.56 149 LEU B N 1
ATOM 3298 C CA . LEU B 1 149 ? -9.766 -19.516 0.466 1 97.56 149 LEU B CA 1
ATOM 3299 C C . LEU B 1 149 ? -10.234 -20.812 1.093 1 97.56 149 LEU B C 1
ATOM 3301 O O . LEU B 1 149 ? -9.82 -21.906 0.67 1 97.56 149 LEU B O 1
ATOM 3305 N N . ASP B 1 150 ? -11.125 -20.719 2.02 1 97.06 150 ASP B N 1
ATOM 3306 C CA . ASP B 1 150 ? -11.68 -21.906 2.654 1 97.06 150 ASP B CA 1
ATOM 3307 C C . ASP B 1 150 ? -12.398 -22.781 1.637 1 97.06 150 ASP B C 1
ATOM 3309 O O . ASP B 1 150 ? -12.305 -24.016 1.687 1 97.06 150 ASP B O 1
ATOM 3313 N N . THR B 1 151 ? -13.102 -22.109 0.816 1 97.56 151 THR B N 1
ATOM 3314 C CA . THR B 1 151 ? -13.883 -22.797 -0.203 1 97.56 151 THR B CA 1
ATOM 3315 C C . THR B 1 151 ? -12.969 -23.578 -1.147 1 97.56 151 THR B C 1
ATOM 3317 O O . THR B 1 151 ? -13.328 -24.672 -1.601 1 97.56 151 THR B O 1
ATOM 3320 N N . ILE B 1 152 ? -11.812 -23.078 -1.481 1 98.12 152 ILE B N 1
ATOM 3321 C CA . ILE B 1 152 ? -10.836 -23.781 -2.309 1 98.12 152 ILE B CA 1
ATOM 3322 C C . ILE B 1 152 ? -10.555 -25.156 -1.709 1 98.12 152 ILE B C 1
ATOM 3324 O O . ILE B 1 152 ? -10.633 -26.172 -2.406 1 98.12 152 ILE B O 1
ATOM 3328 N N . PHE B 1 153 ? -10.297 -25.219 -0.446 1 97.62 153 PHE B N 1
ATOM 3329 C CA . PHE B 1 153 ? -9.906 -26.484 0.191 1 97.62 153 PHE B CA 1
ATOM 3330 C C . PHE B 1 153 ? -11.117 -27.391 0.366 1 97.62 153 PHE B C 1
ATOM 3332 O O . PHE B 1 153 ? -11 -28.609 0.273 1 97.62 153 PHE B O 1
ATOM 3339 N N . HIS B 1 154 ? -12.258 -26.766 0.609 1 96.12 154 HIS B N 1
ATOM 3340 C CA . HIS B 1 154 ? -13.484 -27.547 0.642 1 96.12 154 HIS B CA 1
ATOM 3341 C C . HIS B 1 154 ? -13.727 -28.25 -0.692 1 96.12 154 HIS B C 1
ATOM 3343 O O . HIS B 1 154 ? -13.977 -29.453 -0.729 1 96.12 154 HIS B O 1
ATOM 3349 N N . MET B 1 155 ? -13.609 -27.453 -1.735 1 96.88 155 MET B N 1
ATOM 3350 C CA . MET B 1 155 ? -13.836 -28 -3.066 1 96.88 155 MET B CA 1
ATOM 3351 C C . MET B 1 155 ? -12.727 -28.984 -3.447 1 96.88 155 MET B C 1
ATOM 3353 O O . MET B 1 155 ? -12.992 -30.016 -4.055 1 96.88 155 MET B O 1
ATOM 3357 N N . TYR B 1 156 ? -11.555 -28.703 -3.084 1 97.06 156 TYR B N 1
ATOM 3358 C CA . TYR B 1 156 ? -10.453 -29.609 -3.375 1 97.06 156 TYR B CA 1
ATOM 3359 C C . TYR B 1 156 ? -10.68 -30.969 -2.729 1 97.06 156 TYR B C 1
ATOM 3361 O O . TYR B 1 156 ? -10.383 -32 -3.33 1 97.06 156 TYR B O 1
ATOM 3369 N N . LYS B 1 157 ? -11.234 -31.047 -1.548 1 95.25 157 LYS B N 1
ATOM 3370 C CA . LYS B 1 157 ? -11.484 -32.25 -0.786 1 95.25 157 LYS B CA 1
ATOM 3371 C C . LYS B 1 157 ? -12.648 -33.062 -1.379 1 95.25 157 LYS B C 1
ATOM 3373 O O . LYS B 1 157 ? -12.617 -34.281 -1.398 1 95.25 157 LYS B O 1
ATOM 3378 N N . HIS B 1 158 ? -13.617 -32.344 -1.92 1 94.5 158 HIS B N 1
ATOM 3379 C CA . HIS B 1 158 ? -14.891 -33.031 -2.125 1 94.5 158 HIS B CA 1
ATOM 3380 C C . HIS B 1 158 ? -15.281 -33.031 -3.6 1 94.5 158 HIS B C 1
ATOM 3382 O O . HIS B 1 158 ? -16.234 -33.688 -3.988 1 94.5 158 HIS B O 1
ATOM 3388 N N . ASP B 1 159 ? -14.57 -32.281 -4.402 1 94.69 159 ASP B N 1
ATOM 3389 C CA . ASP B 1 159 ? -14.945 -32.094 -5.805 1 94.69 159 ASP B CA 1
ATOM 3390 C C . ASP B 1 159 ? -13.789 -32.5 -6.727 1 94.69 159 ASP B C 1
ATOM 3392 O O . ASP B 1 159 ? -12.859 -31.703 -6.93 1 94.69 159 ASP B O 1
ATOM 3396 N N . SER B 1 160 ? -13.898 -33.625 -7.375 1 95.31 160 SER B N 1
ATOM 3397 C CA . SER B 1 160 ? -12.836 -34.125 -8.242 1 95.31 160 SER B CA 1
ATOM 3398 C C . SER B 1 160 ? -12.656 -33.219 -9.461 1 95.31 160 SER B C 1
ATOM 3400 O O . SER B 1 160 ? -11.539 -33.094 -9.961 1 95.31 160 SER B O 1
ATOM 3402 N N . ASP B 1 161 ? -13.703 -32.656 -9.945 1 95.56 161 ASP B N 1
ATOM 3403 C CA . ASP B 1 161 ? -13.609 -31.734 -11.062 1 95.56 161 ASP B CA 1
ATOM 3404 C C . ASP B 1 161 ? -12.773 -30.516 -10.688 1 95.56 161 ASP B C 1
ATOM 3406 O O . ASP B 1 161 ? -11.992 -30.016 -11.5 1 95.56 161 ASP B O 1
ATOM 3410 N N . PHE B 1 162 ? -12.992 -30.078 -9.484 1 97.19 162 PHE B N 1
ATOM 3411 C CA . PHE B 1 162 ? -12.211 -28.938 -9.031 1 97.19 162 PHE B CA 1
ATOM 3412 C C . PHE B 1 162 ? -10.742 -29.297 -8.898 1 97.19 162 PHE B C 1
ATOM 3414 O O . PHE B 1 162 ? -9.867 -28.484 -9.219 1 97.19 162 PHE B O 1
ATOM 3421 N N . ARG B 1 163 ? -10.406 -30.438 -8.492 1 97.12 163 ARG B N 1
ATOM 3422 C CA . ARG B 1 163 ? -9.008 -30.875 -8.391 1 97.12 163 ARG B CA 1
ATOM 3423 C C . ARG B 1 163 ? -8.328 -30.844 -9.758 1 97.12 163 ARG B C 1
ATOM 3425 O O . ARG B 1 163 ? -7.168 -30.453 -9.875 1 97.12 163 ARG B O 1
ATOM 3432 N N . GLU B 1 164 ? -9.07 -31.281 -10.711 1 96.31 164 GLU B N 1
ATOM 3433 C CA . GLU B 1 164 ? -8.523 -31.25 -12.062 1 96.31 16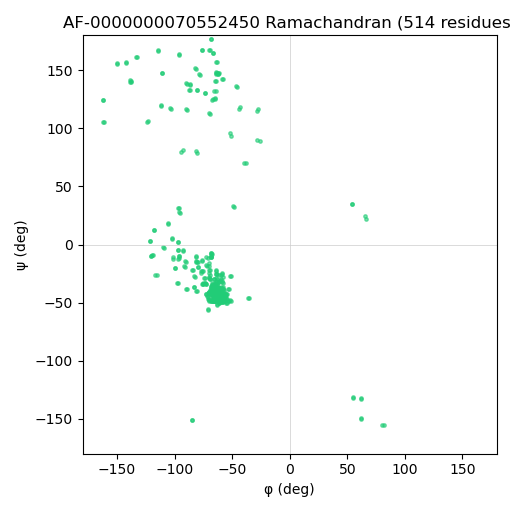4 GLU B CA 1
ATOM 3434 C C . GLU B 1 164 ? -8.305 -29.828 -12.555 1 96.31 164 GLU B C 1
ATOM 3436 O O . GLU B 1 164 ? -7.27 -29.531 -13.156 1 96.31 164 GLU B O 1
ATOM 3441 N N . LYS B 1 165 ? -9.258 -28.953 -12.266 1 96.19 165 LYS B N 1
ATOM 3442 C CA . LYS B 1 165 ? -9.109 -27.531 -12.602 1 96.19 165 LYS B CA 1
ATOM 3443 C C . LYS B 1 165 ? -7.91 -26.922 -11.891 1 96.19 165 LYS B C 1
ATOM 3445 O O . LYS B 1 165 ? -7.156 -26.156 -12.492 1 96.19 165 LYS B O 1
ATOM 3450 N N . TYR B 1 166 ? -7.781 -27.266 -10.656 1 98.31 166 TYR B N 1
ATOM 3451 C CA . TYR B 1 166 ? -6.672 -26.781 -9.852 1 98.31 166 TYR B CA 1
ATOM 3452 C C . TYR B 1 166 ? -5.332 -27.141 -10.477 1 98.31 166 TYR B C 1
ATOM 3454 O O . TYR B 1 166 ? -4.445 -26.297 -10.609 1 98.31 166 TYR B O 1
ATOM 3462 N N . LYS B 1 167 ? -5.188 -28.312 -10.969 1 97.38 167 LYS B N 1
ATOM 3463 C CA . LYS B 1 167 ? -3.939 -28.844 -11.492 1 97.38 167 LYS B CA 1
ATOM 3464 C C . LYS B 1 167 ? -3.576 -28.203 -12.828 1 97.38 167 LYS B C 1
ATOM 3466 O O . LYS B 1 167 ? -2.422 -28.25 -13.25 1 97.38 167 LYS B O 1
ATOM 3471 N N . THR B 1 168 ? -4.547 -27.594 -13.461 1 96.56 168 THR B N 1
ATOM 3472 C CA . THR B 1 168 ? -4.305 -27.125 -14.82 1 96.56 168 THR B CA 1
ATOM 3473 C C . THR B 1 168 ? -4.238 -25.609 -14.867 1 96.56 168 THR B C 1
ATOM 3475 O O . THR B 1 168 ? -4.055 -25.016 -15.938 1 96.56 168 THR B O 1
ATOM 3478 N N . CYS B 1 169 ? -4.453 -24.969 -13.742 1 97.88 169 CYS B N 1
ATOM 3479 C CA . CYS B 1 169 ? -4.367 -23.5 -13.75 1 97.88 169 CYS B CA 1
ATOM 3480 C C . CYS B 1 169 ? -2.936 -23.047 -13.984 1 97.88 169 CYS B C 1
ATOM 3482 O O . CYS B 1 169 ? -2.021 -23.859 -14.078 1 97.88 169 CYS B O 1
ATOM 3484 N N . LYS B 1 170 ? -2.674 -21.75 -14.078 1 98.25 170 LYS B N 1
ATOM 3485 C CA . LYS B 1 170 ? -1.359 -21.219 -14.422 1 98.25 170 LYS B CA 1
ATOM 3486 C C . LYS B 1 170 ? -0.567 -20.844 -13.172 1 98.25 170 LYS B C 1
ATOM 3488 O O . LYS B 1 170 ? 0.184 -19.875 -13.164 1 98.25 170 LYS B O 1
ATOM 3493 N N . GLY B 1 171 ? -0.845 -21.516 -12.078 1 98.38 171 GLY B N 1
ATOM 3494 C CA . GLY B 1 171 ? -0.099 -21.312 -10.852 1 98.38 171 GLY B CA 1
ATOM 3495 C C . GLY B 1 171 ? -0.553 -20.078 -10.07 1 98.38 171 GLY B C 1
ATOM 3496 O O . GLY B 1 171 ? -1.729 -19.719 -10.109 1 98.38 171 GLY B O 1
ATOM 3497 N N . PHE B 1 172 ? 0.382 -19.562 -9.266 1 98.88 172 PHE B N 1
ATOM 3498 C CA . PHE B 1 172 ? 0.046 -18.531 -8.297 1 98.88 172 PHE B CA 1
ATOM 3499 C C . PHE B 1 172 ? 1.173 -17.5 -8.18 1 98.88 172 PHE B C 1
ATOM 3501 O O . PHE B 1 172 ? 2.305 -17.781 -8.586 1 98.88 172 PHE B O 1
ATOM 3508 N N . CYS B 1 173 ? 0.781 -16.391 -7.746 1 98.75 173 CYS B N 1
ATOM 3509 C CA . CYS B 1 173 ? 1.823 -15.445 -7.367 1 98.75 173 CYS B CA 1
ATOM 3510 C C . CYS B 1 173 ? 2.541 -15.906 -6.102 1 98.75 173 CYS B C 1
ATOM 3512 O O . CYS B 1 173 ? 2.07 -16.812 -5.406 1 98.75 173 CYS B O 1
ATOM 3514 N N . THR B 1 174 ? 3.635 -15.289 -5.82 1 98.69 174 THR B N 1
ATOM 3515 C CA . THR B 1 174 ? 4.5 -15.711 -4.723 1 98.69 174 THR B CA 1
ATOM 3516 C C . THR B 1 174 ? 3.771 -15.609 -3.387 1 98.69 174 THR B C 1
ATOM 3518 O O . THR B 1 174 ? 3.803 -16.531 -2.582 1 98.69 174 THR B O 1
ATOM 3521 N N . LYS B 1 175 ? 3.094 -14.531 -3.189 1 98.38 175 LYS B N 1
ATOM 3522 C CA . LYS B 1 175 ? 2.355 -14.32 -1.948 1 98.38 175 LYS B CA 1
ATOM 3523 C C . LYS B 1 175 ? 1.279 -15.391 -1.762 1 98.38 175 LYS B C 1
ATOM 3525 O O . LYS B 1 175 ? 1.193 -16.016 -0.702 1 98.38 175 LYS B O 1
ATOM 3530 N N . HIS B 1 176 ? 0.491 -15.609 -2.744 1 98.81 176 HIS B N 1
ATOM 3531 C CA . HIS B 1 176 ? -0.648 -16.516 -2.611 1 98.81 176 HIS B CA 1
ATOM 3532 C C . HIS B 1 176 ? -0.198 -17.969 -2.586 1 98.81 176 HIS B C 1
ATOM 3534 O O . HIS B 1 176 ? -0.835 -18.812 -1.945 1 98.81 176 HIS B O 1
ATOM 3540 N N . TYR B 1 177 ? 0.909 -18.234 -3.246 1 98.69 177 TYR B N 1
ATOM 3541 C CA . TYR B 1 177 ? 1.547 -19.547 -3.117 1 98.69 177 TYR B CA 1
ATOM 3542 C C . TYR B 1 177 ? 1.847 -19.859 -1.657 1 98.69 177 TYR B C 1
ATOM 3544 O O . TYR B 1 177 ? 1.473 -20.922 -1.157 1 98.69 177 TYR B O 1
ATOM 3552 N N . GLY B 1 178 ? 2.463 -18.906 -0.97 1 98.12 178 GLY B N 1
ATOM 3553 C CA . GLY B 1 178 ? 2.734 -19.078 0.447 1 98.12 178 GLY B CA 1
ATOM 3554 C C . GLY B 1 178 ? 1.479 -19.266 1.278 1 98.12 178 GLY B C 1
ATOM 3555 O O . GLY B 1 178 ? 1.421 -20.141 2.143 1 98.12 178 GLY B O 1
ATOM 3556 N N . ILE B 1 179 ? 0.485 -18.516 1.024 1 98.19 179 ILE B N 1
ATOM 3557 C CA . ILE B 1 179 ? -0.777 -18.562 1.754 1 98.19 179 ILE B CA 1
ATOM 3558 C C . ILE B 1 179 ? -1.42 -19.938 1.574 1 98.19 179 ILE B C 1
ATOM 3560 O O . ILE B 1 179 ? -1.917 -20.531 2.537 1 98.19 179 ILE B O 1
ATOM 3564 N N . LEU B 1 180 ? -1.418 -20.453 0.307 1 98.44 180 LEU B N 1
ATOM 3565 C CA . LEU B 1 180 ? -2.033 -21.734 0.009 1 98.44 180 LEU B CA 1
ATOM 3566 C C . LEU B 1 180 ? -1.351 -22.859 0.788 1 98.44 180 LEU B C 1
ATOM 3568 O O . LEU B 1 180 ? -2.02 -23.734 1.332 1 98.44 180 LEU B O 1
ATOM 3572 N N . LEU B 1 181 ? -0.026 -22.812 0.836 1 97.81 181 LEU B N 1
ATOM 3573 C CA . LEU B 1 181 ? 0.696 -23.859 1.546 1 97.81 181 LEU B CA 1
ATOM 3574 C C . LEU B 1 181 ? 0.36 -23.844 3.033 1 97.81 181 LEU B C 1
ATOM 3576 O O . LEU B 1 181 ? 0.144 -24.906 3.639 1 97.81 181 LEU B O 1
ATOM 3580 N N . GLU B 1 182 ? 0.307 -22.688 3.605 1 97.19 182 GLU B N 1
ATOM 3581 C CA . GLU B 1 182 ? -0.025 -22.562 5.023 1 97.19 182 GLU B CA 1
ATOM 3582 C C . GLU B 1 182 ? -1.447 -23.047 5.297 1 97.19 182 GLU B C 1
ATOM 3584 O O . GLU B 1 182 ? -1.681 -23.797 6.25 1 97.19 182 GLU B O 1
ATOM 3589 N N . GLN B 1 183 ? -2.352 -22.609 4.508 1 97.12 183 GLN B N 1
ATOM 3590 C CA . GLN B 1 183 ? -3.742 -23 4.703 1 97.12 183 GLN B CA 1
ATOM 3591 C C . GLN B 1 183 ? -3.93 -24.5 4.484 1 97.12 183 GLN B C 1
ATOM 3593 O O . GLN B 1 183 ? -4.738 -25.141 5.164 1 97.12 183 GLN B O 1
ATOM 3598 N N . ALA B 1 184 ? -3.248 -25.031 3.506 1 97.44 184 ALA B N 1
ATOM 3599 C CA . ALA B 1 184 ? -3.318 -26.469 3.256 1 97.44 184 ALA B CA 1
ATOM 3600 C C . ALA B 1 184 ? -2.9 -27.266 4.492 1 97.44 184 ALA B C 1
ATOM 3602 O O . ALA B 1 184 ? -3.547 -28.25 4.852 1 97.44 184 ALA B O 1
ATOM 3603 N N . ALA B 1 185 ? -1.811 -26.828 5.145 1 95.38 185 ALA B N 1
ATOM 3604 C CA . ALA B 1 185 ? -1.291 -27.5 6.328 1 95.38 185 ALA B CA 1
ATOM 3605 C C . ALA B 1 185 ? -2.342 -27.562 7.438 1 95.38 185 ALA B C 1
ATOM 3607 O O . ALA B 1 185 ? -2.336 -28.469 8.266 1 95.38 185 ALA B O 1
ATOM 3608 N N . ASN B 1 186 ? -3.268 -26.594 7.367 1 94.88 186 ASN B N 1
ATOM 3609 C CA . ASN B 1 186 ? -4.277 -26.5 8.414 1 94.88 186 ASN B CA 1
ATOM 3610 C C . ASN B 1 186 ? -5.605 -27.094 7.973 1 94.88 186 ASN B C 1
ATOM 3612 O O . ASN B 1 186 ? -6.512 -27.281 8.789 1 94.88 186 ASN B O 1
ATOM 3616 N N . SER B 1 187 ? -5.75 -27.391 6.73 1 94.56 187 SER B N 1
ATOM 3617 C CA . SER B 1 187 ? -7.059 -27.766 6.211 1 94.56 187 SER B CA 1
ATOM 3618 C C . SER B 1 187 ? -7.055 -29.203 5.695 1 94.56 187 SER B C 1
ATOM 3620 O O . SER B 1 187 ? -8.117 -29.812 5.539 1 94.56 187 SER B O 1
ATOM 3622 N N . LEU B 1 188 ? -5.941 -29.672 5.293 1 95 188 LEU B N 1
ATOM 3623 C CA . LEU B 1 188 ? -5.797 -31.016 4.742 1 95 188 LEU B CA 1
ATOM 3624 C C . LEU B 1 188 ? -4.926 -31.891 5.645 1 95 188 LEU B C 1
ATOM 3626 O O . LEU B 1 188 ? -4.32 -31.391 6.594 1 95 188 LEU B O 1
ATOM 3630 N N . LYS B 1 189 ? -4.941 -33.25 5.363 1 92.31 189 LYS B N 1
ATOM 3631 C CA . LYS B 1 189 ? -4.145 -34.188 6.16 1 92.31 189 LYS B CA 1
ATOM 3632 C C . LYS B 1 189 ? -3.709 -35.375 5.332 1 92.31 189 LYS B C 1
ATOM 3634 O O . LYS B 1 189 ? -4.262 -35.625 4.258 1 92.31 189 LYS B O 1
ATOM 3639 N N . GLY B 1 190 ? -2.65 -35.969 5.762 1 92.25 190 GLY B N 1
ATOM 3640 C CA . GLY B 1 190 ? -2.207 -37.219 5.18 1 92.25 190 GLY B CA 1
ATOM 3641 C C . GLY B 1 190 ? -1.848 -37.125 3.713 1 92.25 190 GLY B C 1
ATOM 3642 O O . GLY B 1 190 ? -1.137 -36.188 3.312 1 92.25 190 GLY B O 1
ATOM 3643 N N . ASP B 1 191 ? -2.352 -38.031 2.977 1 94.06 191 ASP B N 1
ATOM 3644 C CA . ASP B 1 191 ? -1.986 -38.156 1.569 1 94.06 191 ASP B CA 1
ATOM 3645 C C . ASP B 1 191 ? -2.51 -36.969 0.767 1 94.06 191 ASP B C 1
ATOM 3647 O O . ASP B 1 191 ? -1.865 -36.531 -0.187 1 94.06 191 ASP B O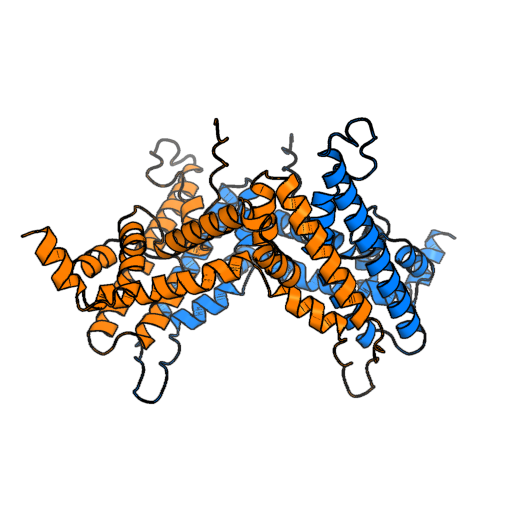 1
ATOM 3651 N N . MET B 1 192 ? -3.645 -36.531 1.145 1 95.56 192 MET B N 1
ATOM 3652 C CA . MET B 1 192 ? -4.23 -35.406 0.414 1 95.56 192 MET B CA 1
ATOM 3653 C C . MET B 1 192 ? -3.387 -34.156 0.574 1 95.56 192 MET B C 1
ATOM 3655 O O . MET B 1 192 ? -3.199 -33.406 -0.384 1 95.56 192 MET B O 1
ATOM 3659 N N . LEU B 1 193 ? -2.889 -33.906 1.814 1 96.25 193 LEU B N 1
ATOM 3660 C CA . LEU B 1 193 ? -1.99 -32.781 2.043 1 96.25 193 LEU B CA 1
ATOM 3661 C C . LEU B 1 193 ? -0.715 -32.938 1.221 1 96.25 193 LEU B C 1
ATOM 3663 O O . LEU B 1 193 ? -0.295 -32 0.547 1 96.25 193 LEU B O 1
ATOM 3667 N N . ASP B 1 194 ? -0.173 -34.125 1.214 1 95.69 194 ASP B N 1
ATOM 3668 C CA . ASP B 1 194 ? 1.066 -34.375 0.486 1 95.69 194 ASP B CA 1
ATOM 3669 C C . ASP B 1 194 ? 0.884 -34.125 -1.01 1 95.69 194 ASP B C 1
ATOM 3671 O O . ASP B 1 194 ? 1.734 -33.5 -1.649 1 95.69 194 ASP B O 1
ATOM 3675 N N . GLU B 1 195 ? -0.164 -34.625 -1.48 1 96.12 195 GLU B N 1
ATOM 3676 C CA . GLU B 1 195 ? -0.458 -34.438 -2.9 1 96.12 195 GLU B CA 1
ATOM 3677 C C . GLU B 1 195 ? -0.684 -32.969 -3.24 1 96.12 195 GLU B C 1
ATOM 3679 O O . GLU B 1 195 ? -0.186 -32.469 -4.254 1 96.12 195 GLU B O 1
ATOM 3684 N N . PHE B 1 196 ? -1.434 -32.312 -2.4 1 97.75 196 PHE B N 1
ATOM 3685 C CA . PHE B 1 196 ? -1.708 -30.891 -2.617 1 97.75 196 PHE B CA 1
ATOM 3686 C C . PHE B 1 196 ? -0.412 -30.094 -2.664 1 97.75 196 PHE B C 1
ATOM 3688 O O . PHE B 1 196 ? -0.226 -29.25 -3.553 1 97.75 196 PHE B O 1
ATOM 3695 N N . ILE B 1 197 ? 0.448 -30.344 -1.729 1 97.62 197 ILE B N 1
ATOM 3696 C CA . ILE B 1 197 ? 1.719 -29.641 -1.638 1 97.62 197 ILE B CA 1
ATOM 3697 C C . ILE B 1 197 ? 2.547 -29.906 -2.895 1 97.62 197 ILE B C 1
ATOM 3699 O O . ILE B 1 197 ? 3.088 -28.969 -3.492 1 97.62 197 ILE B O 1
ATOM 3703 N N . LYS B 1 198 ? 2.627 -31.078 -3.309 1 97.12 198 LYS B N 1
ATOM 3704 C CA . LYS B 1 198 ? 3.393 -31.453 -4.492 1 97.12 198 LYS B CA 1
ATOM 3705 C C . LYS B 1 198 ? 2.865 -30.75 -5.738 1 97.12 198 LYS B C 1
ATOM 3707 O O . LYS B 1 198 ? 3.641 -30.172 -6.504 1 97.12 198 LYS B O 1
ATOM 3712 N N . ILE B 1 199 ? 1.582 -30.797 -5.93 1 98.06 199 ILE B N 1
ATOM 3713 C CA . ILE B 1 199 ? 0.944 -30.188 -7.094 1 98.06 199 ILE B CA 1
ATOM 3714 C C . ILE B 1 199 ? 1.152 -28.672 -7.062 1 98.06 199 ILE B C 1
ATOM 3716 O O . ILE B 1 199 ? 1.528 -28.078 -8.07 1 98.06 199 ILE B O 1
ATOM 3720 N N . THR B 1 200 ? 0.905 -28.062 -5.895 1 98.5 200 THR B N 1
ATOM 3721 C CA . THR B 1 200 ? 1.017 -26.609 -5.758 1 98.5 200 THR B CA 1
ATOM 3722 C C . THR B 1 200 ? 2.457 -26.156 -5.973 1 98.5 200 THR B C 1
ATOM 3724 O O . THR B 1 200 ? 2.703 -25.156 -6.637 1 98.5 200 THR B O 1
ATOM 3727 N N . ASN B 1 201 ? 3.445 -26.906 -5.426 1 98.31 201 ASN B N 1
ATOM 3728 C CA . ASN B 1 201 ? 4.859 -26.625 -5.641 1 98.31 201 ASN B CA 1
ATOM 3729 C C . ASN B 1 201 ? 5.219 -26.656 -7.121 1 98.31 201 ASN B C 1
ATOM 3731 O O . ASN B 1 201 ? 5.875 -25.75 -7.625 1 98.31 201 ASN B O 1
ATOM 3735 N N . SER B 1 202 ? 4.789 -27.672 -7.762 1 98.12 202 SER B N 1
ATOM 3736 C CA . SER B 1 202 ? 5.082 -27.828 -9.18 1 98.12 202 SER B CA 1
ATOM 3737 C C . SER B 1 202 ? 4.441 -26.703 -10 1 98.12 202 SER B C 1
ATOM 3739 O O . SER B 1 202 ? 5.086 -26.125 -10.875 1 98.12 202 SER B O 1
ATOM 3741 N N . LEU B 1 203 ? 3.158 -26.422 -9.711 1 98.62 203 LEU B N 1
ATOM 3742 C CA . LEU B 1 203 ? 2.443 -25.359 -10.406 1 98.62 203 LEU B CA 1
ATOM 3743 C C . LEU B 1 203 ? 3.168 -24.031 -10.25 1 98.62 203 LEU B C 1
ATOM 3745 O O . LEU B 1 203 ? 3.328 -23.281 -11.219 1 98.62 203 LEU B O 1
ATOM 3749 N N . TYR B 1 204 ? 3.609 -23.734 -9.031 1 98.69 204 TYR B N 1
ATOM 3750 C CA . TYR B 1 204 ? 4.285 -22.469 -8.773 1 98.69 204 TYR B CA 1
ATOM 3751 C C . TYR B 1 204 ? 5.586 -22.359 -9.562 1 98.69 204 TYR B C 1
ATOM 3753 O O . TYR B 1 204 ? 5.785 -21.422 -10.336 1 98.69 204 TYR B O 1
ATOM 3761 N N . ILE B 1 205 ? 6.441 -23.375 -9.461 1 98.75 205 ILE B N 1
ATOM 3762 C CA . ILE B 1 205 ? 7.773 -23.328 -10.062 1 98.75 205 ILE B CA 1
ATOM 3763 C C . ILE B 1 205 ? 7.656 -23.297 -11.578 1 98.75 205 ILE B C 1
ATOM 3765 O O . ILE B 1 205 ? 8.281 -22.469 -12.242 1 98.75 205 ILE B O 1
ATOM 3769 N N . GLU B 1 206 ? 6.844 -24.156 -12.117 1 98.75 206 GLU B N 1
ATOM 3770 C CA . GLU B 1 206 ? 6.703 -24.266 -13.562 1 98.75 206 GLU B CA 1
ATOM 3771 C C . GLU B 1 206 ? 6.195 -22.953 -14.164 1 98.75 206 GLU B C 1
ATOM 3773 O O . GLU B 1 206 ? 6.715 -22.484 -15.18 1 98.75 206 GLU B O 1
ATOM 3778 N N . ASN B 1 207 ? 5.258 -22.391 -13.555 1 98.81 207 ASN B N 1
ATOM 3779 C CA . ASN B 1 207 ? 4.637 -21.203 -14.141 1 98.81 207 ASN B CA 1
ATOM 3780 C C . ASN B 1 207 ? 5.441 -19.938 -13.828 1 98.81 207 ASN B C 1
ATOM 3782 O O . ASN B 1 207 ? 5.422 -18.984 -14.609 1 98.81 207 ASN B O 1
ATOM 3786 N N . MET B 1 208 ? 6.199 -19.875 -12.711 1 98.81 208 MET B N 1
ATOM 3787 C CA . MET B 1 208 ? 7.148 -18.797 -12.492 1 98.81 208 MET B CA 1
ATOM 3788 C C . MET B 1 208 ? 8.25 -18.812 -13.547 1 98.81 208 MET B C 1
ATOM 3790 O O . MET B 1 208 ? 8.609 -17.766 -14.086 1 98.81 208 MET B O 1
ATOM 3794 N N . LYS B 1 209 ? 8.742 -19.984 -13.828 1 98.88 209 LYS B N 1
ATOM 3795 C CA . LYS B 1 209 ? 9.773 -20.125 -14.859 1 98.88 209 LYS B CA 1
ATOM 3796 C C . LYS B 1 209 ? 9.227 -19.734 -16.234 1 98.88 209 LYS B C 1
ATOM 3798 O O . LYS B 1 209 ? 9.922 -19.094 -17.016 1 98.88 209 LYS B O 1
ATOM 3803 N N . ARG B 1 210 ? 8.016 -20.172 -16.484 1 98.81 210 ARG B N 1
ATOM 3804 C CA . ARG B 1 210 ? 7.379 -19.797 -17.75 1 98.81 210 ARG B CA 1
ATOM 3805 C C . ARG B 1 210 ? 7.355 -18.281 -17.922 1 98.81 210 ARG B C 1
ATOM 3807 O O . ARG B 1 210 ? 7.766 -17.766 -18.969 1 98.81 210 ARG B O 1
ATOM 3814 N N . VAL B 1 211 ? 6.875 -17.562 -16.906 1 98.81 211 VAL B N 1
ATOM 3815 C CA . VAL B 1 211 ? 6.781 -16.109 -16.984 1 98.81 211 VAL B CA 1
ATOM 3816 C C . VAL B 1 211 ? 8.18 -15.5 -17.047 1 98.81 211 VAL B C 1
ATOM 3818 O O . VAL B 1 211 ? 8.438 -14.578 -17.828 1 98.81 211 VAL B O 1
ATOM 3821 N N . ARG B 1 212 ? 9.086 -16.016 -16.203 1 98.88 212 ARG B N 1
ATOM 3822 C CA . ARG B 1 212 ? 10.477 -15.578 -16.234 1 98.88 212 ARG B CA 1
ATOM 3823 C C . ARG B 1 212 ? 11.078 -15.734 -17.625 1 98.88 212 ARG B C 1
ATOM 3825 O O . ARG B 1 212 ? 11.773 -14.844 -18.109 1 98.88 212 ARG B O 1
ATOM 3832 N N . ASP B 1 213 ? 10.836 -16.828 -18.297 1 98.88 213 ASP B N 1
ATOM 3833 C CA . ASP B 1 213 ? 11.336 -17.078 -19.656 1 98.88 213 ASP B CA 1
ATOM 3834 C C . ASP B 1 213 ? 10.734 -16.094 -20.656 1 98.88 213 ASP B C 1
ATOM 3836 O O . ASP B 1 213 ? 11.414 -15.656 -21.578 1 98.88 213 ASP B O 1
ATOM 3840 N N . ASP B 1 214 ? 9.461 -15.781 -20.5 1 98.81 214 ASP B N 1
ATOM 3841 C CA . ASP B 1 214 ? 8.828 -14.781 -21.359 1 98.81 214 ASP B CA 1
ATOM 3842 C C . ASP B 1 214 ? 9.469 -13.406 -21.172 1 98.81 214 ASP B C 1
ATOM 3844 O O . ASP B 1 214 ? 9.656 -12.664 -22.125 1 98.81 214 ASP B O 1
ATOM 3848 N N . VAL B 1 215 ? 9.805 -13.039 -19.922 1 98.75 215 VAL B N 1
ATOM 3849 C CA . VAL B 1 215 ? 10.492 -11.789 -19.641 1 98.75 215 VAL B CA 1
ATOM 3850 C C . VAL B 1 215 ? 11.875 -11.797 -20.281 1 98.75 215 VAL B C 1
ATOM 3852 O O . VAL B 1 215 ? 12.312 -10.797 -20.859 1 98.75 215 VAL B O 1
ATOM 3855 N N . GLU B 1 216 ? 12.547 -12.906 -20.203 1 98.62 216 GLU B N 1
ATOM 3856 C CA . GLU B 1 216 ? 13.844 -13.047 -20.844 1 98.62 216 GLU B CA 1
ATOM 3857 C C . GLU B 1 216 ? 13.734 -12.828 -22.359 1 98.62 216 GLU B C 1
ATOM 3859 O O . GLU B 1 216 ? 14.578 -12.164 -22.953 1 98.62 216 GLU B O 1
ATOM 3864 N N . TRP B 1 217 ? 12.75 -13.422 -22.969 1 98.75 217 TRP B N 1
ATOM 3865 C CA . TRP B 1 217 ? 12.555 -13.242 -24.391 1 98.75 217 TRP B CA 1
ATOM 3866 C C . TRP B 1 217 ? 12.242 -11.781 -24.719 1 98.75 217 TRP B C 1
ATOM 3868 O O . TRP B 1 217 ? 12.688 -11.258 -25.75 1 98.75 217 TRP B O 1
ATOM 3878 N N . PHE B 1 218 ? 11.469 -11.102 -23.906 1 98.56 218 PHE B N 1
ATOM 3879 C CA . PHE B 1 218 ? 11.234 -9.664 -24.031 1 98.56 218 PHE B CA 1
ATOM 3880 C C . PHE B 1 218 ? 12.555 -8.906 -24.109 1 98.56 218 PHE B C 1
ATOM 3882 O O . PHE B 1 218 ? 12.742 -8.055 -24.984 1 98.56 218 PHE B O 1
ATOM 3889 N N . ILE B 1 219 ? 13.477 -9.227 -23.203 1 98.06 219 ILE B N 1
ATOM 3890 C CA . ILE B 1 219 ? 14.789 -8.594 -23.156 1 98.06 219 ILE B CA 1
ATOM 3891 C C . ILE B 1 219 ? 15.531 -8.852 -24.469 1 98.06 219 ILE B C 1
ATOM 3893 O O . ILE B 1 219 ? 16.094 -7.934 -25.062 1 98.06 219 ILE B O 1
ATOM 3897 N N . ASN B 1 220 ? 15.492 -10.086 -24.906 1 97.94 220 ASN B N 1
ATOM 3898 C CA . ASN B 1 220 ? 16.172 -10.469 -26.141 1 97.94 220 ASN B CA 1
ATOM 3899 C C . ASN B 1 220 ? 15.672 -9.664 -27.344 1 97.94 220 ASN B C 1
ATOM 3901 O O . ASN B 1 220 ? 16.438 -9.367 -28.25 1 97.94 220 ASN B O 1
ATOM 3905 N N . LYS B 1 221 ? 14.453 -9.297 -27.375 1 97.62 221 LYS B N 1
ATOM 3906 C CA . LYS B 1 221 ? 13.828 -8.594 -28.5 1 97.62 221 LYS B CA 1
ATOM 3907 C C . LYS B 1 221 ? 14.391 -7.18 -28.641 1 97.62 221 LYS B C 1
ATOM 3909 O O . LYS B 1 221 ? 14.156 -6.512 -29.641 1 97.62 221 LYS B O 1
ATOM 3914 N N . PHE B 1 222 ? 15.156 -6.734 -27.672 1 96 222 PHE B N 1
ATOM 3915 C CA . PHE B 1 222 ? 15.828 -5.441 -27.75 1 96 222 PHE B CA 1
ATOM 3916 C C . PHE B 1 222 ? 17.234 -5.598 -28.312 1 96 222 PHE B C 1
ATOM 3918 O O . PHE B 1 222 ? 17.938 -4.605 -28.531 1 96 222 PHE B O 1
ATOM 3925 N N . ASP B 1 223 ? 17.625 -6.805 -28.516 1 95.19 223 ASP B N 1
ATOM 3926 C CA . ASP B 1 223 ? 18.875 -7.141 -29.188 1 95.19 223 ASP B CA 1
ATOM 3927 C C . ASP B 1 223 ? 18.672 -7.266 -30.703 1 95.19 223 ASP B C 1
ATOM 3929 O O . ASP B 1 223 ? 17.734 -7.93 -31.156 1 95.19 223 ASP B O 1
ATOM 3933 N N . HIS B 1 224 ? 19.578 -6.758 -31.422 1 95.31 224 HIS B N 1
ATOM 3934 C CA . HIS B 1 224 ? 19.516 -6.766 -32.875 1 95.31 224 HIS B CA 1
ATOM 3935 C C . HIS B 1 224 ? 19.5 -8.188 -33.406 1 95.31 224 HIS B C 1
ATOM 3937 O O . HIS B 1 224 ? 18.938 -8.445 -34.5 1 95.31 224 HIS B O 1
ATOM 3943 N N . LYS B 1 225 ? 20.031 -9.047 -32.688 1 96.31 225 LYS B N 1
ATOM 3944 C CA . LYS B 1 225 ? 20.141 -10.453 -33.062 1 96.31 225 LYS B CA 1
ATOM 3945 C C . LYS B 1 225 ? 18.75 -11.086 -33.188 1 96.31 225 LYS B C 1
ATOM 3947 O O . LYS B 1 225 ? 18.562 -12.016 -34 1 96.31 225 LYS B O 1
ATOM 3952 N N . TYR B 1 226 ? 17.812 -10.5 -32.469 1 97 226 TYR B N 1
ATOM 3953 C CA . TYR B 1 226 ? 16.5 -11.148 -32.406 1 97 226 TYR B CA 1
ATOM 3954 C C . TYR B 1 226 ? 15.422 -10.25 -33 1 97 226 TYR B C 1
ATOM 3956 O O . TYR B 1 226 ? 14.227 -10.5 -32.812 1 97 226 TYR B O 1
ATOM 3964 N N . ILE B 1 227 ? 15.773 -9.234 -33.656 1 91.5 227 ILE B N 1
ATOM 3965 C CA . ILE B 1 227 ? 14.859 -8.188 -34.125 1 91.5 227 ILE B CA 1
ATOM 3966 C C . ILE B 1 227 ? 13.82 -8.781 -35.062 1 91.5 227 ILE B C 1
ATOM 3968 O O . ILE B 1 227 ? 12.656 -8.375 -35.031 1 91.5 227 ILE B O 1
ATOM 3972 N N . ASP B 1 228 ? 14.148 -9.852 -35.812 1 95.19 228 ASP B N 1
ATOM 3973 C CA . ASP B 1 228 ? 13.242 -10.414 -36.812 1 95.19 228 ASP B CA 1
ATOM 3974 C C . ASP B 1 228 ? 12.477 -11.609 -36.25 1 95.19 228 ASP B C 1
ATOM 3976 O O . ASP B 1 228 ? 11.594 -12.148 -36.906 1 95.19 228 ASP B O 1
ATOM 3980 N N . GLU B 1 229 ? 12.797 -12 -35.062 1 97.19 229 GLU B N 1
ATOM 3981 C CA . GLU B 1 229 ? 12.086 -13.102 -34.438 1 97.19 229 GLU B CA 1
ATOM 3982 C C . GLU B 1 229 ? 10.734 -12.648 -33.875 1 97.19 229 GLU B C 1
ATOM 3984 O O . GLU B 1 229 ? 10.578 -11.484 -33.5 1 97.19 229 GLU B O 1
ATOM 3989 N N . PRO B 1 230 ? 9.742 -13.523 -33.906 1 97.75 230 PRO B N 1
ATOM 3990 C CA . PRO B 1 230 ? 8.453 -13.141 -33.344 1 97.75 230 PRO B CA 1
ATOM 3991 C C . PRO B 1 230 ? 8.523 -12.891 -31.844 1 97.75 230 PRO B C 1
ATOM 3993 O O . PRO B 1 230 ? 9.398 -13.43 -31.156 1 97.75 230 PRO B O 1
ATOM 3996 N N . TRP B 1 231 ? 7.617 -12.133 -31.266 1 97.38 231 TRP B N 1
ATOM 3997 C CA . TRP B 1 231 ? 7.586 -11.773 -29.859 1 97.38 231 TRP B CA 1
ATOM 3998 C C . TRP B 1 231 ? 7.102 -12.938 -29 1 97.38 231 TRP B C 1
ATOM 4000 O O . TRP B 1 231 ? 7.312 -12.953 -27.797 1 97.38 231 TRP B O 1
ATOM 4010 N N . LYS B 1 232 ? 6.379 -13.859 -29.609 1 96.56 232 LYS B N 1
ATOM 4011 C CA . LYS B 1 232 ? 5.766 -14.945 -28.844 1 96.56 232 LYS B CA 1
ATOM 4012 C C . LYS B 1 232 ? 4.895 -14.398 -27.719 1 96.56 232 LYS B C 1
ATOM 4014 O O . LYS B 1 232 ? 4.012 -13.57 -27.953 1 96.56 232 LYS B O 1
ATOM 4019 N N . ASN B 1 233 ? 5.055 -14.914 -26.516 1 96.31 233 ASN B N 1
ATOM 4020 C CA . ASN B 1 233 ? 4.246 -14.477 -25.375 1 96.31 233 ASN B CA 1
ATOM 4021 C C . ASN B 1 233 ? 4.969 -13.422 -24.547 1 96.31 233 ASN B C 1
ATOM 4023 O O . ASN B 1 233 ? 4.684 -13.25 -23.359 1 96.31 233 ASN B O 1
ATOM 4027 N N . ALA B 1 234 ? 5.801 -12.594 -25.156 1 98 234 ALA B N 1
ATOM 4028 C CA . ALA B 1 234 ? 6.699 -11.75 -24.375 1 98 234 ALA B CA 1
ATOM 4029 C C . ALA B 1 234 ? 6.141 -10.336 -24.25 1 98 234 ALA B C 1
ATOM 4031 O O . ALA B 1 234 ? 6.535 -9.594 -23.344 1 98 234 ALA B O 1
ATOM 4032 N N . LYS B 1 235 ? 5.266 -9.938 -25.094 1 96.69 235 LYS B N 1
ATOM 4033 C CA . LYS B 1 235 ? 4.832 -8.539 -25.141 1 96.69 235 LYS B CA 1
ATOM 4034 C C . LYS B 1 235 ? 4.223 -8.102 -23.812 1 96.69 235 LYS B C 1
ATOM 4036 O O . LYS B 1 235 ? 4.5 -6.996 -23.344 1 96.69 235 LYS B O 1
ATOM 4041 N N . ASP B 1 236 ? 3.416 -8.961 -23.188 1 97.12 236 ASP B N 1
ATOM 4042 C CA . ASP B 1 236 ? 2.762 -8.594 -21.938 1 97.12 236 ASP B CA 1
ATOM 4043 C C . ASP B 1 236 ? 3.416 -9.289 -20.75 1 97.12 236 ASP B C 1
ATOM 4045 O O . ASP B 1 236 ? 2.807 -9.414 -19.688 1 97.12 236 ASP B O 1
ATOM 4049 N N . SER B 1 237 ? 4.656 -9.797 -20.953 1 98.5 237 SER B N 1
ATOM 4050 C CA . SER B 1 237 ? 5.324 -10.602 -19.922 1 98.5 237 SER B CA 1
ATOM 4051 C C . SER B 1 237 ? 5.625 -9.773 -18.688 1 98.5 237 SER B C 1
ATOM 4053 O O . SER B 1 237 ? 5.605 -10.289 -17.562 1 98.5 237 SER B O 1
ATOM 4055 N N . LEU B 1 238 ? 5.84 -8.484 -18.875 1 98.12 238 LEU B N 1
ATOM 4056 C CA . LEU B 1 238 ? 6.184 -7.641 -17.719 1 98.12 238 LEU B CA 1
ATOM 4057 C C . LEU B 1 238 ? 4.984 -7.469 -16.797 1 98.12 238 LEU B C 1
ATOM 4059 O O . LEU B 1 238 ? 5.129 -7.52 -15.578 1 98.12 238 LEU B O 1
ATOM 4063 N N . VAL B 1 239 ? 3.83 -7.285 -17.328 1 97.69 239 VAL B N 1
ATOM 4064 C CA . VAL B 1 239 ? 2.621 -7.145 -16.531 1 97.69 239 VAL B CA 1
ATOM 4065 C C . VAL B 1 239 ? 2.314 -8.469 -15.82 1 97.69 239 VAL B C 1
ATOM 4067 O O . VAL B 1 239 ? 1.928 -8.477 -14.648 1 97.69 239 VAL B O 1
ATOM 4070 N N . ARG B 1 240 ? 2.531 -9.578 -16.516 1 98.44 240 ARG B N 1
ATOM 4071 C CA . ARG B 1 240 ? 2.33 -10.883 -15.898 1 98.44 240 ARG B CA 1
ATOM 4072 C C . ARG B 1 240 ? 3.334 -11.125 -14.781 1 98.44 240 ARG B C 1
ATOM 4074 O O . ARG B 1 240 ? 3 -11.727 -13.758 1 98.44 240 ARG B O 1
ATOM 4081 N N . ALA B 1 241 ? 4.562 -10.617 -14.992 1 98.69 241 ALA B N 1
ATOM 4082 C CA . ALA B 1 241 ? 5.582 -10.727 -13.953 1 98.69 241 ALA B CA 1
ATOM 4083 C C . ALA B 1 241 ? 5.191 -9.93 -12.711 1 98.69 241 ALA B C 1
ATOM 4085 O O . ALA B 1 241 ? 5.461 -10.352 -11.586 1 98.69 241 ALA B O 1
ATOM 4086 N N . MET B 1 242 ? 4.531 -8.812 -12.875 1 98.31 242 MET B N 1
ATOM 4087 C CA . MET B 1 242 ? 4.066 -8.016 -11.75 1 98.31 242 MET B CA 1
ATOM 4088 C C . MET B 1 242 ? 3.014 -8.766 -10.945 1 98.31 242 MET B C 1
ATOM 4090 O O . MET B 1 242 ? 2.949 -8.633 -9.719 1 98.31 242 MET B O 1
ATOM 4094 N N . ILE B 1 243 ? 2.199 -9.531 -11.633 1 98.44 243 ILE B N 1
ATOM 4095 C CA . ILE B 1 243 ? 1.219 -10.352 -10.938 1 98.44 243 ILE B CA 1
ATOM 4096 C C . ILE B 1 243 ? 1.934 -11.43 -10.125 1 98.44 243 ILE B C 1
ATOM 4098 O O . ILE B 1 243 ? 1.686 -11.578 -8.922 1 98.44 243 ILE B O 1
ATOM 4102 N N . LYS B 1 244 ? 2.881 -12.133 -10.742 1 98.62 244 LYS B N 1
ATOM 4103 C CA . LYS B 1 244 ? 3.568 -13.258 -10.117 1 98.62 244 LYS B CA 1
ATOM 4104 C C . LYS B 1 244 ? 4.395 -12.797 -8.914 1 98.62 244 LYS B C 1
ATOM 4106 O O . LYS B 1 244 ? 4.426 -13.469 -7.883 1 98.62 244 LYS B O 1
ATOM 4111 N N . ASP B 1 245 ? 5.004 -11.664 -9.109 1 97.25 245 ASP B N 1
ATOM 4112 C CA . ASP B 1 245 ? 5.965 -11.195 -8.117 1 97.25 245 ASP B CA 1
ATOM 4113 C C . ASP B 1 245 ? 5.277 -10.336 -7.051 1 97.25 245 ASP B C 1
ATOM 4115 O O . ASP B 1 245 ? 5.613 -10.422 -5.867 1 97.25 245 ASP B O 1
ATOM 4119 N N . GLY B 1 246 ? 4.352 -9.555 -7.453 1 95.62 246 GLY B N 1
ATOM 4120 C CA . GLY B 1 246 ? 3.842 -8.523 -6.562 1 95.62 246 GLY B CA 1
ATOM 4121 C C . GLY B 1 246 ? 2.352 -8.641 -6.305 1 95.62 246 GLY B C 1
ATOM 4122 O O . GLY B 1 246 ? 1.757 -7.773 -5.664 1 95.62 246 GLY B O 1
ATOM 4123 N N . SER B 1 247 ? 1.705 -9.672 -6.84 1 96.88 247 SER B N 1
ATOM 4124 C CA . SER B 1 247 ? 0.259 -9.805 -6.695 1 96.88 247 SER B CA 1
ATOM 4125 C C . SER B 1 247 ? -0.462 -8.547 -7.16 1 96.88 247 SER B C 1
ATOM 4127 O O . SER B 1 247 ? -1.433 -8.109 -6.535 1 96.88 247 SER B O 1
ATOM 4129 N N . TYR B 1 248 ? 0.099 -7.922 -8.195 1 94.75 248 TYR B N 1
ATOM 4130 C CA . TYR B 1 248 ? -0.444 -6.652 -8.664 1 94.75 248 TYR B CA 1
ATOM 4131 C C . TYR B 1 248 ? -1.246 -6.844 -9.945 1 94.75 248 TYR B C 1
ATOM 4133 O O . TYR B 1 248 ? -0.705 -7.277 -10.961 1 94.75 248 TYR B O 1
ATOM 4141 N N . ILE B 1 249 ? -2.469 -6.578 -9.93 1 92.75 249 ILE B N 1
ATOM 4142 C CA . ILE B 1 249 ? -3.307 -6.512 -11.117 1 92.75 249 ILE B CA 1
ATOM 4143 C C . ILE B 1 249 ? -3.74 -5.07 -11.367 1 92.75 249 ILE B C 1
ATOM 4145 O O . ILE B 1 249 ? -4.348 -4.441 -10.492 1 92.75 249 ILE B O 1
ATOM 4149 N N . ALA B 1 250 ? -3.367 -4.527 -12.523 1 87.12 250 ALA B N 1
ATOM 4150 C CA . ALA B 1 250 ? -3.684 -3.141 -12.859 1 87.12 250 ALA B CA 1
ATOM 4151 C C . ALA B 1 250 ? -5.191 -2.934 -12.969 1 87.12 250 ALA B C 1
ATOM 4153 O O . ALA B 1 250 ? -5.926 -3.857 -13.328 1 87.12 250 ALA B O 1
ATOM 4154 N N . ASP B 1 251 ? -5.531 -1.735 -12.602 1 82.81 251 ASP B N 1
ATOM 4155 C CA . ASP B 1 251 ? -6.93 -1.367 -12.789 1 82.81 251 ASP B CA 1
ATOM 4156 C C . ASP B 1 251 ? -7.242 -1.135 -14.266 1 82.81 251 ASP B C 1
ATOM 4158 O O . ASP B 1 251 ? -6.395 -0.643 -15.016 1 82.81 251 ASP B O 1
ATOM 4162 N N . GLU B 1 252 ? -8.289 -1.745 -14.75 1 63.41 252 GLU B N 1
ATOM 4163 C CA . GLU B 1 252 ? -8.711 -1.436 -16.109 1 63.41 252 GLU B CA 1
ATOM 4164 C C . GLU B 1 252 ? -9.219 -0.001 -16.219 1 63.41 252 GLU B C 1
ATOM 4166 O O . GLU B 1 252 ? -9.867 0.505 -15.305 1 63.41 252 GLU B O 1
ATOM 4171 N N . PRO B 1 253 ? -8.633 0.83 -17.172 1 53.97 253 PRO B N 1
ATOM 4172 C CA . PRO B 1 253 ? -9.195 2.178 -17.297 1 53.97 253 PRO B CA 1
ATOM 4173 C C . PRO B 1 253 ? -10.719 2.184 -17.281 1 53.97 253 PRO B C 1
ATOM 4175 O O . PRO B 1 253 ? -11.344 1.234 -17.766 1 53.97 253 PRO B O 1
ATOM 4178 N N . GLY B 1 254 ? -11.344 2.789 -16.328 1 44.5 254 GLY B N 1
ATOM 4179 C CA . GLY B 1 254 ? -12.781 2.914 -16.188 1 44.5 254 GLY B CA 1
ATOM 4180 C C . GLY B 1 254 ? -13.516 2.896 -17.516 1 44.5 254 GLY B C 1
ATOM 4181 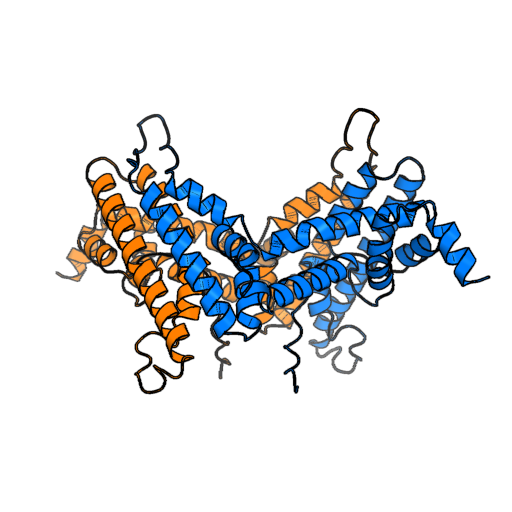O O . GLY B 1 254 ? -13.031 3.447 -18.5 1 44.5 254 GLY B O 1
ATOM 4182 N N . LYS B 1 255 ? -14.336 1.932 -17.828 1 38.69 255 LYS B N 1
ATOM 4183 C CA . LYS B 1 255 ? -15.383 2.111 -18.844 1 38.69 255 LYS B CA 1
ATOM 4184 C C . LYS B 1 255 ? -16.219 3.359 -18.547 1 38.69 255 LYS B C 1
ATOM 4186 O O . LYS B 1 255 ? -16.75 3.518 -17.453 1 38.69 255 LYS B O 1
ATOM 4191 N N . LYS B 1 256 ? -16 4.648 -19.125 1 38.38 256 LYS B N 1
ATOM 4192 C CA . LYS B 1 256 ? -17.047 5.66 -19.234 1 38.38 256 LYS B CA 1
ATOM 4193 C C . LYS B 1 256 ? -18.422 5.012 -19.344 1 38.38 256 LYS B C 1
ATOM 4195 O O . LYS B 1 256 ? -18.641 4.141 -20.188 1 38.38 256 LYS B O 1
ATOM 4200 N N . ASN B 1 257 ? -19 4.809 -18.266 1 30.27 257 ASN B N 1
ATOM 4201 C CA . ASN B 1 257 ? -20.438 4.543 -18.328 1 30.27 257 ASN B CA 1
ATOM 4202 C C . ASN B 1 257 ? -21.109 5.406 -19.391 1 30.27 257 ASN B C 1
ATOM 4204 O O . ASN B 1 257 ? -21.219 6.625 -19.234 1 30.27 257 ASN B O 1
ATOM 4208 N N . ASN B 1 258 ? -20.891 5.18 -20.672 1 28.09 258 ASN B N 1
ATOM 4209 C CA . ASN B 1 258 ? -21.844 5.711 -21.641 1 28.09 258 ASN B CA 1
ATOM 4210 C C . ASN B 1 258 ? -23.281 5.383 -21.266 1 28.09 258 ASN B C 1
ATOM 4212 O O . ASN B 1 258 ? -24.141 5.223 -22.125 1 28.09 258 ASN B O 1
ATOM 4216 N N . ARG B 1 259 ? -23.688 5.309 -19.938 1 21.62 259 ARG B N 1
ATOM 4217 C CA . ARG B 1 259 ? -25.125 5.52 -19.969 1 21.62 259 ARG B CA 1
ATOM 4218 C C . ARG B 1 259 ? -25.453 7.004 -20.078 1 21.62 259 ARG B C 1
ATOM 4220 O O . ARG B 1 259 ? -24.828 7.84 -19.438 1 21.62 259 ARG B O 1
#

pLDDT: mean 90.05, std 17.07, range [21.62, 98.88]

Sequence (518 aa):
MIEYIYKRLIKGVPMKEKIYTIPVNDAFSSDCECPICSMYKALEDDAVSYTMGPSYMEDDIRAVTDKKGFCQKHLKKVYDCENRLGFALVMKTHLDRVINDIEGLQDGKVAGKSMFKKADKPSVTAYTEQLEGTCFVCERIDNTFQRYLDTIFHMYKHDSDFREKYKTCKGFCTKHYGILLEQAANSLKGDMLDEFIKITNSLYIENMKRVRDDVEWFINKFDHKYIDEPWKNAKDSLVRAMIKDGSYIADEPGKKNNRMIEYIYKRLIKGVPMKEKIYTIPVNDAFSSDCECPICSMYKALEDDAVSYTMGPSYMEDDIRAVTDKKGFCQKHLKKVYDCENRLGFALVMKTHLDRVINDIEGLQDGKVAGKSMFKKADKPSVTAYTEQLEGTCFVCERIDNTFQRYLDTIFHMYKHDSDFREKYKTCKGFCTKHYGILLEQAANSLKGDMLDEFIKITNSLYIENMKRVRDDVEWFINKFDHKYIDEPWKNAKDSLVRAMIKDGSYIADEPGKKNNR

InterPro domains:
  IPR045706 Protein of unknown function DUF6062 [PF19538] (15-247)

Organism: Lachnospira eligens (strain ATCC 27750 / DSM 3376 / VPI C15-48 / C15-B4) (NCBI:txid515620)

Nearest PDB structures (foldseek):
  7w7c-assembly1_B-2  TM=2.116E-01  e=5.808E+00  Corynebacterium diphtheriae NCTC 13129
  7w7c-assembly1_B-2  TM=2.138E-01  e=9.842E+00  Corynebacterium diphtheriae NCTC 13129

Foldseek 3Di:
DVVVVVCVLCVVVPPVLVVLLVLLVVLLQDQAQASLLVSLVVLLVVLLCCLLPPQLVDPVSLVQCLQQPAAPVSLVVNVLVVSPVSNCSSVVSSVVSLVVVLVVQVPDDFDCADPVGHGDDRPSNVSVVNSNVGHSSCVSSPVSSVSNLLSLLVCCVRPPVSVVSNLPHQAHAPVVLVVNLVVLVVRDDDPSSVVSNVSNVCSLVVNLVVLVVLCVLLVCCVPPVCVPPDSPNNPCSVQSNCCRYPVDDDDDNDDPPPD/DVVVVVCVLCPVVPPVLVVLLVLLVVLLQDQALASLLVSLVVLLVVLLCCLLPPQLVDPVSLVQCLQQPAAPVSLVVNVLVVSPVSNVSSVVSSVVSLVVVLVVQVPDDFDCADPVGHGDDRPSNVSVVNSNVGHSSCVSSPVSSVSNLVSLLVCCVRPVVSVVSNLPHQAHAPVVLVVNLVVLVVRDDDPSSVVVNVSNVCSLVVNLVVLVVLCVLLVCCVPPVCVPPDSPNNPCSVQSNCCRYPSDDDDDNDDPPPD

Secondary structure (DSSP, 8-state):
-HHHHHHHHTTTS-HHHHHHHHHHHHHHHS--S-HHHHHHHHHHHHHHHHHTTGGGGSHHHHHHHHHH---HHHHHHHHHT--HHHHHHHHHHHHHHHHHHHHHHTTS--PPPPSSSPPPPPHHHHHHHHHHT--HHHHHHHHHHHHHHHHHHHHHHH-HHHHHHHHHS----HHHHHHHHHHHHHH--HHHHHHHHHHHHHHHHHHHHHHHHHHHHHHHTTSGGGTTS--TT-TTHHHHHHHHHH---PPP-------/-HHHHHHHHTTTS-HHHHHHHHHHHHHHHS--S-HHHHHHHHHHHHHHHHHTTGGGGSHHHHHHHHHH---HHHHHHHHHT--HHHHHHHHHHHHHHHHHHHHHHTTSPPPPPPSSSPPPPPHHHHHHHHHHT--HHHHHHHHHHHHHHHHHHHHHHH-HHHHHHHHHS----HHHHHHHHHHHHHH--HHHHHHHHHHHHHHHHHHHHHHHHHHHHHHHTTSGGGTTS--TT-TTHHHHHHHHHH---PPP-------

Solvent-accessible surface area (backbone atoms only — not comparable to full-atom values): 27889 Å² total; per-residue (Å²): 109,71,71,58,52,57,52,59,74,43,61,80,51,57,74,79,55,56,68,44,48,53,63,49,51,51,30,46,68,45,97,46,61,21,34,65,54,51,49,51,49,53,42,46,53,50,38,44,49,45,55,67,41,76,44,58,74,35,64,73,50,37,53,47,36,26,70,27,40,45,33,55,72,53,43,50,52,48,59,66,67,71,46,62,64,60,48,39,55,54,48,36,51,19,47,51,44,50,52,54,55,47,61,67,42,62,76,56,86,76,52,45,43,51,101,89,37,78,34,66,78,37,66,49,30,56,50,33,56,52,46,65,75,26,25,46,54,59,60,64,33,47,60,58,51,51,49,42,56,51,43,51,56,52,37,51,74,73,29,71,68,50,41,54,39,62,74,67,42,52,31,41,15,47,60,57,45,20,51,50,55,45,50,39,22,62,72,38,51,70,68,60,31,53,50,48,51,52,52,52,53,50,35,32,53,55,38,50,50,51,42,39,50,22,27,48,50,41,54,44,53,75,34,79,90,34,57,87,53,81,67,80,74,14,84,61,16,64,60,53,41,37,25,34,68,40,64,44,76,81,78,71,79,76,75,76,71,84,115,108,71,70,58,51,56,51,58,75,42,60,79,50,57,74,78,54,57,67,44,46,53,63,49,52,50,30,45,68,45,97,46,63,22,35,65,55,50,48,49,50,53,41,47,53,49,38,43,49,44,55,66,40,78,44,58,74,35,63,73,50,38,53,47,38,27,70,28,38,46,31,54,72,54,42,52,53,51,59,67,69,70,45,62,64,59,48,38,54,54,48,35,50,19,48,52,43,51,52,53,55,47,61,68,41,62,76,57,86,76,53,45,45,51,101,88,38,78,35,69,79,37,65,50,30,54,50,33,56,52,46,66,75,26,25,46,53,60,59,64,32,49,61,58,50,52,50,42,56,52,42,52,55,53,38,50,75,73,28,71,69,48,41,53,40,62,74,66,42,50,30,42,15,48,59,55,45,20,50,50,55,46,49,40,23,64,71,38,53,70,69,61,33,53,50,48,50,53,52,53,52,49,34,32,54,54,38,49,47,51,42,39,50,23,27,47,50,41,55,44,51,75,34,79,91,34,57,88,52,81,66,79,74,14,85,60,16,62,61,52,42,36,25,36,68,39,65,44,76,80,80,71,78,74,75,76,72,83,117

Radius of gyration: 26.5 Å; Cα contacts (8 Å, |Δi|>4): 620; chains: 2; bounding box: 64×76×69 Å